Protein AF-0000000066204035 (afdb_homodimer)

Organism: Aeromonas hydrophila subsp. hydrophila (strain ATCC 7966 / DSM 30187 / BCRC 13018 / CCUG 14551 / JCM 1027 / KCTC 2358 / NCIMB 9240 / NCTC 8049) (NCBI:txid380703)

Sequence (690 aa):
MSSIRLTQYSHGAGCGCKISPKVLDTILKSQIPGFDDPTLVVGNSSKDDAAVVDIGNGQGIVSTTDFFMPIVDDPFTFGRIAATNAISDIYAMGGKPIVAIAILGWPINTLAPEVAQQVIDGGRQVCHEAGISLAGGHSIDAPEPIFGLAVTGIVPLDAIKQNDTAKVGDTLYLTKPLGIGILTTAQKKGKLKPEHEQLAPNAMCTLNKIGQRFAELPGVHAMTDVTGFGLAGHLLEMCEGSGVSARLDFKALPLLDEVDYYLSEGCVPGGTLRNFDSYGDKLDAMDDRTRNILCDPQTSGGLLVAVGKESEAELLAIAAQAGLTLSPIGQLQARTGNQFIEVVQMSSIRLTQYSHGAGCGCKISPKVLDTILKSQIPGFDDPTLVVGNSSKDDAAVVDIGNGQGIVSTTDFFMPIVDDPFTFGRIAATNAISDIYAMGGKPIVAIAILGWPINTLAPEVAQQVIDGGRQVCHEAGISLAGGHSIDAPEPIFGLAVTGIVPLDAIKQNDTAKVGDTLYLTKPLGIGILTTAQKKGKLKPEHEQLAPNAMCTLNKIGQRFAELPGVHAMTDVTGFGLAGHLLEMCEGSGVSARLDFKALPLLDEVDYYLSEGCVPGGTLRNFDSYGDKLDAMDDRTRNILCDPQTSGGLLVAVGKESEAELLAIAAQAGLTLSPIGQLQARTGNQFIEVVQ

Nearest PDB structures (foldseek):
  3u0o-assembly1_A  TM=9.661E-01  e=6.909E-51  Escherichia coli K-12
  3u0o-assembly1_B  TM=9.106E-01  e=1.747E-47  Escherichia coli K-12
  2yye-assembly1_A  TM=9.376E-01  e=3.417E-36  Aquifex aeolicus VF5
  2zau-assembly1_C-2  TM=9.100E-01  e=1.474E-32  Aquifex aeolicus
  3vyu-assembly1_C  TM=7.756E-01  e=2.361E-18  Thermococcus kodakarensis KOD1

InterPro domains:
  IPR004536 Selenophosphate synthetase [PIRSF036407] (2-339)
  IPR004536 Selenophosphate synthetase [PTHR10256] (2-337)
  IPR004536 Selenophosphate synthetase [TIGR00476] (5-311)
  IPR004536 Selenophosphate synthetase [cd02195] (6-332)
  IPR010918 PurM-like, C-terminal domain [PF02769] (167-338)
  IPR016188 PurM-like, N-terminal domain [PF00586] (48-155)
  IPR023061 Selenophosphate synthetase, class I [MF_00625] (3-344)
  IPR036676 PurM-like, C-terminal domain superfamily [G3DSA:3.90.650.10] (162-344)
  IPR036676 PurM-like, C-terminal domain superfamily [SSF56042] (163-336)
  IPR036921 PurM-like, N-terminal domain superfamily [G3DSA:3.30.1330.10] (1-159)
  IPR036921 PurM-like, N-terminal domain superfamily [SSF55326] (5-156)

Secondary structure (DSSP, 8-state):
-----GGGG-SS-BGGGBPPHHHHHHHH---S-----TTEEE-TTTT-SSEEEEEETTEEEEEEEEEEB-SSS-HHHHHHHHHHHHHHHHHHTT-EEEEEEEEEEE-TTTS-HHHHHHHHHHHHHHHHHTT--EEEEEEEE-SS-EEEEEEEEEEEGGG---SS---TTPEEEESS-B-HHHHHHHHHTT---GGGTTHHHHHHT---THHHHHHT-TTEEEEEE--TTHHHHHHHHHHHHHTEEEEEEGGGS-B-TTHHHHHHTT---HHHHHHHHHHGGGB----HHHHHHHTPPPSS--EEEEE-HHHHHHHHHHHHHTT------EEEEE--SS-SEEEE-/-----GGGG-SS-BGGGBPPHHHHHHHH---S-----TTEEE-TTTT-SSEEEEEETTEEEEEEEEEEB-SSS-HHHHHHHHHHHHHHHHHHTT-EEEEEEEEEEE-TTTS-HHHHHHHHHHHHHHHHHTT--EEEEEEEE-SS-EEEEEEEEEEEGGG---SS---TTPEEEESS-B-HHHHHHHHHTT---GGGTTHHHHHHT---THHHHHHT-TTEEEEEE--TTHHHHHHHHHHHHHTEEEEEEGGGS-B-TTHHHHHHTT---HHHHHHHHHHGGGB----HHHHHHHTPPPSS--EEEEE-HHHHHHHHHHHHHTT------EEEEE--SS-SEEEE-

pLDDT: mean 92.91, std 7.99, range [32.28, 98.81]

Structure (mmCIF, N/CA/C/O backbone):
data_AF-0000000066204035-model_v1
#
loop_
_entity.id
_entity.type
_entity.pdbx_description
1 polymer 'Selenide, water dikinase'
#
loop_
_atom_site.group_PDB
_atom_site.id
_atom_site.type_symbol
_atom_site.label_atom_id
_atom_site.label_alt_id
_atom_site.label_comp_id
_atom_site.label_asym_id
_atom_site.label_entity_id
_atom_site.label_seq_id
_atom_site.pdbx_PDB_ins_code
_atom_site.Cartn_x
_atom_site.Cartn_y
_atom_site.Cartn_z
_atom_site.occupancy
_atom_site.B_iso_or_equiv
_atom_site.auth_seq_id
_atom_site.auth_comp_id
_atom_site.auth_asym_id
_atom_site.auth_atom_id
_atom_site.pdbx_PDB_model_num
ATOM 1 N N . MET A 1 1 ? -29.203 11.391 -12.484 1 32.75 1 MET A N 1
ATOM 2 C CA . MET A 1 1 ? -28.578 10.344 -11.664 1 32.75 1 MET A CA 1
ATOM 3 C C . MET A 1 1 ? -28.203 10.883 -10.289 1 32.75 1 MET A C 1
ATOM 5 O O . MET A 1 1 ? -27.547 11.922 -10.18 1 32.75 1 MET A O 1
ATOM 9 N N . SER A 1 2 ? -28.875 10.711 -9.266 1 48.88 2 SER A N 1
ATOM 10 C CA . SER A 1 2 ? -28.75 11.305 -7.941 1 48.88 2 SER A CA 1
ATOM 11 C C . SER A 1 2 ? -27.312 11.219 -7.434 1 48.88 2 SER A C 1
ATOM 13 O O . SER A 1 2 ? -26.609 10.227 -7.684 1 48.88 2 SER A O 1
ATOM 15 N N . SER A 1 3 ? -26.609 12.328 -7.09 1 69.69 3 SER A N 1
ATOM 16 C CA . SER A 1 3 ? -25.203 12.523 -6.758 1 69.69 3 SER A CA 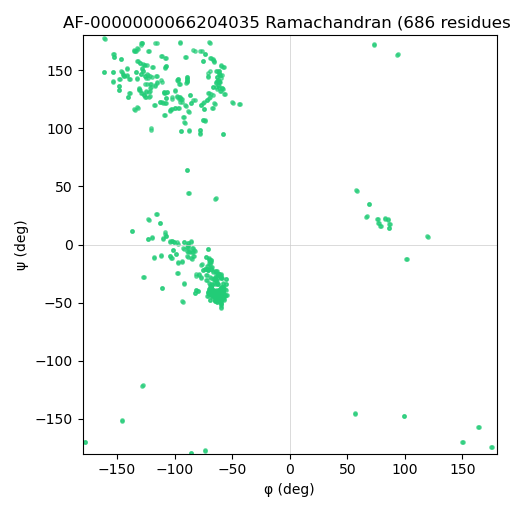1
ATOM 17 C C . SER A 1 3 ? -24.797 11.656 -5.574 1 69.69 3 SER A C 1
ATOM 19 O O . SER A 1 3 ? -25.422 11.719 -4.508 1 69.69 3 SER A O 1
ATOM 21 N N . ILE A 1 4 ? -24.25 10.484 -5.746 1 79.5 4 ILE A N 1
ATOM 22 C CA . ILE A 1 4 ? -23.75 9.594 -4.707 1 79.5 4 ILE A CA 1
ATOM 23 C C . ILE A 1 4 ? -22.969 10.391 -3.674 1 79.5 4 ILE A C 1
ATOM 25 O O . ILE A 1 4 ? -22.172 11.273 -4.027 1 79.5 4 ILE A O 1
ATOM 29 N N . ARG A 1 5 ? -23.516 10.258 -2.432 1 85.06 5 ARG A N 1
ATOM 30 C CA . ARG A 1 5 ? -22.766 10.828 -1.314 1 85.06 5 ARG A CA 1
ATOM 31 C C . ARG A 1 5 ? -21.875 9.781 -0.66 1 85.06 5 ARG A C 1
ATOM 33 O O . ARG A 1 5 ? -22.328 9.031 0.215 1 85.06 5 ARG A O 1
ATOM 40 N N . LEU A 1 6 ? -20.641 9.688 -0.96 1 87.56 6 LEU A N 1
ATOM 41 C CA . LEU A 1 6 ? -19.719 8.625 -0.591 1 87.56 6 LEU A CA 1
ATOM 42 C C . LEU A 1 6 ? -19.625 8.492 0.925 1 87.56 6 LEU A C 1
ATOM 44 O O . LEU A 1 6 ? -19.438 7.387 1.443 1 87.56 6 LEU A O 1
ATOM 48 N N . THR A 1 7 ? -19.828 9.562 1.658 1 81.44 7 THR A N 1
ATOM 49 C CA . THR A 1 7 ? -19.625 9.539 3.104 1 81.44 7 THR A CA 1
ATOM 50 C C . THR A 1 7 ? -20.703 8.711 3.789 1 81.44 7 THR A C 1
ATOM 52 O O . THR A 1 7 ? -20.562 8.344 4.957 1 81.44 7 THR A O 1
ATOM 55 N N . GLN A 1 8 ? -21.703 8.375 3.098 1 77.44 8 GLN A N 1
ATOM 56 C CA . GLN A 1 8 ? -22.797 7.586 3.656 1 77.44 8 GLN A CA 1
ATOM 57 C C . GLN A 1 8 ? -22.484 6.094 3.602 1 77.44 8 GLN A C 1
ATOM 59 O O . GLN A 1 8 ? -23.203 5.281 4.18 1 77.44 8 GLN A O 1
ATOM 64 N N . TYR A 1 9 ? -21.375 5.77 3.043 1 80.94 9 TYR A N 1
ATOM 65 C CA . TYR A 1 9 ? -21.062 4.359 2.832 1 80.94 9 TYR A CA 1
ATOM 66 C C . TYR A 1 9 ? -19.891 3.93 3.699 1 80.94 9 TYR A C 1
ATOM 68 O O . TYR A 1 9 ? -19.219 2.938 3.398 1 80.94 9 TYR A O 1
ATOM 76 N N . SER A 1 10 ? -19.594 4.734 4.754 1 80.62 10 SER A N 1
ATOM 77 C CA . SER A 1 10 ? -18.484 4.395 5.637 1 80.62 10 SER A CA 1
ATOM 78 C C . SER A 1 10 ? -18.828 4.715 7.09 1 80.62 10 SER A C 1
ATOM 80 O O . SER A 1 10 ? -19.562 5.664 7.367 1 80.62 10 SER A O 1
ATOM 82 N N . HIS A 1 11 ? -18.297 3.855 8.016 1 72.69 11 HIS A N 1
ATOM 83 C CA . HIS A 1 11 ? -18.5 4.117 9.438 1 72.69 11 HIS A CA 1
ATOM 84 C C . HIS A 1 11 ? -17.5 5.141 9.953 1 72.69 11 HIS A C 1
ATOM 86 O O . HIS A 1 11 ? -17.75 5.809 10.961 1 72.69 11 HIS A O 1
ATOM 92 N N . GLY A 1 12 ? -16.312 5.203 9.273 1 72 12 GLY A N 1
ATOM 93 C CA . GLY A 1 12 ? -15.289 6.184 9.602 1 72 12 GLY A CA 1
ATOM 94 C C . GLY A 1 12 ? -15.031 7.172 8.484 1 72 12 GLY A C 1
ATOM 95 O O . GLY A 1 12 ? -15.641 7.09 7.418 1 72 12 GLY A O 1
ATOM 96 N N . ALA A 1 13 ? -14.156 8.219 8.836 1 74.5 13 ALA A N 1
ATOM 97 C CA . ALA A 1 13 ? -13.898 9.227 7.809 1 74.5 13 ALA A CA 1
ATOM 98 C C . ALA A 1 13 ? -12.438 9.664 7.816 1 74.5 13 ALA A C 1
ATOM 100 O O . ALA A 1 13 ? -11.898 10.023 8.859 1 74.5 13 ALA A O 1
ATOM 101 N N . GLY A 1 14 ? -11.836 9.586 6.66 1 79.88 14 GLY A N 1
ATOM 102 C CA . GLY A 1 14 ? -10.484 10.102 6.508 1 79.88 14 GLY A CA 1
ATOM 103 C C . GLY A 1 14 ? -9.492 9.484 7.473 1 79.88 14 GLY A C 1
ATOM 104 O O . GLY A 1 14 ? -9.523 8.281 7.715 1 79.88 14 GLY A O 1
ATOM 105 N N . CYS A 1 15 ? -8.562 10.273 7.895 1 80.12 15 CYS A N 1
ATOM 106 C CA . CYS A 1 15 ? -7.512 9.797 8.789 1 80.12 15 CYS A CA 1
ATOM 107 C C . CYS A 1 15 ? -8.07 9.523 10.188 1 80.12 15 CYS A C 1
ATOM 109 O O . CYS A 1 15 ? -7.387 8.945 11.031 1 80.12 15 CYS A O 1
ATOM 111 N N . GLY A 1 16 ? -9.32 9.836 10.312 1 73.12 16 GLY A N 1
ATOM 112 C CA . GLY A 1 16 ? -9.984 9.5 11.562 1 73.12 16 GLY A CA 1
ATOM 113 C C . GLY A 1 16 ? -10.258 8.023 11.719 1 73.12 16 GLY A C 1
ATOM 114 O O . GLY A 1 16 ? -10.555 7.551 12.82 1 73.12 16 GLY A O 1
ATOM 115 N N . CYS A 1 17 ? -10.07 7.285 10.656 1 73.25 17 CYS A N 1
ATOM 116 C CA . CYS A 1 17 ? -10.344 5.852 10.695 1 73.25 17 CYS A CA 1
ATOM 117 C C . CYS A 1 17 ? -9.109 5.078 11.148 1 73.25 17 CYS A C 1
ATOM 119 O O . CYS A 1 17 ? -9.172 3.855 11.312 1 73.25 17 CYS A O 1
ATOM 121 N N . LYS A 1 18 ? -8.07 5.777 11.398 1 80.81 18 LYS A N 1
ATOM 122 C CA . LYS A 1 18 ? -6.848 5.109 11.836 1 80.81 18 LYS A CA 1
ATOM 123 C C . LYS A 1 18 ? -7.059 4.422 13.188 1 80.81 18 LYS A C 1
ATOM 125 O O . LYS A 1 18 ? -7.84 4.895 14.016 1 80.81 18 LYS A O 1
ATOM 130 N N . ILE A 1 19 ? -6.367 3.396 13.352 1 81.31 19 ILE A N 1
ATOM 131 C CA . ILE A 1 19 ? -6.328 2.746 14.656 1 81.31 19 ILE A CA 1
ATOM 132 C C . ILE A 1 19 ? -5.633 3.658 15.664 1 81.31 19 ILE A C 1
ATOM 134 O O . ILE A 1 19 ? -4.617 4.281 15.352 1 81.31 19 ILE A O 1
ATOM 138 N N . SER A 1 20 ? -6.219 3.752 16.828 1 76.06 20 SER A N 1
ATOM 139 C CA . SER A 1 20 ? -5.676 4.637 17.844 1 76.06 20 SER A CA 1
ATOM 140 C C . SER A 1 20 ? -4.234 4.277 18.188 1 76.06 20 SER A C 1
ATOM 142 O O . SER A 1 20 ? -3.824 3.123 18.031 1 76.06 20 SER A O 1
ATOM 144 N N . PRO A 1 21 ? -3.49 5.301 18.625 1 77.56 21 PRO A N 1
ATOM 145 C CA . PRO A 1 21 ? -2.09 5.043 18.969 1 77.56 21 PRO A CA 1
ATOM 146 C C . PRO A 1 21 ? -1.932 3.93 20 1 77.56 21 PRO A C 1
ATOM 148 O O . PRO A 1 21 ? -1.034 3.092 19.875 1 77.56 21 PRO A O 1
ATOM 151 N N . LYS A 1 22 ? -2.785 3.842 20.984 1 79.06 22 LYS A N 1
ATOM 152 C CA . LYS A 1 22 ? -2.701 2.84 22.031 1 79.06 22 LYS A CA 1
ATOM 153 C C . LYS A 1 22 ? -2.891 1.433 21.469 1 79.06 22 LYS A C 1
ATOM 155 O O . LYS A 1 22 ? -2.117 0.525 21.781 1 79.06 22 LYS A O 1
ATOM 160 N N . VAL A 1 23 ? -3.863 1.231 20.688 1 84.94 23 VAL A N 1
ATOM 161 C CA . VAL A 1 23 ? -4.156 -0.066 20.094 1 84.94 23 VAL A CA 1
ATOM 162 C C . VAL A 1 23 ? -3.051 -0.441 19.094 1 84.94 23 VAL A C 1
ATOM 164 O O . VAL A 1 23 ? -2.615 -1.594 19.062 1 84.94 23 VAL A O 1
ATOM 167 N N . LEU A 1 24 ? -2.619 0.55 18.391 1 85.12 24 LEU A N 1
ATOM 168 C CA . LEU A 1 24 ? -1.547 0.334 17.422 1 85.12 24 LEU A CA 1
ATOM 169 C C . LEU A 1 24 ? -0.277 -0.147 18.109 1 85.12 24 LEU A C 1
ATOM 171 O O . LEU A 1 24 ? 0.425 -1.02 17.594 1 85.12 24 LEU A O 1
ATOM 175 N N . ASP A 1 25 ? 0.032 0.384 19.25 1 83.69 25 ASP A N 1
ATOM 176 C CA . ASP A 1 25 ? 1.202 -0.033 20.016 1 83.69 25 ASP A CA 1
ATOM 177 C C . ASP A 1 25 ? 1.143 -1.524 20.344 1 83.69 25 ASP A C 1
ATOM 179 O O . ASP A 1 25 ? 2.164 -2.215 20.297 1 83.69 25 ASP A O 1
ATOM 183 N N . THR A 1 26 ? 0.031 -1.998 20.641 1 88.69 26 THR A N 1
ATOM 184 C CA . THR A 1 26 ? -0.151 -3.416 20.922 1 88.69 26 THR A CA 1
ATOM 185 C C . THR A 1 26 ? 0.096 -4.258 19.672 1 88.69 26 THR A C 1
ATOM 187 O O . THR A 1 26 ? 0.775 -5.285 19.734 1 88.69 26 THR A O 1
ATOM 190 N N . ILE A 1 27 ? -0.402 -3.842 18.609 1 89.31 27 ILE A N 1
ATOM 191 C CA . ILE A 1 27 ? -0.308 -4.57 17.344 1 89.31 27 ILE A CA 1
ATOM 192 C C . ILE A 1 27 ? 1.15 -4.641 16.906 1 89.31 27 ILE A C 1
ATOM 194 O O . ILE A 1 27 ? 1.587 -5.652 16.344 1 89.31 27 ILE A O 1
ATOM 198 N N . LEU A 1 28 ? 1.886 -3.6 17.203 1 89 28 LEU A N 1
ATOM 199 C CA . LEU A 1 28 ? 3.234 -3.486 16.672 1 89 28 LEU A CA 1
ATOM 200 C C . LEU A 1 28 ? 4.25 -4.16 17.578 1 89 28 LEU A C 1
ATOM 202 O O . LEU A 1 28 ? 5.418 -4.312 17.219 1 89 28 LEU A O 1
ATOM 206 N N . LYS A 1 29 ? 3.816 -4.52 18.719 1 88.88 29 LYS A N 1
ATOM 207 C CA . LYS A 1 29 ? 4.707 -5.34 19.531 1 88.88 29 LYS A CA 1
ATOM 208 C C . LYS A 1 29 ? 5.074 -6.637 18.812 1 88.88 29 LYS A C 1
ATOM 210 O O . LYS A 1 29 ? 4.281 -7.16 18.031 1 88.88 29 LYS A O 1
ATOM 215 N N . SER A 1 30 ? 6.289 -7.125 19.016 1 89.25 30 SER A N 1
ATOM 216 C CA . SER A 1 30 ? 6.719 -8.328 18.312 1 89.25 30 SER A CA 1
ATOM 217 C C . SER A 1 30 ? 7.195 -9.398 19.281 1 89.25 30 SER A C 1
ATOM 219 O O . SER A 1 30 ? 7.816 -9.094 20.297 1 89.25 30 SER A O 1
ATOM 221 N N . GLN A 1 31 ? 6.871 -10.602 18.891 1 87.75 31 GLN A N 1
ATOM 222 C CA . GLN A 1 31 ? 7.309 -11.742 19.688 1 87.75 31 GLN A CA 1
ATOM 223 C C . GLN A 1 31 ? 8.383 -12.547 18.953 1 87.75 31 GLN A C 1
ATOM 225 O O . GLN A 1 31 ? 8.789 -13.609 19.422 1 87.75 31 GLN A O 1
ATOM 230 N N . ILE A 1 32 ? 8.781 -12.055 17.828 1 87.88 32 ILE A N 1
ATOM 231 C CA . ILE A 1 32 ? 9.828 -12.758 17.094 1 87.88 32 ILE A CA 1
ATOM 232 C C . ILE A 1 32 ? 11.133 -11.977 17.172 1 87.88 32 ILE A C 1
ATOM 234 O O . ILE A 1 32 ? 11.133 -10.781 17.5 1 87.88 32 ILE A O 1
ATOM 238 N N . PRO A 1 33 ? 12.234 -12.656 16.906 1 84.12 33 PRO A N 1
ATOM 239 C CA . PRO A 1 33 ? 13.523 -11.961 16.969 1 84.12 33 PRO A CA 1
ATOM 240 C C . PRO A 1 33 ? 13.609 -10.797 15.977 1 84.12 33 PRO A C 1
ATOM 242 O O . PRO A 1 33 ? 13.055 -10.867 14.883 1 84.12 33 PRO A O 1
ATOM 245 N N . GLY A 1 34 ? 14.281 -9.805 16.391 1 84 34 GLY A N 1
ATOM 246 C CA . GLY A 1 34 ? 14.484 -8.656 15.523 1 84 34 GLY A CA 1
ATOM 247 C C . GLY A 1 34 ? 15.344 -8.961 14.312 1 84 34 GLY A C 1
ATOM 248 O O . GLY A 1 34 ? 15.93 -10.039 14.219 1 84 34 GLY A O 1
ATOM 249 N N . PHE A 1 35 ? 15.219 -8.156 13.359 1 86.44 35 PHE A N 1
ATOM 250 C CA . PHE A 1 35 ? 15.984 -8.227 12.117 1 86.44 35 PHE A CA 1
ATOM 251 C C . PHE A 1 35 ? 16.844 -6.988 11.938 1 86.44 35 PHE A C 1
ATOM 253 O O . PHE A 1 35 ? 16.344 -5.863 11.977 1 86.44 35 PHE A O 1
ATOM 260 N N . ASP A 1 36 ? 18.141 -7.203 11.859 1 84.25 36 ASP A N 1
ATOM 261 C CA . ASP A 1 36 ? 19.078 -6.105 11.633 1 84.25 36 ASP A CA 1
ATOM 262 C C . ASP A 1 36 ? 19.266 -5.844 10.141 1 84.25 36 ASP A C 1
ATOM 264 O O . ASP A 1 36 ? 20.062 -6.527 9.484 1 84.25 36 ASP A O 1
ATOM 268 N N . ASP A 1 37 ? 18.578 -4.883 9.664 1 89.38 37 ASP A N 1
ATOM 269 C CA . ASP A 1 37 ? 18.703 -4.484 8.266 1 89.38 37 ASP A CA 1
ATOM 270 C C . ASP A 1 37 ? 19.734 -3.371 8.094 1 89.38 37 ASP A C 1
ATOM 272 O O . ASP A 1 37 ? 19.484 -2.225 8.469 1 89.38 37 ASP A O 1
ATOM 276 N N . PRO A 1 38 ? 20.844 -3.668 7.504 1 88.5 38 PRO A N 1
ATOM 277 C CA . PRO A 1 38 ? 21.891 -2.658 7.398 1 88.5 38 PRO A CA 1
ATOM 278 C C . PRO A 1 38 ? 21.531 -1.514 6.457 1 88.5 38 PRO A C 1
ATOM 280 O O . PRO A 1 38 ? 22.172 -0.467 6.465 1 88.5 38 PRO A O 1
ATOM 283 N N . THR A 1 39 ? 20.516 -1.73 5.66 1 91.06 39 THR A N 1
ATOM 284 C CA . THR A 1 39 ? 20.172 -0.706 4.68 1 91.06 39 THR A CA 1
ATOM 285 C C . THR A 1 39 ? 19.109 0.229 5.23 1 91.06 39 THR A C 1
ATOM 287 O O . THR A 1 39 ? 18.859 1.295 4.664 1 91.06 39 THR A O 1
ATOM 290 N N . LEU A 1 40 ? 18.484 -0.161 6.27 1 91.19 40 LEU A N 1
ATOM 291 C CA . LEU A 1 40 ? 17.406 0.648 6.828 1 91.19 40 LEU A CA 1
ATOM 292 C C . LEU A 1 40 ? 17.969 1.869 7.555 1 91.19 40 LEU A C 1
ATOM 294 O O . LEU A 1 40 ? 18.688 1.731 8.539 1 91.19 40 LEU A O 1
ATOM 298 N N . VAL A 1 41 ? 17.672 3.041 7.09 1 90.06 41 VAL A N 1
ATOM 299 C CA . VAL A 1 41 ? 18.156 4.293 7.66 1 90.06 41 VAL A CA 1
ATOM 300 C C . VAL A 1 41 ? 17.141 4.824 8.664 1 90.06 41 VAL A C 1
ATOM 302 O O . VAL A 1 41 ? 17.516 5.246 9.766 1 90.06 41 VAL A O 1
ATOM 305 N N . VAL A 1 42 ? 15.891 4.875 8.281 1 86.5 42 VAL A N 1
ATOM 306 C CA . VAL A 1 42 ? 14.766 5.27 9.125 1 86.5 42 VAL A CA 1
ATOM 307 C C . VAL A 1 42 ? 13.688 4.184 9.086 1 86.5 42 VAL A C 1
ATOM 309 O O . VAL A 1 42 ? 13.336 3.688 8.016 1 86.5 42 VAL A O 1
ATOM 312 N N . GLY A 1 43 ? 13.219 3.721 10.219 1 75.19 43 GLY A N 1
ATOM 313 C CA . GLY A 1 43 ? 12.203 2.688 10.289 1 75.19 43 GLY A CA 1
ATOM 314 C C . GLY A 1 43 ? 11.258 2.863 11.461 1 75.19 43 GLY A C 1
ATOM 315 O O . GLY A 1 43 ? 10.953 3.992 11.859 1 75.19 43 GLY A O 1
ATOM 316 N N . ASN A 1 44 ? 10.742 1.799 11.945 1 63.59 44 ASN A N 1
ATOM 317 C CA . ASN A 1 44 ? 9.656 1.748 12.914 1 63.59 44 ASN A CA 1
ATOM 318 C C . ASN A 1 44 ? 10.117 2.232 14.289 1 63.59 44 ASN A C 1
ATOM 320 O O . ASN A 1 44 ? 9.289 2.559 15.141 1 63.59 44 ASN A O 1
ATOM 324 N N . SER A 1 45 ? 11.219 2.236 14.328 1 57.16 45 SER A N 1
ATOM 325 C CA . SER A 1 45 ? 11.648 2.561 15.68 1 57.16 45 SER A CA 1
ATOM 326 C C . SER A 1 45 ? 11.391 4.027 16 1 57.16 45 SER A C 1
ATOM 328 O O . SER A 1 45 ? 11.242 4.391 17.172 1 57.16 45 SER A O 1
ATOM 330 N N . SER A 1 46 ? 11.234 4.688 14.938 1 54.09 46 SER A N 1
ATOM 331 C CA . SER A 1 46 ? 10.914 6.102 15.117 1 54.09 46 SER A CA 1
ATOM 332 C C . SER A 1 46 ? 9.531 6.422 14.555 1 54.09 46 SER A C 1
ATOM 334 O O . SER A 1 46 ? 9 5.684 13.727 1 54.09 46 SER A O 1
ATOM 336 N N . LYS A 1 47 ? 8.742 7.184 15.219 1 64.5 47 LYS A N 1
ATOM 337 C CA . LYS A 1 47 ? 7.414 7.613 14.805 1 64.5 47 LYS A CA 1
ATOM 338 C C . LYS A 1 47 ? 7.488 8.5 13.562 1 64.5 47 LYS A C 1
ATOM 340 O O . LYS A 1 47 ? 6.77 9.5 13.469 1 64.5 47 LYS A O 1
ATOM 345 N N . ASP A 1 48 ? 8.469 8 12.68 1 74 48 ASP A N 1
ATOM 346 C CA . ASP A 1 48 ? 8.648 8.789 11.461 1 74 48 ASP A CA 1
ATOM 347 C C . ASP A 1 48 ? 7.516 8.531 10.469 1 74 48 ASP A C 1
ATOM 349 O O . ASP A 1 48 ? 6.738 7.59 10.633 1 74 48 ASP A O 1
ATOM 353 N N . ASP A 1 49 ? 7.449 9.375 9.5 1 75.12 49 ASP A N 1
ATOM 354 C CA . ASP A 1 49 ? 6.344 9.438 8.547 1 75.12 49 ASP A CA 1
ATOM 355 C C . ASP A 1 49 ? 6.469 8.344 7.488 1 75.12 49 ASP A C 1
ATOM 357 O O . ASP A 1 49 ? 5.488 8 6.824 1 75.12 49 ASP A O 1
ATOM 361 N N . ALA A 1 50 ? 7.766 7.941 7.301 1 81.44 50 ALA A N 1
ATOM 362 C CA . ALA A 1 50 ? 8.023 6.945 6.262 1 81.44 50 ALA A CA 1
ATOM 363 C C . ALA A 1 50 ? 9.281 6.141 6.578 1 81.44 50 ALA A C 1
ATOM 365 O O . ALA A 1 50 ? 10.062 6.516 7.453 1 81.44 50 ALA A O 1
ATOM 366 N N . ALA A 1 51 ? 9.406 5.035 5.891 1 89.75 51 ALA A N 1
ATOM 367 C CA . ALA A 1 51 ? 10.633 4.25 5.953 1 89.75 51 ALA A CA 1
ATOM 368 C C . ALA A 1 51 ? 11.641 4.707 4.898 1 89.75 51 ALA A C 1
ATOM 370 O O . ALA A 1 51 ? 11.25 5.094 3.793 1 89.75 51 ALA A O 1
ATOM 371 N N . VAL A 1 52 ? 12.945 4.672 5.242 1 93.69 52 VAL A N 1
ATOM 372 C CA . VAL A 1 52 ? 13.992 5.02 4.289 1 93.69 52 VAL A CA 1
ATOM 373 C C . VAL A 1 52 ? 15.047 3.918 4.262 1 93.69 52 VAL A C 1
ATOM 375 O O . VAL A 1 52 ? 15.539 3.494 5.309 1 93.69 52 VAL A O 1
ATOM 378 N N . VAL A 1 53 ? 15.336 3.523 3.072 1 95.5 53 VAL A N 1
ATOM 379 C CA . VAL A 1 53 ? 16.375 2.52 2.895 1 95.5 53 VAL A CA 1
ATOM 380 C C . VAL A 1 53 ? 17.484 3.08 2.008 1 95.5 53 VAL A C 1
ATOM 382 O O . VAL A 1 53 ? 17.219 3.795 1.04 1 95.5 53 VAL A O 1
ATOM 385 N N . ASP A 1 54 ? 18.734 2.781 2.422 1 95.94 54 ASP A N 1
ATOM 386 C CA . ASP A 1 54 ? 19.906 3.172 1.647 1 95.94 54 ASP A CA 1
ATOM 387 C C . ASP A 1 54 ? 20.109 2.258 0.439 1 95.94 54 ASP A C 1
ATOM 389 O O . ASP A 1 54 ? 20.312 1.053 0.593 1 95.94 54 ASP A O 1
ATOM 393 N N . ILE A 1 55 ? 20.078 2.846 -0.744 1 93.81 55 ILE A N 1
ATOM 394 C CA . ILE A 1 55 ? 20.234 2.012 -1.931 1 93.81 55 ILE A CA 1
ATOM 395 C C . ILE A 1 55 ? 21.609 2.262 -2.555 1 93.81 55 ILE A C 1
ATOM 397 O O . ILE A 1 55 ? 21.859 1.854 -3.691 1 93.81 55 ILE A O 1
ATOM 401 N N . GLY A 1 56 ? 22.438 2.99 -1.846 1 91.25 56 GLY A N 1
ATOM 402 C CA . GLY A 1 56 ? 23.781 3.293 -2.322 1 91.25 56 GLY A CA 1
ATOM 403 C C . GLY A 1 56 ? 23.875 4.617 -3.053 1 91.25 56 GLY A C 1
ATOM 404 O O . GLY A 1 56 ? 22.844 5.254 -3.32 1 91.25 56 GLY A O 1
ATOM 405 N N . ASN A 1 57 ? 25.109 5.172 -3.244 1 90.5 57 ASN A N 1
ATOM 406 C CA . ASN A 1 57 ? 25.406 6.395 -3.986 1 90.5 57 ASN A CA 1
ATOM 407 C C . ASN A 1 57 ? 24.828 7.621 -3.301 1 90.5 57 ASN A C 1
ATOM 409 O O . ASN A 1 57 ? 24.391 8.562 -3.969 1 90.5 57 ASN A O 1
ATOM 413 N N . GLY A 1 58 ? 24.609 7.508 -2.025 1 93.31 58 GLY A N 1
ATOM 414 C CA . GLY A 1 58 ? 24.125 8.641 -1.248 1 93.31 58 GLY A CA 1
ATOM 415 C C . GLY A 1 58 ? 22.641 8.867 -1.393 1 93.31 58 GLY A C 1
ATOM 416 O O . GLY A 1 58 ? 22.141 9.938 -1.044 1 93.31 58 GLY A O 1
ATOM 417 N N . GLN A 1 59 ? 21.938 7.812 -1.931 1 94.12 59 GLN A N 1
ATOM 418 C CA . GLN A 1 59 ? 20.5 7.953 -2.172 1 94.12 59 GLN A CA 1
ATOM 419 C C . GLN A 1 59 ? 19.703 6.988 -1.3 1 94.12 59 GLN A C 1
ATOM 421 O O . GLN A 1 59 ? 20.125 5.855 -1.07 1 94.12 59 GLN A O 1
ATOM 426 N N . GLY A 1 60 ? 18.594 7.496 -0.79 1 95.88 60 GLY A N 1
ATOM 427 C CA . GLY A 1 60 ? 17.656 6.676 -0.051 1 95.88 60 GLY A CA 1
ATOM 428 C C . GLY A 1 60 ? 16.297 6.562 -0.732 1 95.88 60 GLY A C 1
ATOM 429 O O . GLY A 1 60 ? 15.859 7.496 -1.406 1 95.88 60 GLY A O 1
ATOM 430 N N . ILE A 1 61 ? 15.695 5.418 -0.6 1 96.5 61 ILE A N 1
ATOM 431 C CA . ILE A 1 61 ? 14.312 5.207 -1.027 1 96.5 61 ILE A CA 1
ATOM 432 C C . ILE A 1 61 ? 13.367 5.426 0.151 1 96.5 61 ILE A C 1
ATOM 434 O O . ILE A 1 61 ? 13.562 4.852 1.226 1 96.5 61 ILE A O 1
ATOM 438 N N . VAL A 1 62 ? 12.438 6.297 -0.07 1 96.31 62 VAL A N 1
ATOM 439 C CA . VAL A 1 62 ? 11.398 6.559 0.916 1 96.31 62 VAL A CA 1
ATOM 440 C C . VAL A 1 62 ? 10.141 5.77 0.559 1 96.31 62 VAL A C 1
ATOM 442 O O . VAL A 1 62 ? 9.664 5.824 -0.58 1 96.31 62 VAL A O 1
ATOM 445 N N . SER A 1 63 ? 9.594 5.02 1.447 1 96.62 63 SER A N 1
ATOM 446 C CA . SER A 1 63 ? 8.406 4.211 1.224 1 96.62 63 SER A CA 1
ATOM 447 C C . SER A 1 63 ? 7.324 4.523 2.254 1 96.62 63 SER A C 1
ATOM 449 O O . SER A 1 63 ? 7.582 4.496 3.459 1 96.62 63 SER A O 1
ATOM 451 N N . THR A 1 64 ? 6.137 4.836 1.801 1 96.31 64 THR A N 1
ATOM 452 C CA . THR A 1 64 ? 5.027 5.164 2.686 1 96.31 64 THR A CA 1
ATOM 453 C C . THR A 1 64 ? 3.703 4.699 2.084 1 96.31 64 THR A C 1
ATOM 455 O O . THR A 1 64 ? 3.635 4.375 0.897 1 96.31 64 THR A O 1
ATOM 458 N N . THR A 1 65 ? 2.707 4.551 2.938 1 96.44 65 THR A N 1
ATOM 459 C CA . THR A 1 65 ? 1.351 4.246 2.498 1 96.44 65 THR A CA 1
ATOM 460 C C . THR A 1 65 ? 0.324 4.875 3.438 1 96.44 65 THR A C 1
ATOM 462 O O . THR A 1 65 ? 0.574 5.012 4.637 1 96.44 65 THR A O 1
ATOM 465 N N . ASP A 1 66 ? -0.715 5.328 2.84 1 95.75 66 ASP A N 1
ATOM 466 C CA . ASP A 1 66 ? -1.886 5.816 3.561 1 95.75 66 ASP A CA 1
ATOM 467 C C . ASP A 1 66 ? -3.166 5.562 2.766 1 95.75 66 ASP A C 1
ATOM 469 O O . ASP A 1 66 ? -3.189 5.734 1.546 1 95.75 66 ASP A O 1
ATOM 473 N N . PHE A 1 67 ? -4.156 5.121 3.4 1 94.94 67 PHE A N 1
ATOM 474 C CA . PHE A 1 67 ? -5.465 4.859 2.816 1 94.94 67 PHE A CA 1
ATOM 475 C C . PHE A 1 67 ? -6.562 4.977 3.869 1 94.94 67 PHE A C 1
ATOM 477 O O . PHE A 1 67 ? -6.312 4.762 5.059 1 94.94 67 PHE A O 1
ATOM 484 N N . PHE A 1 68 ? -7.738 5.398 3.443 1 93.12 68 PHE A N 1
ATOM 485 C CA . PHE A 1 68 ? -8.836 5.578 4.391 1 93.12 68 PHE A CA 1
ATOM 486 C C . PHE A 1 68 ? -10.172 5.602 3.668 1 93.12 68 PHE A C 1
ATOM 488 O O . PHE A 1 68 ? -10.227 5.457 2.445 1 93.12 68 PHE A O 1
ATOM 495 N N . MET A 1 69 ? -11.203 5.695 4.414 1 91.88 69 MET A N 1
ATOM 496 C CA . MET A 1 69 ? -12.57 5.785 3.914 1 91.88 69 MET A CA 1
ATOM 497 C C . MET A 1 69 ? -12.914 7.219 3.521 1 91.88 69 MET A C 1
ATOM 499 O O . MET A 1 69 ? -12.203 8.156 3.889 1 91.88 69 MET A O 1
ATOM 503 N N . PRO A 1 70 ? -14.047 7.371 2.793 1 92.25 70 PRO A N 1
ATOM 504 C CA . PRO A 1 70 ? -14.383 8.688 2.252 1 92.25 70 PRO A CA 1
ATOM 505 C C . PRO A 1 70 ? -14.578 9.742 3.34 1 92.25 70 PRO A C 1
ATOM 507 O O . PRO A 1 70 ? -15.203 9.469 4.367 1 92.25 70 PRO A O 1
ATOM 510 N N . ILE A 1 71 ? -14.07 10.914 3.016 1 90.25 71 ILE A N 1
ATOM 511 C CA . ILE A 1 71 ? -14.164 12.031 3.951 1 90.25 71 ILE A CA 1
ATOM 512 C C . ILE A 1 71 ? -14.984 13.156 3.332 1 90.25 71 ILE A C 1
ATOM 514 O O . ILE A 1 71 ? -15.32 14.133 4.008 1 90.25 71 ILE A O 1
ATOM 518 N N . VAL A 1 72 ? -15.266 13.07 2.041 1 91.62 72 VAL A N 1
ATOM 519 C CA . VAL A 1 72 ? -16.141 13.984 1.314 1 91.62 72 VAL A CA 1
ATOM 520 C C . VAL A 1 72 ? -17.109 13.188 0.436 1 91.62 72 VAL A C 1
ATOM 522 O O . VAL A 1 72 ? -16.875 12.008 0.174 1 91.62 72 VAL A O 1
ATOM 525 N N . ASP A 1 73 ? -18.109 13.805 -0.061 1 89.75 73 ASP A N 1
ATOM 526 C CA . ASP A 1 73 ? -19.156 13.125 -0.815 1 89.75 73 ASP A CA 1
ATOM 527 C C . ASP A 1 73 ? -18.719 12.898 -2.264 1 89.75 73 ASP A C 1
ATOM 529 O O . ASP A 1 73 ? -19.016 11.852 -2.844 1 89.75 73 ASP A O 1
ATOM 533 N N . ASP A 1 74 ? -18.047 13.852 -2.846 1 93.75 74 ASP A N 1
ATOM 534 C CA . ASP A 1 74 ? -17.688 13.781 -4.258 1 93.75 74 ASP A CA 1
ATOM 535 C C . ASP A 1 74 ? -16.547 12.797 -4.488 1 93.75 74 ASP A C 1
ATOM 537 O O . ASP A 1 74 ? -15.445 12.977 -3.955 1 93.75 74 ASP A O 1
ATOM 541 N N . PRO A 1 75 ? -16.75 11.773 -5.336 1 96.19 75 PRO A N 1
ATOM 542 C CA . PRO A 1 75 ? -15.75 10.719 -5.52 1 96.19 75 PRO A CA 1
ATOM 543 C C . PRO A 1 75 ? -14.43 11.258 -6.078 1 96.19 75 PRO A C 1
ATOM 545 O O . PRO A 1 75 ? -13.359 10.867 -5.613 1 96.19 75 PRO A O 1
ATOM 548 N N . PHE A 1 76 ? -14.484 12.156 -7.016 1 97.31 76 PHE A N 1
ATOM 549 C CA . PHE A 1 76 ? -13.281 12.711 -7.621 1 97.31 76 PHE A CA 1
ATOM 550 C C . PHE A 1 76 ? -12.469 13.484 -6.594 1 97.31 76 PHE A C 1
ATOM 552 O O . PHE A 1 76 ? -11.25 13.32 -6.504 1 97.31 76 PHE A O 1
ATOM 559 N N . THR A 1 77 ? -13.125 14.242 -5.785 1 97.38 77 THR A N 1
ATOM 560 C CA . THR A 1 77 ? -12.469 15.016 -4.742 1 97.38 77 THR A CA 1
ATOM 561 C C . THR A 1 77 ? -11.898 14.102 -3.662 1 97.38 77 THR A C 1
ATOM 563 O O . THR A 1 77 ? -10.812 14.352 -3.133 1 97.38 77 THR A O 1
ATOM 566 N N . PHE A 1 78 ? -12.617 13.047 -3.361 1 96.31 78 PHE A N 1
ATOM 567 C CA . PHE A 1 78 ? -12.109 12.062 -2.416 1 96.31 78 PHE A CA 1
ATOM 568 C C . PHE A 1 78 ? -10.789 11.477 -2.906 1 96.31 78 PHE A C 1
ATOM 570 O O . PHE A 1 78 ? -9.82 11.391 -2.145 1 96.31 78 PHE A O 1
ATOM 577 N N . GLY A 1 79 ? -10.758 11.109 -4.152 1 98.06 79 GLY A N 1
ATOM 578 C CA . GLY A 1 79 ? -9.531 10.602 -4.75 1 98.06 79 GLY A CA 1
ATOM 579 C C . GLY A 1 79 ? -8.375 11.578 -4.66 1 98.06 79 GLY A C 1
ATOM 580 O O . GLY A 1 79 ? -7.254 11.188 -4.324 1 98.06 79 GLY A O 1
ATOM 581 N N . ARG A 1 80 ? -8.633 12.836 -4.918 1 98.5 80 ARG A N 1
ATOM 582 C CA . ARG A 1 80 ? 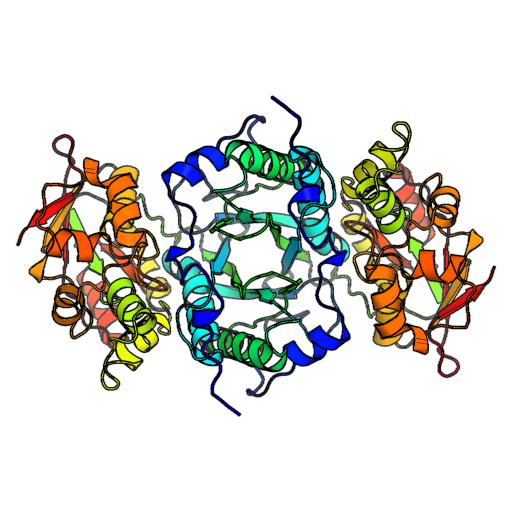-7.609 13.867 -4.84 1 98.5 80 ARG A CA 1
ATOM 583 C C . ARG A 1 80 ? -7.062 14 -3.424 1 98.5 80 ARG A C 1
ATOM 585 O O . ARG A 1 80 ? -5.848 14.086 -3.225 1 98.5 80 ARG A O 1
ATOM 592 N N . ILE A 1 81 ? -7.969 13.992 -2.469 1 98 81 ILE A N 1
ATOM 593 C CA . ILE A 1 81 ? -7.59 14.156 -1.069 1 98 81 ILE A CA 1
ATOM 594 C C . ILE A 1 81 ? -6.742 12.977 -0.617 1 98 81 ILE A C 1
ATOM 596 O O . ILE A 1 81 ? -5.688 13.156 -0.005 1 98 81 ILE A O 1
ATOM 600 N N . ALA A 1 82 ? -7.16 11.766 -0.901 1 97.75 82 ALA A N 1
ATOM 601 C CA . ALA A 1 82 ? -6.449 10.562 -0.488 1 97.75 82 ALA A CA 1
ATOM 602 C C . ALA A 1 82 ? -5.039 10.531 -1.074 1 97.75 82 ALA A C 1
ATOM 604 O O . ALA A 1 82 ? -4.082 10.172 -0.382 1 97.75 82 ALA A O 1
ATOM 605 N N . ALA A 1 83 ? -4.918 10.906 -2.318 1 98.5 83 ALA A N 1
ATOM 606 C CA . ALA A 1 83 ? -3.611 10.922 -2.973 1 98.5 83 ALA A CA 1
ATOM 607 C C . ALA A 1 83 ? -2.707 11.992 -2.365 1 98.5 83 ALA A C 1
ATOM 609 O O . ALA A 1 83 ? -1.531 11.742 -2.094 1 98.5 83 ALA A O 1
ATOM 610 N N . THR A 1 84 ? -3.258 13.164 -2.16 1 98.62 84 THR A N 1
ATOM 611 C CA . THR A 1 84 ? -2.5 14.258 -1.559 1 98.62 84 THR A CA 1
ATOM 612 C C . THR A 1 84 ? -1.982 13.859 -0.178 1 98.62 84 THR A C 1
ATOM 614 O O . THR A 1 84 ? -0.824 14.117 0.155 1 98.62 84 THR A O 1
ATOM 617 N N . ASN A 1 85 ? -2.836 13.203 0.574 1 97.81 85 ASN A N 1
ATOM 618 C CA . ASN A 1 85 ? -2.48 12.742 1.91 1 97.81 85 ASN A CA 1
ATOM 619 C C . ASN A 1 85 ? -1.338 11.727 1.865 1 97.81 85 ASN A C 1
ATOM 621 O O . ASN A 1 85 ? -0.388 11.828 2.645 1 97.81 85 ASN A O 1
ATOM 625 N N . ALA A 1 86 ? -1.412 10.82 0.99 1 97.62 86 ALA A N 1
ATOM 626 C CA . ALA A 1 86 ? -0.427 9.742 0.913 1 97.62 86 ALA A CA 1
ATOM 627 C C . ALA A 1 86 ? 0.931 10.273 0.464 1 97.62 86 ALA A C 1
ATOM 629 O O . ALA A 1 86 ? 1.974 9.797 0.916 1 97.62 86 ALA A O 1
ATOM 630 N N . ILE A 1 87 ? 0.97 11.25 -0.437 1 98.38 87 ILE A N 1
ATOM 631 C CA . ILE A 1 87 ? 2.211 11.773 -0.993 1 98.38 87 ILE A CA 1
ATOM 632 C C . ILE A 1 87 ? 2.898 12.672 0.037 1 98.38 87 ILE A C 1
ATOM 634 O O . ILE A 1 87 ? 4.125 12.812 0.024 1 98.38 87 ILE A O 1
ATOM 638 N N . SER A 1 88 ? 2.135 13.156 0.956 1 97.94 88 SER A N 1
ATOM 639 C CA . SER A 1 88 ? 2.605 14.156 1.912 1 97.94 88 SER A CA 1
ATOM 640 C C . SER A 1 88 ? 3.803 13.641 2.705 1 97.94 88 SER A C 1
ATOM 642 O O . SER A 1 88 ? 4.727 14.398 3.006 1 97.94 88 SER A O 1
ATOM 644 N N . ASP A 1 89 ? 3.801 12.344 3.029 1 95.75 89 ASP A N 1
ATOM 645 C CA . ASP A 1 89 ? 4.871 11.758 3.834 1 95.75 89 ASP A CA 1
ATOM 646 C C . ASP A 1 89 ? 6.215 11.867 3.121 1 95.75 89 ASP A C 1
ATOM 648 O O . ASP A 1 89 ? 7.254 12.016 3.766 1 95.75 89 ASP A O 1
ATOM 652 N N . ILE A 1 90 ? 6.211 11.766 1.814 1 97.62 90 ILE A N 1
ATOM 653 C CA . ILE A 1 90 ? 7.445 11.891 1.045 1 97.62 90 ILE A CA 1
ATOM 654 C C . ILE A 1 90 ? 8.031 13.289 1.233 1 97.62 90 ILE A C 1
ATOM 656 O O . ILE A 1 90 ? 9.219 13.438 1.524 1 97.62 90 ILE A O 1
ATOM 660 N N . TYR A 1 91 ? 7.18 14.289 1.121 1 97.75 91 TYR A N 1
ATOM 661 C CA . TYR A 1 91 ? 7.609 15.672 1.26 1 97.75 91 TYR A CA 1
ATOM 662 C C . TYR A 1 91 ? 8.07 15.961 2.686 1 97.75 91 TYR A C 1
ATOM 664 O O . TYR A 1 91 ? 9.031 16.703 2.896 1 97.75 91 TYR A O 1
ATOM 672 N N . ALA A 1 92 ? 7.359 15.391 3.666 1 96.81 92 ALA A N 1
ATOM 673 C CA . ALA A 1 92 ? 7.688 15.609 5.074 1 96.81 92 ALA A CA 1
ATOM 674 C C . ALA A 1 92 ? 9.086 15.102 5.398 1 96.81 92 ALA A C 1
ATOM 676 O O . ALA A 1 92 ? 9.75 15.617 6.301 1 96.81 92 ALA A O 1
ATOM 677 N N . MET A 1 93 ? 9.562 14.133 4.609 1 95.75 93 MET A N 1
ATOM 678 C CA . MET A 1 93 ? 10.891 13.562 4.824 1 95.75 93 MET A CA 1
ATOM 679 C C . MET A 1 93 ? 11.938 14.289 3.986 1 95.75 93 MET A C 1
ATOM 681 O O . MET A 1 93 ? 13.125 13.961 4.051 1 95.75 93 MET A O 1
ATOM 685 N N . GLY A 1 94 ? 11.492 15.227 3.197 1 96.44 94 GLY A N 1
ATOM 686 C CA . GLY A 1 94 ? 12.398 15.961 2.332 1 96.44 94 GLY A CA 1
ATOM 687 C C . GLY A 1 94 ? 12.641 15.273 1.001 1 96.44 94 GLY A C 1
ATOM 688 O O . GLY A 1 94 ? 13.562 15.641 0.267 1 96.44 94 GLY A O 1
ATOM 689 N N . GLY A 1 95 ? 11.82 14.297 0.688 1 97 95 GLY A N 1
ATOM 690 C CA . GLY A 1 95 ? 12.031 13.508 -0.516 1 97 95 GLY A CA 1
ATOM 691 C C . GLY A 1 95 ? 11.234 14.008 -1.704 1 97 95 GLY A C 1
ATOM 692 O O . GLY A 1 95 ? 10.484 14.977 -1.591 1 97 95 GLY A O 1
ATOM 693 N N . LYS A 1 96 ? 11.508 13.383 -2.834 1 97.38 96 LYS A N 1
ATOM 694 C CA . LYS A 1 96 ? 10.773 13.562 -4.086 1 97.38 96 LYS A CA 1
ATOM 695 C C . LYS A 1 96 ? 10.016 12.297 -4.461 1 97.38 96 LYS A C 1
ATOM 697 O O . LYS A 1 96 ? 10.602 11.219 -4.582 1 97.38 96 LYS A O 1
ATOM 702 N N . PRO A 1 97 ? 8.672 12.438 -4.621 1 98 97 PRO A N 1
ATOM 703 C CA . PRO A 1 97 ? 7.961 11.242 -5.082 1 98 97 PRO A CA 1
ATOM 704 C C . PRO A 1 97 ? 8.43 10.773 -6.453 1 98 97 PRO A C 1
ATOM 706 O O . PRO A 1 97 ? 8.75 11.594 -7.316 1 98 97 PRO A O 1
ATOM 709 N N . ILE A 1 98 ? 8.414 9.43 -6.715 1 97.19 98 ILE A N 1
ATOM 710 C CA . ILE A 1 98 ? 8.859 8.961 -8.023 1 97.19 98 ILE A CA 1
ATOM 711 C C . ILE A 1 98 ? 7.789 8.062 -8.633 1 97.19 98 ILE A C 1
ATOM 713 O O . ILE A 1 98 ? 7.695 7.938 -9.859 1 97.19 98 ILE A O 1
ATOM 717 N N . VAL A 1 99 ? 6.965 7.375 -7.789 1 96.88 99 VAL A N 1
ATOM 718 C CA . VAL A 1 99 ? 5.902 6.527 -8.312 1 96.88 99 VAL A CA 1
ATOM 719 C C . VAL A 1 99 ? 4.867 6.254 -7.223 1 96.88 99 VAL A C 1
ATOM 721 O O . VAL A 1 99 ? 5.195 6.266 -6.035 1 96.88 99 VAL A O 1
ATOM 724 N N . ALA A 1 100 ? 3.643 6.102 -7.641 1 97.56 100 ALA A N 1
ATOM 725 C CA . ALA A 1 100 ? 2.557 5.73 -6.738 1 97.56 100 ALA A CA 1
ATOM 726 C C . ALA A 1 100 ? 1.77 4.543 -7.285 1 97.56 100 ALA A C 1
ATOM 728 O O . ALA A 1 100 ? 1.637 4.387 -8.5 1 97.56 100 ALA A O 1
ATOM 729 N N . ILE A 1 101 ? 1.272 3.713 -6.371 1 96.56 101 ILE A N 1
ATOM 730 C CA . ILE A 1 101 ? 0.357 2.631 -6.723 1 96.56 101 ILE A CA 1
ATOM 731 C C . ILE A 1 101 ? -0.886 2.701 -5.84 1 96.56 101 ILE A C 1
ATOM 733 O O . ILE A 1 101 ? -0.807 3.105 -4.676 1 96.56 101 ILE A O 1
ATOM 737 N N . ALA A 1 102 ? -1.989 2.209 -6.418 1 96.81 102 ALA A N 1
ATOM 738 C CA . ALA A 1 102 ? -3.289 2.422 -5.785 1 96.81 102 ALA A CA 1
ATOM 739 C C . ALA A 1 102 ? -3.615 1.296 -4.809 1 96.81 102 ALA A C 1
ATOM 741 O O . ALA A 1 102 ? -3.328 0.128 -5.078 1 96.81 102 ALA A O 1
ATOM 742 N N . ILE A 1 103 ? -4.176 1.641 -3.693 1 96.69 103 ILE A N 1
ATOM 743 C CA . ILE A 1 103 ? -4.844 0.767 -2.736 1 96.69 103 ILE A CA 1
ATOM 744 C C . ILE A 1 103 ? -6.348 1.017 -2.773 1 96.69 103 ILE A C 1
ATOM 746 O O . ILE A 1 103 ? -6.82 2.068 -2.336 1 96.69 103 ILE A O 1
ATOM 750 N N . LEU A 1 104 ? -7.102 0.019 -3.27 1 96.19 104 LEU A N 1
ATOM 751 C CA . LEU A 1 104 ? -8.531 0.242 -3.465 1 96.19 104 LEU A CA 1
ATOM 752 C C . LEU A 1 104 ? -9.344 -0.915 -2.895 1 96.19 104 LEU A C 1
ATOM 754 O O . LEU A 1 104 ? -9.125 -2.072 -3.264 1 96.19 104 LEU A O 1
ATOM 758 N N . GLY A 1 105 ? -10.164 -0.677 -1.941 1 93.81 105 GLY A N 1
ATOM 759 C CA . GLY A 1 105 ? -11.281 -1.513 -1.531 1 93.81 105 GLY A CA 1
ATOM 760 C C . GLY A 1 105 ? -12.633 -0.932 -1.907 1 93.81 105 GLY A C 1
ATOM 761 O O . GLY A 1 105 ? -12.938 0.217 -1.576 1 93.81 105 GLY A O 1
ATOM 762 N N . TRP A 1 106 ? -13.43 -1.7 -2.592 1 93.81 106 TRP A N 1
ATOM 763 C CA . TRP A 1 106 ? -14.664 -1.143 -3.131 1 93.81 106 TRP A CA 1
ATOM 764 C C . TRP A 1 106 ? -15.82 -2.125 -2.975 1 93.81 106 TRP A C 1
ATOM 766 O O . TRP A 1 106 ? -15.695 -3.301 -3.328 1 93.81 106 TRP A O 1
ATOM 776 N N . PRO A 1 107 ? -16.969 -1.638 -2.436 1 93.19 107 PRO A N 1
ATOM 777 C CA . PRO A 1 107 ? -18.141 -2.516 -2.391 1 93.19 107 PRO A CA 1
ATOM 778 C C . PRO A 1 107 ? -18.844 -2.633 -3.742 1 93.19 107 PRO A C 1
ATOM 780 O O . PRO A 1 107 ? -19.797 -1.896 -4.016 1 93.19 107 PRO A O 1
ATOM 783 N N . ILE A 1 108 ? -18.562 -3.609 -4.465 1 88.19 108 ILE A N 1
ATOM 784 C CA . ILE A 1 108 ? -18.922 -3.703 -5.879 1 88.19 108 ILE A CA 1
ATOM 785 C C . ILE A 1 108 ? -20.422 -3.947 -6.016 1 88.19 108 ILE A C 1
ATOM 787 O O . ILE A 1 108 ? -21.016 -3.617 -7.043 1 88.19 108 ILE A O 1
ATOM 791 N N . ASN A 1 109 ? -21.016 -4.523 -5.055 1 88.75 109 ASN A N 1
ATOM 792 C CA . ASN A 1 109 ? -22.453 -4.805 -5.129 1 88.75 109 ASN A CA 1
ATOM 793 C C . ASN A 1 109 ? -23.281 -3.605 -4.68 1 88.75 109 ASN A C 1
ATOM 795 O O . ASN A 1 109 ? -24.5 -3.588 -4.859 1 88.75 109 ASN A O 1
ATOM 799 N N . THR A 1 110 ? -22.656 -2.633 -4.082 1 90.94 110 THR A N 1
ATOM 800 C CA . THR A 1 110 ? -23.375 -1.5 -3.508 1 90.94 110 THR A CA 1
ATOM 801 C C . THR A 1 110 ? -23.109 -0.227 -4.305 1 90.94 110 THR A C 1
ATOM 803 O O . THR A 1 110 ? -24 0.609 -4.473 1 90.94 110 THR A O 1
ATOM 806 N N . LEU A 1 111 ? -21.891 -0.023 -4.805 1 93.25 111 LEU A N 1
ATOM 807 C CA . LEU A 1 111 ? -21.469 1.173 -5.531 1 93.25 111 LEU A CA 1
ATOM 808 C C . LEU A 1 111 ? -20.984 0.815 -6.93 1 93.25 111 LEU A C 1
ATOM 810 O O . LEU A 1 111 ? -20.141 -0.076 -7.09 1 93.25 111 LEU A O 1
ATOM 814 N N . ALA A 1 112 ? -21.438 1.504 -7.906 1 93 112 ALA A N 1
ATOM 815 C CA . ALA A 1 112 ? -21.109 1.249 -9.305 1 93 112 ALA A CA 1
ATOM 816 C C . ALA A 1 112 ? -19.609 1.454 -9.555 1 93 112 ALA A C 1
ATOM 818 O O . ALA A 1 112 ? -19 2.363 -8.992 1 93 112 ALA A O 1
ATOM 819 N N . PRO A 1 113 ? -19.016 0.642 -10.438 1 93.06 113 PRO A N 1
ATOM 820 C CA . PRO A 1 113 ? -17.594 0.753 -10.75 1 93.06 113 PRO A CA 1
ATOM 821 C C . PRO A 1 113 ? -17.219 2.121 -11.32 1 93.06 113 PRO A C 1
ATOM 823 O O . PRO A 1 113 ? -16.094 2.586 -11.125 1 93.06 113 PRO A O 1
ATOM 826 N N . GLU A 1 114 ? -18.141 2.791 -11.922 1 93.69 114 GLU A N 1
ATOM 827 C CA . GLU A 1 114 ? -17.875 4.105 -12.5 1 93.69 114 GLU A CA 1
ATOM 828 C C . GLU A 1 114 ? -17.562 5.133 -11.414 1 93.69 114 GLU A C 1
ATOM 830 O O . GLU A 1 114 ? -16.812 6.086 -11.648 1 93.69 114 GLU A O 1
ATOM 835 N N . VAL A 1 115 ? -18.141 4.926 -10.234 1 95.31 115 VAL A N 1
ATOM 836 C CA . VAL A 1 115 ? -17.844 5.812 -9.109 1 95.31 115 VAL A CA 1
ATOM 837 C C . VAL A 1 115 ? -16.406 5.602 -8.641 1 95.31 115 VAL A C 1
ATOM 839 O O . VAL A 1 115 ? -15.688 6.562 -8.352 1 95.31 115 VAL A O 1
ATOM 842 N N . ALA A 1 116 ? -15.969 4.34 -8.57 1 95.56 116 ALA A N 1
ATOM 843 C CA . ALA A 1 116 ? -14.57 4.035 -8.266 1 95.56 116 ALA A CA 1
ATOM 844 C C . ALA A 1 116 ? -13.633 4.645 -9.305 1 95.56 116 ALA A C 1
ATOM 846 O O . ALA A 1 116 ? -12.539 5.105 -8.969 1 95.56 116 ALA A O 1
ATOM 847 N N . GLN A 1 117 ? -14.086 4.613 -10.523 1 95.69 117 GLN A N 1
ATOM 848 C CA . GLN A 1 117 ? -13.32 5.211 -11.609 1 95.69 117 GLN A CA 1
ATOM 849 C C . GLN A 1 117 ? -13.055 6.691 -11.344 1 95.69 117 GLN A C 1
ATOM 851 O O . GLN A 1 117 ? -11.953 7.18 -11.578 1 95.69 117 GLN A O 1
ATOM 856 N N . GLN A 1 118 ? -14.016 7.391 -10.867 1 96.62 118 GLN A N 1
ATOM 857 C CA . GLN A 1 118 ? -13.859 8.805 -10.539 1 96.62 118 GLN A CA 1
ATOM 858 C C . GLN A 1 118 ? -12.859 9 -9.406 1 96.62 118 GLN A C 1
ATOM 860 O O . GLN A 1 118 ? -12.055 9.93 -9.438 1 96.62 118 GLN A O 1
ATOM 865 N N . VAL A 1 119 ? -12.938 8.125 -8.414 1 96.75 119 VAL A N 1
ATOM 866 C CA . VAL A 1 119 ? -12 8.18 -7.301 1 96.75 119 VAL A CA 1
ATOM 867 C C . VAL A 1 119 ? -10.57 8.008 -7.816 1 96.75 119 VAL A C 1
ATOM 869 O O . VAL A 1 119 ? -9.688 8.812 -7.5 1 96.75 119 VAL A O 1
ATOM 872 N N . ILE A 1 120 ? -10.352 7.016 -8.648 1 96.88 120 ILE A N 1
ATOM 873 C CA . ILE A 1 120 ? -9.031 6.73 -9.203 1 96.88 120 ILE A CA 1
ATOM 874 C C . ILE A 1 120 ? -8.562 7.914 -10.047 1 96.88 120 ILE A C 1
ATOM 876 O O . ILE A 1 120 ? -7.395 8.305 -9.977 1 96.88 120 ILE A O 1
ATOM 880 N N . ASP A 1 121 ? -9.438 8.508 -10.789 1 97.5 121 ASP A N 1
ATOM 881 C CA . ASP A 1 121 ? -9.094 9.664 -11.609 1 97.5 121 ASP A CA 1
ATOM 882 C C . ASP A 1 121 ? -8.664 10.844 -10.75 1 97.5 121 ASP A C 1
ATOM 884 O O . ASP A 1 121 ? -7.762 11.602 -11.125 1 97.5 121 ASP A O 1
ATOM 888 N N . GLY A 1 122 ? -9.352 11.039 -9.672 1 98.06 122 GLY A N 1
ATOM 889 C CA . GLY A 1 122 ? -8.891 12.062 -8.734 1 98.06 122 GLY A CA 1
ATOM 890 C C . GLY A 1 122 ? -7.477 11.828 -8.242 1 98.06 122 GLY A C 1
ATOM 891 O O . GLY A 1 122 ? -6.668 12.758 -8.211 1 98.06 122 GLY A O 1
ATOM 892 N N . GLY A 1 123 ? -7.23 10.586 -7.852 1 98.06 123 GLY A N 1
ATOM 893 C CA . GLY A 1 123 ? -5.883 10.227 -7.449 1 98.06 123 GLY A CA 1
ATOM 894 C C . GLY A 1 123 ? -4.859 10.414 -8.555 1 98.06 123 GLY A C 1
ATOM 895 O O . GLY A 1 123 ? -3.762 10.922 -8.312 1 98.06 123 GLY A O 1
ATOM 896 N N . ARG A 1 124 ? -5.215 10.07 -9.75 1 96.69 124 ARG A N 1
ATOM 897 C CA . ARG A 1 124 ? -4.344 10.242 -10.906 1 96.69 124 ARG A CA 1
ATOM 898 C C . ARG A 1 124 ? -3.994 11.711 -11.117 1 96.69 124 ARG A C 1
ATOM 900 O O . ARG A 1 124 ? -2.838 12.055 -11.375 1 96.69 124 ARG A O 1
ATOM 907 N N . GLN A 1 125 ? -4.957 12.5 -11.039 1 97.56 125 GLN A N 1
ATOM 908 C CA . GLN A 1 125 ? -4.742 13.922 -11.266 1 97.56 125 GLN A CA 1
ATOM 909 C C . GLN A 1 125 ? -3.711 14.484 -10.289 1 97.56 125 GLN A C 1
ATOM 911 O O . GLN A 1 125 ? -2.838 15.258 -10.672 1 97.56 125 GLN A O 1
ATOM 916 N N . VAL A 1 126 ? -3.828 14.133 -9.039 1 98.25 126 VAL A N 1
ATOM 917 C CA . VAL A 1 126 ? -2.895 14.617 -8.031 1 98.25 126 VAL A CA 1
ATOM 918 C C . VAL A 1 126 ? -1.499 14.062 -8.305 1 98.25 126 VAL A C 1
ATOM 920 O O . VAL A 1 126 ? -0.5 14.766 -8.141 1 98.25 126 VAL A O 1
ATOM 923 N N . CYS A 1 127 ? -1.429 12.789 -8.68 1 97.69 127 CYS A N 1
ATOM 924 C CA . CYS A 1 127 ? -0.136 12.219 -9.039 1 97.69 127 CYS A CA 1
ATOM 925 C C . CYS A 1 127 ? 0.498 12.984 -10.195 1 97.69 127 CYS A C 1
ATOM 927 O O . CYS A 1 127 ? 1.689 13.305 -10.156 1 97.69 127 CYS A O 1
ATOM 929 N N . HIS A 1 128 ? -0.309 13.375 -11.172 1 96.81 128 HIS A N 1
ATOM 930 C CA . HIS A 1 128 ? 0.18 14.188 -12.281 1 96.81 128 HIS A CA 1
ATOM 931 C C . HIS A 1 128 ? 0.71 15.531 -11.797 1 96.81 128 HIS A C 1
ATOM 933 O O . HIS A 1 128 ? 1.777 15.977 -12.227 1 96.81 128 HIS A O 1
ATOM 939 N N . GLU A 1 129 ? -0.001 16.094 -10.906 1 97 129 GLU A N 1
ATOM 940 C CA . GLU A 1 129 ? 0.405 17.375 -10.344 1 97 129 GLU A CA 1
ATOM 941 C C . GLU A 1 129 ? 1.708 17.25 -9.562 1 97 129 GLU A C 1
ATOM 943 O O . GLU A 1 129 ? 2.482 18.203 -9.477 1 97 129 GLU A O 1
ATOM 948 N N . ALA A 1 130 ? 1.923 16.078 -9.016 1 97.5 130 ALA A N 1
ATOM 949 C CA . ALA A 1 130 ? 3.152 15.812 -8.281 1 97.5 130 ALA A CA 1
ATOM 950 C C . ALA A 1 130 ? 4.277 15.398 -9.219 1 97.5 130 ALA A C 1
ATOM 952 O O . ALA A 1 130 ? 5.414 15.18 -8.789 1 97.5 130 ALA A O 1
ATOM 953 N N . GLY A 1 131 ? 4.016 15.188 -10.531 1 96.19 131 GLY A N 1
ATOM 954 C CA . GLY A 1 131 ? 5.008 14.844 -11.531 1 96.19 131 GLY A CA 1
ATOM 955 C C . GLY A 1 131 ? 5.293 13.359 -11.609 1 96.19 131 GLY A C 1
ATOM 956 O O . GLY A 1 131 ? 6.371 12.945 -12.047 1 96.19 131 GLY A O 1
ATOM 957 N N . ILE A 1 132 ? 4.359 12.578 -11.141 1 96.19 132 ILE A N 1
ATOM 958 C CA . ILE A 1 132 ? 4.602 11.141 -11.141 1 96.19 132 ILE A CA 1
ATOM 959 C C . ILE A 1 132 ? 3.389 10.406 -11.711 1 96.19 132 ILE A C 1
ATOM 961 O O . ILE A 1 132 ? 2.322 11 -11.875 1 96.19 132 ILE A O 1
ATOM 965 N N . SER A 1 133 ? 3.543 9.109 -11.984 1 94.19 133 SER A N 1
ATOM 966 C CA . SER A 1 133 ? 2.463 8.266 -12.484 1 94.19 133 SER A CA 1
ATOM 967 C C . SER A 1 133 ? 1.793 7.496 -11.352 1 94.19 133 SER A C 1
ATOM 969 O O . SER A 1 133 ? 2.459 7.07 -10.406 1 94.19 133 SER A O 1
ATOM 971 N N . LEU A 1 134 ? 0.504 7.434 -11.406 1 95.12 134 LEU A N 1
ATOM 972 C CA . LEU A 1 134 ? -0.185 6.332 -10.742 1 95.12 134 LEU A CA 1
ATOM 973 C C . LEU A 1 134 ? -0.098 5.059 -11.578 1 95.12 134 LEU A C 1
ATOM 975 O O . LEU A 1 134 ? -0.896 4.859 -12.5 1 95.12 134 LEU A O 1
ATOM 979 N N . ALA A 1 135 ? 0.799 4.172 -11.281 1 91.56 135 ALA A N 1
ATOM 980 C CA . ALA A 1 135 ? 1.323 3.227 -12.258 1 91.56 135 ALA A CA 1
ATOM 981 C C . ALA A 1 135 ? 0.734 1.834 -12.047 1 91.56 135 ALA A C 1
ATOM 983 O O . ALA A 1 135 ? 1.079 0.892 -12.766 1 91.56 135 ALA A O 1
ATOM 984 N N . GLY A 1 136 ? -0.154 1.641 -11.141 1 90 136 GLY A N 1
ATOM 985 C CA . GLY A 1 136 ? -0.761 0.357 -10.828 1 90 136 GLY A CA 1
ATOM 986 C C . GLY A 1 136 ? -1.459 0.342 -9.477 1 90 136 GLY A C 1
ATOM 987 O O . GLY A 1 136 ? -1.934 1.377 -9.008 1 90 136 GLY A O 1
ATOM 988 N N . GLY A 1 137 ? -1.557 -0.93 -9.008 1 92.25 137 GLY A N 1
ATOM 989 C CA . GLY A 1 137 ? -2.199 -1.078 -7.715 1 92.25 137 GLY A CA 1
ATOM 990 C C . GLY A 1 137 ? -2.92 -2.402 -7.555 1 92.25 137 GLY A C 1
ATOM 991 O O . GLY A 1 137 ? -2.607 -3.375 -8.242 1 92.25 137 GLY A O 1
ATOM 992 N N . HIS A 1 138 ? -3.629 -2.453 -6.539 1 91.88 138 HIS A N 1
ATOM 993 C CA . HIS A 1 138 ? -4.441 -3.617 -6.207 1 91.88 138 HIS A CA 1
ATOM 994 C C . HIS A 1 138 ? -5.809 -3.201 -5.668 1 91.88 138 HIS A C 1
ATOM 996 O O . HIS A 1 138 ? -5.926 -2.188 -4.98 1 91.88 138 HIS A O 1
ATOM 1002 N N . SER A 1 139 ? -6.801 -3.979 -6.066 1 92.56 139 SER A N 1
ATOM 1003 C CA . SER A 1 139 ? -8.172 -3.697 -5.645 1 92.56 139 SER A CA 1
ATOM 1004 C C . SER A 1 139 ? -8.867 -4.961 -5.148 1 92.56 139 SER A C 1
ATOM 1006 O O . SER A 1 139 ? -8.656 -6.043 -5.699 1 92.56 139 SER A O 1
ATOM 1008 N N . ILE A 1 140 ? -9.672 -4.816 -4.145 1 90.25 140 ILE A N 1
ATOM 1009 C CA . ILE A 1 140 ? -10.422 -5.938 -3.6 1 90.25 140 ILE A CA 1
ATOM 1010 C C . ILE A 1 140 ? -11.891 -5.535 -3.422 1 90.25 140 ILE A C 1
ATOM 1012 O O . ILE A 1 140 ? -12.203 -4.348 -3.34 1 90.25 140 ILE A O 1
ATOM 1016 N N . ASP A 1 141 ? -12.75 -6.562 -3.387 1 89.69 141 ASP A N 1
ATOM 1017 C CA . ASP A 1 141 ? -14.117 -6.383 -2.924 1 89.69 141 ASP A CA 1
ATOM 1018 C C . ASP A 1 141 ? -14.172 -6.207 -1.408 1 89.69 141 ASP A C 1
ATOM 1020 O O . ASP A 1 141 ? -13.969 -7.16 -0.657 1 89.69 141 ASP A O 1
ATOM 1024 N N . ALA A 1 142 ? -14.445 -4.992 -0.946 1 89.56 142 ALA A N 1
ATOM 1025 C CA . ALA A 1 142 ? -14.5 -4.656 0.474 1 89.56 142 ALA A CA 1
ATOM 1026 C C . ALA A 1 142 ? -15.883 -4.141 0.862 1 89.56 142 ALA A C 1
ATOM 1028 O O . ALA A 1 142 ? -16.594 -3.568 0.032 1 89.56 142 ALA A O 1
ATOM 1029 N N . PRO A 1 143 ? -16.281 -4.309 2.141 1 90 143 PRO A N 1
ATOM 1030 C CA . PRO A 1 143 ? -17.625 -3.881 2.578 1 90 143 PRO A CA 1
ATOM 1031 C C . PRO A 1 143 ? -17.828 -2.373 2.457 1 90 143 PRO A C 1
ATOM 1033 O O . PRO A 1 143 ? -18.953 -1.913 2.244 1 90 143 PRO A O 1
ATOM 1036 N N . GLU A 1 144 ? -16.781 -1.593 2.664 1 91.75 144 GLU A N 1
ATOM 1037 C CA . GLU A 1 144 ? -16.812 -0.137 2.562 1 91.75 144 GLU A CA 1
ATOM 1038 C C . GLU A 1 144 ? -15.742 0.366 1.589 1 91.75 144 GLU A C 1
ATOM 1040 O O . GLU A 1 144 ? -14.734 -0.305 1.36 1 91.75 144 GLU A O 1
ATOM 1045 N N . PRO A 1 145 ? -16 1.57 1.006 1 94.19 145 PRO A N 1
ATOM 1046 C CA . PRO A 1 145 ? -15 2.107 0.09 1 94.19 145 PRO A CA 1
ATOM 1047 C C . PRO A 1 145 ? -13.727 2.564 0.81 1 94.19 145 PRO A C 1
ATOM 1049 O O . PRO A 1 145 ? -13.812 3.252 1.831 1 94.19 145 PRO A O 1
ATOM 1052 N N . ILE A 1 146 ? -12.609 2.172 0.378 1 95.19 146 ILE A N 1
ATOM 1053 C CA . ILE A 1 146 ? -11.281 2.549 0.853 1 95.19 146 ILE A CA 1
ATOM 1054 C C . ILE A 1 146 ? -10.406 2.953 -0.33 1 95.19 146 ILE A C 1
ATOM 1056 O O . ILE A 1 146 ? -10.414 2.293 -1.371 1 95.19 146 ILE A O 1
ATOM 1060 N N . PHE A 1 147 ? -9.758 4.031 -0.169 1 96.56 147 PHE A N 1
ATOM 1061 C CA . PHE A 1 147 ? -8.812 4.418 -1.208 1 96.56 147 PHE A CA 1
ATOM 1062 C C . PHE A 1 147 ? -7.586 5.09 -0.601 1 96.56 147 PHE A C 1
ATOM 1064 O O . PHE A 1 147 ? -7.695 5.816 0.388 1 96.56 147 PHE A O 1
ATOM 1071 N N . GLY A 1 148 ? -6.469 4.855 -1.189 1 97.75 148 GLY A N 1
ATOM 1072 C CA . GLY A 1 148 ? -5.191 5.477 -0.88 1 97.75 148 GLY A CA 1
ATOM 1073 C C . GLY A 1 148 ? -4.07 5.027 -1.797 1 97.75 148 GLY A C 1
ATOM 1074 O O . GLY A 1 148 ? -4.324 4.488 -2.877 1 97.75 148 GLY A O 1
ATOM 1075 N N . LEU A 1 149 ? -2.906 5.402 -1.402 1 98.25 149 LEU A N 1
ATOM 1076 C CA . LEU A 1 149 ? -1.756 5.09 -2.242 1 98.25 149 LEU A CA 1
ATOM 1077 C C . LEU A 1 149 ? -0.618 4.508 -1.409 1 98.25 149 LEU A C 1
ATOM 1079 O O . LEU A 1 149 ? -0.517 4.781 -0.212 1 98.25 149 LEU A O 1
ATOM 1083 N N . ALA A 1 150 ? 0.138 3.666 -1.973 1 97.75 150 ALA A N 1
ATOM 1084 C CA . ALA A 1 150 ? 1.536 3.479 -1.593 1 97.75 150 ALA A CA 1
ATOM 1085 C C . ALA A 1 150 ? 2.461 4.305 -2.482 1 97.75 150 ALA A C 1
ATOM 1087 O O . ALA A 1 150 ? 2.363 4.246 -3.711 1 97.75 150 ALA A O 1
ATOM 1088 N N . VAL A 1 151 ? 3.281 5.086 -1.861 1 98.06 151 VAL A N 1
ATOM 1089 C CA . VAL A 1 151 ? 4.113 6.016 -2.615 1 98.06 151 VAL A CA 1
ATOM 1090 C C . VAL A 1 151 ? 5.59 5.73 -2.342 1 98.06 151 VAL A C 1
ATOM 1092 O O . VAL A 1 151 ? 5.977 5.48 -1.199 1 98.06 151 VAL A O 1
ATOM 1095 N N . THR A 1 152 ? 6.355 5.719 -3.396 1 97.69 152 THR A N 1
ATOM 1096 C CA . THR A 1 152 ? 7.809 5.617 -3.33 1 97.69 152 THR A CA 1
ATOM 1097 C C . THR A 1 152 ? 8.461 6.938 -3.732 1 97.69 152 THR A C 1
ATOM 1099 O O . THR A 1 152 ? 8.07 7.551 -4.727 1 97.69 152 THR A O 1
ATOM 1102 N N . GLY A 1 153 ? 9.359 7.359 -2.924 1 97.5 153 GLY A N 1
ATOM 1103 C CA . GLY A 1 153 ? 10.141 8.555 -3.211 1 97.5 153 GLY A CA 1
ATOM 1104 C C . GLY A 1 153 ? 11.633 8.328 -3.1 1 97.5 153 GLY A C 1
ATOM 1105 O O . GLY A 1 153 ? 12.078 7.227 -2.771 1 97.5 153 GLY A O 1
ATOM 1106 N N . ILE A 1 154 ? 12.391 9.344 -3.48 1 96.56 154 ILE A N 1
ATOM 1107 C CA . ILE A 1 154 ? 13.852 9.336 -3.373 1 96.56 154 ILE A CA 1
ATOM 1108 C C . ILE A 1 154 ? 14.32 10.562 -2.598 1 96.56 154 ILE A C 1
ATOM 1110 O O . ILE A 1 154 ? 13.688 11.625 -2.656 1 96.56 154 ILE A O 1
ATOM 1114 N N . VAL A 1 155 ? 15.375 10.375 -1.838 1 95.75 155 VAL A N 1
ATOM 1115 C CA . VAL A 1 155 ? 15.898 11.469 -1.023 1 95.75 155 VAL A CA 1
ATOM 1116 C C . VAL A 1 155 ? 17.406 11.32 -0.883 1 95.75 155 VAL A C 1
ATOM 1118 O O . VAL A 1 155 ? 17.922 10.219 -0.692 1 95.75 155 VAL A O 1
ATOM 1121 N N . PRO A 1 156 ? 18.188 12.43 -1.089 1 94.81 156 PRO A N 1
ATOM 1122 C CA . PRO A 1 156 ? 19.578 12.352 -0.657 1 94.81 156 PRO A CA 1
ATOM 1123 C C . PRO A 1 156 ? 19.719 12.047 0.833 1 94.81 156 PRO A C 1
ATOM 1125 O O . PRO A 1 156 ? 19.031 12.648 1.657 1 94.81 156 PRO A O 1
ATOM 1128 N N . LEU A 1 157 ? 20.594 11.125 1.18 1 93.75 157 LEU A N 1
ATOM 1129 C CA . LEU A 1 157 ? 20.703 10.664 2.557 1 93.75 157 LEU A CA 1
ATOM 1130 C C . LEU A 1 157 ? 21.109 11.797 3.486 1 93.75 157 LEU A C 1
ATOM 1132 O O . LEU A 1 157 ? 20.781 11.781 4.676 1 93.75 157 LEU A O 1
ATOM 1136 N N . ASP A 1 158 ? 21.766 12.797 2.971 1 92.06 158 ASP A N 1
ATOM 1137 C CA . ASP A 1 158 ? 22.219 13.914 3.801 1 92.06 158 ASP A CA 1
ATOM 1138 C C . ASP A 1 158 ? 21.156 14.992 3.908 1 92.06 158 ASP A C 1
ATOM 1140 O O . ASP A 1 158 ? 21.344 16 4.59 1 92.06 158 ASP A O 1
ATOM 1144 N N . ALA A 1 159 ? 20.016 14.781 3.303 1 91.44 159 ALA A N 1
ATOM 1145 C CA . ALA A 1 159 ? 18.953 15.781 3.312 1 91.44 159 ALA A CA 1
ATOM 1146 C C . ALA A 1 159 ? 17.688 15.234 3.967 1 91.44 159 ALA A C 1
ATOM 1148 O O . ALA A 1 159 ? 16.672 15.914 4.016 1 91.44 159 ALA A O 1
ATOM 1149 N N . ILE A 1 160 ? 17.734 14.055 4.508 1 93.75 160 ILE A N 1
ATOM 1150 C CA . ILE A 1 160 ? 16.578 13.438 5.141 1 93.75 160 ILE A CA 1
ATOM 1151 C C . ILE A 1 160 ? 16.141 14.273 6.34 1 93.75 160 ILE A C 1
ATOM 1153 O O . ILE A 1 160 ? 16.984 14.727 7.125 1 93.75 160 ILE A O 1
ATOM 1157 N N . LYS A 1 161 ? 14.898 14.469 6.395 1 94.5 161 LYS A N 1
ATOM 1158 C CA . LYS A 1 161 ? 14.336 15.109 7.582 1 94.5 161 LYS A CA 1
ATOM 1159 C C . LYS A 1 161 ? 13.555 14.102 8.43 1 94.5 161 LYS A C 1
ATOM 1161 O O . LYS A 1 161 ? 12.812 13.281 7.895 1 94.5 161 LYS A O 1
ATOM 1166 N N . GLN A 1 162 ? 13.852 14.109 9.633 1 93.56 162 GLN A N 1
ATOM 1167 C CA . GLN A 1 162 ? 13.133 13.312 10.617 1 93.56 162 GLN A CA 1
ATOM 1168 C C . GLN A 1 162 ? 12.328 14.203 11.562 1 93.56 162 GLN A C 1
ATOM 1170 O O . GLN A 1 162 ? 12.539 15.414 11.617 1 93.56 162 GLN A O 1
ATOM 1175 N N . ASN A 1 163 ? 11.391 13.625 12.234 1 94.44 163 ASN A N 1
ATOM 1176 C CA . ASN A 1 163 ? 10.547 14.43 13.125 1 94.44 163 ASN A CA 1
ATOM 1177 C C . ASN A 1 163 ? 11.148 14.531 14.523 1 94.44 163 ASN A C 1
ATOM 1179 O O . ASN A 1 163 ? 10.742 15.375 15.32 1 94.44 163 ASN A O 1
ATOM 1183 N N . ASP A 1 164 ? 12.211 13.82 14.805 1 94.75 164 ASP A N 1
ATOM 1184 C CA . ASP A 1 164 ? 12.68 13.703 16.188 1 94.75 164 ASP A CA 1
ATOM 1185 C C . ASP A 1 164 ? 14.055 14.336 16.359 1 94.75 164 ASP A C 1
ATOM 1187 O O . ASP A 1 164 ? 14.844 13.914 17.203 1 94.75 164 ASP A O 1
ATOM 1191 N N . THR A 1 165 ? 14.344 15.266 15.547 1 95.94 165 THR A N 1
ATOM 1192 C CA . THR A 1 165 ? 15.672 15.875 15.617 1 95.94 165 THR A CA 1
ATOM 1193 C C . THR A 1 165 ? 15.562 17.375 15.852 1 95.94 165 THR A C 1
ATOM 1195 O O . THR A 1 165 ? 16.484 18.125 15.516 1 95.94 165 THR A O 1
ATOM 1198 N N . ALA A 1 166 ? 14.445 17.828 16.375 1 97.75 166 ALA A N 1
ATOM 1199 C CA . ALA A 1 166 ? 14.273 19.234 16.703 1 97.75 166 ALA A CA 1
ATOM 1200 C C . ALA A 1 166 ? 15.219 19.672 17.828 1 97.75 166 ALA A C 1
ATOM 1202 O O . ALA A 1 166 ? 15.75 18.828 18.547 1 97.75 166 ALA A O 1
ATOM 1203 N N . LYS A 1 167 ? 15.492 21 17.875 1 98.31 167 LYS A N 1
ATOM 1204 C CA . LYS A 1 167 ? 16.453 21.531 18.844 1 98.31 167 LYS A CA 1
ATOM 1205 C C . LYS A 1 167 ? 15.844 22.656 19.672 1 98.31 167 LYS A C 1
ATOM 1207 O O . LYS A 1 167 ? 14.93 23.344 19.219 1 98.31 167 LYS A O 1
ATOM 1212 N N . VAL A 1 168 ? 16.469 22.781 20.906 1 98.19 168 VAL A N 1
ATOM 1213 C CA . VAL A 1 168 ? 16.109 23.922 21.75 1 98.19 168 VAL A CA 1
ATOM 1214 C C . VAL A 1 168 ? 16.344 25.234 20.984 1 98.19 168 VAL A C 1
ATOM 1216 O O . VAL A 1 168 ? 17.406 25.422 20.391 1 98.19 168 VAL A O 1
ATOM 1219 N N . GLY A 1 169 ? 15.297 26.062 21 1 98.31 169 GLY A N 1
ATOM 1220 C CA . GLY A 1 169 ? 15.438 27.359 20.328 1 98.31 169 GLY A CA 1
ATOM 1221 C C . GLY A 1 169 ? 14.781 27.391 18.969 1 98.31 169 GLY A C 1
ATOM 1222 O O . GLY A 1 169 ? 14.539 28.469 18.406 1 98.31 169 GLY A O 1
ATOM 1223 N N . ASP A 1 170 ? 14.383 26.25 18.406 1 98.75 170 ASP A N 1
ATOM 1224 C CA . ASP A 1 170 ? 13.719 26.203 17.109 1 98.75 170 ASP A CA 1
ATOM 1225 C C . ASP A 1 170 ? 12.367 26.922 17.172 1 98.75 170 ASP A C 1
ATOM 1227 O O . ASP A 1 170 ? 11.641 26.812 18.156 1 98.75 170 ASP A O 1
ATOM 1231 N N . THR A 1 171 ? 12.117 27.641 16.109 1 98.81 171 THR A N 1
ATOM 1232 C CA . THR A 1 171 ? 10.789 28.219 15.906 1 98.81 171 THR A CA 1
ATOM 1233 C C . THR A 1 171 ? 9.891 27.25 15.148 1 98.81 171 THR A C 1
ATOM 1235 O O . THR A 1 171 ? 10.336 26.578 14.227 1 98.81 171 THR A O 1
ATOM 1238 N N . LEU A 1 172 ? 8.594 27.203 15.578 1 98.81 172 LEU A N 1
ATOM 1239 C CA . LEU A 1 172 ? 7.633 26.297 14.961 1 98.81 172 LEU A CA 1
ATOM 1240 C C . LEU A 1 172 ? 6.762 27.031 13.945 1 98.81 172 LEU A C 1
ATOM 1242 O O . LEU A 1 172 ? 6.266 28.125 14.227 1 98.81 172 LEU A O 1
ATOM 1246 N N . TYR A 1 173 ? 6.609 26.438 12.758 1 98.81 173 TYR A N 1
ATOM 1247 C CA . TYR A 1 173 ? 5.699 26.922 11.727 1 98.81 173 TYR A CA 1
ATOM 1248 C C . TYR A 1 173 ? 4.766 25.812 11.258 1 98.81 173 TYR A C 1
ATOM 1250 O O . TYR A 1 173 ? 5.129 24.625 11.281 1 98.81 173 TYR A O 1
ATOM 1258 N N . LEU A 1 174 ? 3.576 26.156 10.859 1 98.75 174 LEU A N 1
ATOM 1259 C CA . LEU A 1 174 ? 2.576 25.266 10.281 1 98.75 174 LEU A CA 1
ATOM 1260 C C . LEU A 1 174 ? 2.105 25.781 8.922 1 98.75 174 LEU A C 1
ATOM 1262 O O . LEU A 1 174 ? 1.712 26.953 8.805 1 98.75 174 LEU A O 1
ATOM 1266 N N . THR A 1 175 ? 2.064 24.922 7.895 1 98.56 175 THR A N 1
ATOM 1267 C CA . THR A 1 175 ? 1.948 25.422 6.527 1 98.56 175 THR A CA 1
ATOM 1268 C C . THR A 1 175 ? 0.495 25.391 6.062 1 98.56 175 THR A C 1
ATOM 1270 O O . THR A 1 175 ? 0.158 25.969 5.023 1 98.56 175 THR A O 1
ATOM 1273 N N . LYS A 1 176 ? -0.382 24.672 6.754 1 98 176 LYS A N 1
ATOM 1274 C CA . LYS A 1 176 ? -1.812 24.672 6.465 1 98 176 LYS A CA 1
ATOM 1275 C C . LYS A 1 176 ? -2.633 24.906 7.727 1 98 176 LYS A C 1
ATOM 1277 O O . LYS A 1 176 ? -2.174 24.625 8.836 1 98 176 LYS A O 1
ATOM 1282 N N . PRO A 1 177 ? -3.85 25.406 7.566 1 98.25 177 PRO A N 1
ATOM 1283 C CA . PRO A 1 177 ? -4.691 25.688 8.734 1 98.25 177 PRO A CA 1
ATOM 1284 C C . PRO A 1 177 ? -5.273 24.422 9.359 1 98.25 177 PRO A C 1
ATOM 1286 O O . PRO A 1 177 ? -5.352 23.375 8.703 1 98.25 177 PRO A O 1
ATOM 1289 N N . LEU A 1 178 ? -5.641 24.531 10.641 1 98.38 178 LEU A N 1
ATOM 1290 C CA . LEU A 1 178 ? -6.32 23.469 11.391 1 98.38 178 LEU A CA 1
ATOM 1291 C C . LEU A 1 178 ? -7.836 23.609 11.266 1 98.38 178 LEU A C 1
ATOM 1293 O O . LEU A 1 178 ? -8.336 24.672 10.891 1 98.38 178 LEU A O 1
ATOM 1297 N N . GLY A 1 179 ? -8.5 22.547 11.555 1 98.12 179 GLY A N 1
ATOM 1298 C CA . GLY A 1 179 ? -9.953 22.578 11.578 1 98.12 179 GLY A CA 1
ATOM 1299 C C . GLY A 1 179 ? -10.586 21.625 10.594 1 98.12 179 GLY A C 1
ATOM 1300 O O . GLY A 1 179 ? -11.812 21.609 10.43 1 98.12 179 GLY A O 1
ATOM 1301 N N . ILE A 1 180 ? -9.812 20.797 9.945 1 97.12 180 ILE A N 1
ATOM 1302 C CA . ILE A 1 180 ? -10.289 19.875 8.914 1 97.12 180 ILE A CA 1
ATOM 1303 C C . ILE A 1 180 ? -11.328 18.922 9.508 1 97.12 180 ILE A C 1
ATOM 1305 O O . ILE A 1 180 ? -12.422 18.766 8.961 1 97.12 180 ILE A O 1
ATOM 1309 N N . GLY A 1 181 ? -10.984 18.281 10.617 1 95.88 181 GLY A N 1
ATOM 1310 C CA . GLY A 1 181 ? -11.922 17.359 11.25 1 95.88 181 GLY A CA 1
ATOM 1311 C C . GLY A 1 181 ? -13.234 18.016 11.633 1 95.88 181 GLY A C 1
ATOM 1312 O O . GLY A 1 181 ? -14.305 17.422 11.484 1 95.88 181 GLY A O 1
ATOM 1313 N N . ILE A 1 182 ? -13.195 19.203 12.117 1 96.5 182 ILE A N 1
ATOM 1314 C CA . ILE A 1 182 ? -14.367 19.953 12.562 1 96.5 182 ILE A CA 1
ATOM 1315 C C . ILE A 1 182 ? -15.281 20.234 11.367 1 96.5 182 ILE A C 1
ATOM 1317 O O . ILE A 1 182 ? -16.484 19.938 11.422 1 96.5 182 ILE A O 1
ATOM 1321 N N . LEU A 1 183 ? -14.734 20.734 10.266 1 96.62 183 LEU A N 1
ATOM 1322 C CA . LEU A 1 183 ? -15.555 21.062 9.109 1 96.62 183 LEU A CA 1
ATOM 1323 C C . LEU A 1 183 ? -16.078 19.797 8.43 1 96.62 183 LEU A C 1
ATOM 1325 O O . LEU A 1 183 ? -17.203 19.781 7.922 1 96.62 183 LEU A O 1
ATOM 1329 N N . THR A 1 184 ? -15.281 18.734 8.352 1 93.5 184 THR A N 1
ATOM 1330 C CA . THR A 1 184 ? -15.742 17.5 7.711 1 93.5 184 THR A CA 1
ATOM 1331 C C . THR A 1 184 ? -16.812 16.828 8.562 1 93.5 184 THR A C 1
ATOM 1333 O O . THR A 1 184 ? -17.734 16.188 8.023 1 93.5 184 THR A O 1
ATOM 1336 N N . THR A 1 185 ? -16.719 16.938 9.883 1 92.44 185 THR A N 1
ATOM 1337 C CA . THR A 1 185 ? -17.781 16.453 10.758 1 92.44 185 THR A CA 1
ATOM 1338 C C . THR A 1 185 ? -19.062 17.25 10.539 1 92.44 185 THR A C 1
ATOM 1340 O O . THR A 1 185 ? -20.156 16.688 10.555 1 92.44 185 THR A O 1
ATOM 1343 N N . ALA A 1 186 ? -18.906 18.562 10.375 1 94.31 186 ALA A N 1
ATOM 1344 C CA . ALA A 1 186 ? -20.062 19.406 10.055 1 94.31 186 ALA A CA 1
ATOM 1345 C C . ALA A 1 186 ? -20.766 18.906 8.789 1 94.31 186 ALA A C 1
ATOM 1347 O O . ALA A 1 186 ? -21.984 18.875 8.727 1 94.31 186 ALA A O 1
ATOM 1348 N N . GLN A 1 187 ? -20.016 18.562 7.758 1 91.19 187 GLN A N 1
ATOM 1349 C CA . GLN A 1 187 ? -20.578 18.031 6.52 1 91.19 187 GLN A CA 1
ATOM 1350 C C . GLN A 1 187 ? -21.312 16.719 6.77 1 91.19 187 GLN A C 1
ATOM 1352 O O . GLN A 1 187 ? -22.438 16.531 6.293 1 91.19 187 GLN A O 1
ATOM 1357 N N . LYS A 1 188 ? -20.688 15.859 7.473 1 86.81 188 LYS A N 1
ATOM 1358 C CA . LYS A 1 188 ? -21.266 14.555 7.766 1 86.81 188 LYS A CA 1
ATOM 1359 C C . LYS A 1 188 ? -22.594 14.703 8.508 1 86.81 188 LYS A C 1
ATOM 1361 O O . LYS A 1 188 ? -23.531 13.922 8.289 1 86.81 188 LYS A O 1
ATOM 1366 N N . LYS A 1 189 ? -22.672 15.711 9.398 1 89.5 189 LYS A N 1
ATOM 1367 C CA . LYS A 1 189 ? -23.859 15.953 10.203 1 89.5 189 LYS A CA 1
ATOM 1368 C C . LYS A 1 189 ? -24.891 16.766 9.43 1 89.5 189 LYS A C 1
ATOM 1370 O O . LYS A 1 189 ? -25.969 17.062 9.945 1 89.5 189 LYS A O 1
ATOM 1375 N N . GLY A 1 190 ? -24.547 17.203 8.219 1 90.38 190 GLY A N 1
ATOM 1376 C CA . GLY A 1 190 ? -25.453 18 7.406 1 90.38 190 GLY A CA 1
ATOM 1377 C C . GLY A 1 190 ? -25.562 19.438 7.859 1 90.38 190 GLY A C 1
ATOM 1378 O O . GLY A 1 190 ? -26.562 20.109 7.582 1 90.38 190 GLY A O 1
ATOM 1379 N N . LYS A 1 191 ? -24.562 19.922 8.586 1 95.5 191 LYS A N 1
ATOM 1380 C CA . LYS A 1 191 ? -24.609 21.25 9.164 1 95.5 191 LYS A CA 1
ATOM 1381 C C . LYS A 1 191 ? -23.734 22.234 8.375 1 95.5 191 LYS A C 1
ATOM 1383 O O . LYS A 1 191 ? -23.844 23.438 8.555 1 95.5 191 LYS A O 1
ATOM 1388 N N . LEU A 1 192 ? -22.969 21.734 7.492 1 95.56 192 LEU A N 1
ATOM 1389 C CA . LEU A 1 192 ? -22.031 22.578 6.762 1 95.56 192 LEU A CA 1
ATOM 1390 C C . LEU A 1 192 ? -22.766 23.469 5.766 1 95.56 192 LEU A C 1
ATOM 1392 O O . LEU A 1 192 ? -23.469 22.969 4.887 1 95.56 192 LEU A O 1
ATOM 1396 N N . LYS A 1 193 ? -22.531 24.734 5.906 1 96.38 193 LYS A N 1
ATOM 1397 C CA . LYS A 1 193 ? -23.156 25.672 4.98 1 96.38 193 LYS A CA 1
ATOM 1398 C C . LYS A 1 193 ? -22.531 25.562 3.586 1 96.38 193 LYS A C 1
ATOM 1400 O O . LYS A 1 193 ? -21.328 25.344 3.445 1 96.38 193 LYS A O 1
ATOM 1405 N N . PRO A 1 194 ? -23.328 25.797 2.588 1 95.19 194 PRO A N 1
ATOM 1406 C CA . PRO A 1 194 ? -22.859 25.672 1.207 1 95.19 194 PRO A CA 1
ATOM 1407 C C . PRO A 1 194 ? -21.656 26.578 0.908 1 95.19 194 PRO A C 1
ATOM 1409 O O . PRO A 1 194 ? -20.75 26.188 0.17 1 95.19 194 PRO A O 1
ATOM 1412 N N . GLU A 1 195 ? -21.641 27.75 1.482 1 96.44 195 GLU A N 1
ATOM 1413 C CA . GLU A 1 195 ? -20.562 28.703 1.203 1 96.44 195 GLU A CA 1
ATOM 1414 C C . GLU A 1 195 ? -19.25 28.234 1.806 1 96.44 195 GLU A C 1
ATOM 1416 O O . GLU A 1 195 ? -18.188 28.75 1.449 1 96.44 195 GLU A O 1
ATOM 1421 N N . HIS A 1 196 ? -19.312 27.25 2.689 1 96.81 196 HIS A N 1
ATOM 1422 C CA . HIS A 1 196 ? -18.109 26.781 3.354 1 96.81 196 HIS A CA 1
ATOM 1423 C C . HIS A 1 196 ? -17.688 25.406 2.816 1 96.81 196 HIS A C 1
ATOM 1425 O O . HIS A 1 196 ? -16.719 24.812 3.299 1 96.81 196 HIS A O 1
ATOM 1431 N N . GLU A 1 197 ? -18.312 24.922 1.811 1 94.56 197 GLU A N 1
ATOM 1432 C CA . GLU A 1 197 ? -18.188 23.562 1.325 1 94.56 197 GLU A CA 1
ATOM 1433 C C . GLU A 1 197 ? -16.781 23.281 0.807 1 94.56 197 GLU A C 1
ATOM 1435 O O . GLU A 1 197 ? -16.297 22.156 0.894 1 94.56 197 GLU A O 1
ATOM 1440 N N . GLN A 1 198 ? -16.109 24.297 0.321 1 96.12 198 GLN A N 1
ATOM 1441 C CA . GLN A 1 198 ? -14.836 24.062 -0.361 1 96.12 198 GLN A CA 1
ATOM 1442 C C . GLN A 1 198 ? -13.656 24.375 0.554 1 96.12 198 GLN A C 1
ATOM 1444 O O . GLN A 1 198 ? -12.508 24.109 0.208 1 96.12 198 GLN A O 1
ATOM 1449 N N . LEU A 1 199 ? -13.898 24.891 1.772 1 96.62 199 LEU A N 1
ATOM 1450 C CA . LEU A 1 199 ? -12.828 25.297 2.668 1 96.62 199 LEU A CA 1
ATOM 1451 C C . LEU A 1 199 ? -11.906 24.125 2.996 1 96.62 199 LEU A C 1
ATOM 1453 O O . LEU A 1 199 ? -10.711 24.172 2.725 1 96.62 199 LEU A O 1
ATOM 1457 N N . ALA A 1 200 ? -12.484 23.016 3.482 1 96.5 200 ALA A N 1
ATOM 1458 C CA . ALA A 1 200 ? -11.688 21.859 3.889 1 96.5 200 ALA A CA 1
ATOM 1459 C C . ALA A 1 200 ? -11.109 21.141 2.676 1 96.5 200 ALA A C 1
ATOM 1461 O O . ALA A 1 200 ? -9.906 20.859 2.627 1 96.5 200 ALA A O 1
ATOM 1462 N N . PRO A 1 201 ? -11.867 20.906 1.613 1 97.12 201 PRO A N 1
ATOM 1463 C CA . PRO A 1 201 ? -11.328 20.219 0.434 1 97.12 201 PRO A CA 1
ATOM 1464 C C . PRO A 1 201 ? -10.172 20.969 -0.206 1 97.12 201 PRO A C 1
ATOM 1466 O O . PRO A 1 201 ? -9.188 20.359 -0.63 1 97.12 201 PRO A O 1
ATOM 1469 N N . ASN A 1 202 ? -10.25 22.281 -0.239 1 97.25 202 ASN A N 1
ATOM 1470 C CA . ASN A 1 202 ? -9.164 23.062 -0.826 1 97.25 202 ASN A CA 1
ATOM 1471 C C . ASN A 1 202 ? -7.863 22.875 -0.056 1 97.25 202 ASN A C 1
ATOM 1473 O O . ASN A 1 202 ? -6.797 22.734 -0.658 1 97.25 202 ASN A O 1
ATOM 1477 N N . ALA A 1 203 ? -7.961 22.875 1.213 1 97.06 203 ALA A N 1
ATOM 1478 C CA . ALA A 1 203 ? -6.781 22.656 2.049 1 97.06 203 ALA A CA 1
ATOM 1479 C C . ALA A 1 203 ? -6.246 21.234 1.894 1 97.06 203 ALA A C 1
ATOM 1481 O O . ALA A 1 203 ? -5.039 21.031 1.743 1 97.06 203 ALA A O 1
ATOM 1482 N N . MET A 1 204 ? -7.164 20.281 1.838 1 97.75 204 MET A N 1
ATOM 1483 C CA . MET A 1 204 ? -6.789 18.875 1.82 1 97.75 204 MET A CA 1
ATOM 1484 C C . MET A 1 204 ? -6.207 18.484 0.468 1 97.75 204 MET A C 1
ATOM 1486 O O . MET A 1 204 ? -5.438 17.516 0.373 1 97.75 204 MET A O 1
ATOM 1490 N N . CYS A 1 205 ? -6.48 19.234 -0.581 1 98.12 205 CYS A N 1
ATOM 1491 C CA . CYS A 1 205 ? -6.027 18.891 -1.923 1 98.12 205 CYS A CA 1
ATOM 1492 C C . CYS A 1 205 ? -4.746 19.625 -2.281 1 98.12 205 CYS A C 1
ATOM 1494 O O . CYS A 1 205 ? -4.223 19.469 -3.385 1 98.12 205 CYS A O 1
ATOM 1496 N N . THR A 1 206 ? -4.23 20.422 -1.368 1 97.69 206 THR A N 1
ATOM 1497 C CA . THR A 1 206 ? -2.986 21.141 -1.623 1 97.69 206 THR A CA 1
ATOM 1498 C C . THR A 1 206 ? -1.779 20.266 -1.281 1 97.69 206 THR A C 1
ATOM 1500 O O . THR A 1 206 ? -1.612 19.859 -0.133 1 97.69 206 THR A O 1
ATOM 1503 N N . LEU A 1 207 ? -0.923 20.031 -2.24 1 98.38 207 LEU A N 1
ATOM 1504 C CA . LEU A 1 207 ? 0.276 19.219 -2.037 1 98.38 207 LEU A CA 1
ATOM 1505 C C . LEU A 1 207 ? 1.288 19.969 -1.169 1 98.38 207 LEU A C 1
ATOM 1507 O O . LEU A 1 207 ? 1.447 21.188 -1.296 1 98.38 207 LEU A O 1
ATOM 1511 N N . ASN A 1 208 ? 1.998 19.281 -0.345 1 98.25 208 ASN A N 1
ATOM 1512 C CA . ASN A 1 208 ? 3.049 19.828 0.505 1 98.25 208 ASN A CA 1
ATOM 1513 C C . ASN A 1 208 ? 4.398 19.844 -0.21 1 98.25 208 ASN A C 1
ATOM 1515 O O . ASN A 1 208 ? 5.426 19.531 0.387 1 98.25 208 ASN A O 1
ATOM 1519 N N . LYS A 1 209 ? 4.43 20.266 -1.482 1 97.56 209 LYS A N 1
ATOM 1520 C CA . LYS A 1 209 ? 5.637 20.281 -2.305 1 97.56 209 LYS A CA 1
ATOM 1521 C C . LYS A 1 209 ? 6.746 21.078 -1.635 1 97.56 209 LYS A C 1
ATOM 1523 O O . LYS A 1 209 ? 7.93 20.781 -1.803 1 97.56 209 LYS A O 1
ATOM 1528 N N . ILE A 1 210 ? 6.375 22.047 -0.87 1 97.69 210 ILE A N 1
ATOM 1529 C CA . ILE A 1 210 ? 7.309 23 -0.269 1 97.69 210 ILE A CA 1
ATOM 1530 C C . ILE A 1 210 ? 8.242 22.266 0.687 1 97.69 210 ILE A C 1
ATOM 1532 O O . ILE A 1 210 ? 9.328 22.766 1.012 1 97.69 210 ILE A O 1
ATOM 1536 N N . GLY A 1 211 ? 7.812 21.094 1.19 1 97.44 211 GLY A N 1
ATOM 1537 C CA . GLY A 1 211 ? 8.641 20.297 2.086 1 97.44 211 GLY A CA 1
ATOM 1538 C C . GLY A 1 211 ? 10 19.969 1.502 1 97.44 211 GLY A C 1
ATOM 1539 O O . GLY A 1 211 ? 10.992 19.922 2.225 1 97.44 211 GLY A O 1
ATOM 1540 N N . GLN A 1 212 ? 10.094 19.766 0.198 1 96.12 212 GLN A N 1
ATOM 1541 C CA . GLN A 1 212 ? 11.359 19.484 -0.471 1 96.12 212 GLN A CA 1
ATOM 1542 C C . GLN A 1 212 ? 12.32 20.656 -0.349 1 96.12 212 GLN A C 1
ATOM 1544 O O . GLN A 1 212 ? 13.508 20.469 -0.09 1 96.12 212 GLN A O 1
ATOM 1549 N N . ARG A 1 213 ? 11.781 21.828 -0.529 1 96.69 213 ARG A N 1
ATOM 1550 C CA . ARG A 1 213 ? 12.602 23.031 -0.452 1 96.69 213 ARG A CA 1
ATOM 1551 C C . ARG A 1 213 ? 13.031 23.312 0.984 1 96.69 213 ARG A C 1
ATOM 1553 O O . ARG A 1 213 ? 14.18 23.688 1.231 1 96.69 213 ARG A O 1
ATOM 1560 N N . PHE A 1 214 ? 12.117 23.141 1.915 1 97.88 214 PHE A N 1
ATOM 1561 C CA . PHE A 1 214 ? 12.445 23.312 3.324 1 97.88 214 PHE A CA 1
ATOM 1562 C C . PHE A 1 214 ? 13.57 22.375 3.736 1 97.88 214 PHE A C 1
ATOM 1564 O O . PHE A 1 214 ? 14.461 22.75 4.504 1 97.88 214 PHE A O 1
ATOM 1571 N N . ALA A 1 215 ? 13.547 21.172 3.203 1 96.38 215 ALA A N 1
ATOM 1572 C CA . ALA A 1 215 ? 14.484 20.125 3.613 1 96.38 215 ALA A CA 1
ATOM 1573 C C . ALA A 1 215 ? 15.906 20.469 3.188 1 96.38 215 ALA A C 1
ATOM 1575 O O . ALA A 1 215 ? 16.875 19.969 3.76 1 96.38 215 ALA A O 1
ATOM 1576 N N . GLU A 1 216 ? 16.078 21.375 2.232 1 95.06 216 GLU A N 1
ATOM 1577 C CA . GLU A 1 216 ? 17.391 21.781 1.75 1 95.06 216 GLU A CA 1
ATOM 1578 C C . GLU A 1 216 ? 18.062 22.734 2.734 1 95.06 216 GLU A C 1
ATOM 1580 O O . GLU A 1 216 ? 19.281 22.953 2.664 1 95.06 216 GLU A O 1
ATOM 1585 N N . LEU A 1 217 ? 17.281 23.297 3.6 1 97.06 217 LEU A N 1
ATOM 1586 C CA . LEU A 1 217 ? 17.828 24.234 4.566 1 97.06 217 LEU A CA 1
ATOM 1587 C C . LEU A 1 217 ? 18.438 23.516 5.758 1 97.06 217 LEU A C 1
ATOM 1589 O O . LEU A 1 217 ? 17.75 22.766 6.457 1 97.06 217 LEU A O 1
ATOM 1593 N N . PRO A 1 218 ? 19.688 23.766 6.055 1 95.5 218 PRO A N 1
ATOM 1594 C CA . PRO A 1 218 ? 20.344 23.062 7.168 1 95.5 218 PRO A CA 1
ATOM 1595 C C . PRO A 1 218 ? 19.703 23.391 8.516 1 95.5 218 PRO A C 1
ATOM 1597 O O . PRO A 1 218 ? 19.766 22.594 9.445 1 95.5 218 PRO A O 1
ATOM 1600 N N . GLY A 1 219 ? 19.094 24.516 8.594 1 97.56 219 GLY A N 1
ATOM 1601 C CA . GLY A 1 219 ? 18.531 24.938 9.867 1 97.56 219 GLY A CA 1
ATOM 1602 C C . GLY A 1 219 ? 17.156 24.344 10.133 1 97.56 219 GLY A C 1
ATOM 1603 O O . GLY A 1 219 ? 16.609 24.5 11.227 1 97.56 219 GLY A O 1
ATOM 1604 N N . VAL A 1 220 ? 16.562 23.703 9.133 1 98.38 220 VAL A N 1
ATOM 1605 C CA . VAL A 1 220 ? 15.359 22.922 9.406 1 98.38 220 VAL A CA 1
ATOM 1606 C C . VAL A 1 220 ? 15.742 21.625 10.109 1 98.38 220 VAL A C 1
ATOM 1608 O O . VAL A 1 220 ? 16.234 20.688 9.477 1 98.38 220 VAL A O 1
ATOM 1611 N N . HIS A 1 221 ? 15.453 21.562 11.367 1 98.25 221 HIS A N 1
ATOM 1612 C CA . HIS A 1 221 ? 15.977 20.469 12.18 1 98.25 221 HIS A CA 1
ATOM 1613 C C . HIS A 1 221 ? 15.008 19.297 12.227 1 98.25 221 HIS A C 1
ATOM 1615 O O . HIS A 1 221 ? 15.422 18.141 12.352 1 98.25 221 HIS A O 1
ATOM 1621 N N . ALA A 1 222 ? 13.711 19.609 12.188 1 97.81 222 ALA A N 1
ATOM 1622 C CA . ALA A 1 222 ? 12.68 18.578 12.195 1 97.81 222 ALA A CA 1
ATOM 1623 C C . ALA A 1 222 ? 11.469 19 11.359 1 97.81 222 ALA A C 1
ATOM 1625 O O . ALA A 1 222 ? 11.172 20.188 11.25 1 97.81 222 ALA A O 1
ATOM 1626 N N . MET A 1 223 ? 10.859 18.062 10.805 1 97.81 223 MET A N 1
ATOM 1627 C CA . MET A 1 223 ? 9.688 18.312 9.977 1 97.81 223 MET A CA 1
ATOM 1628 C C . MET A 1 223 ? 8.766 17.109 9.953 1 97.81 223 MET A C 1
ATOM 1630 O O . MET A 1 223 ? 9.227 15.961 9.945 1 97.81 223 MET A O 1
ATOM 1634 N N . THR A 1 224 ? 7.461 17.281 9.992 1 97.31 224 THR A N 1
ATOM 1635 C CA . THR A 1 224 ? 6.438 16.25 9.867 1 97.31 224 THR A CA 1
ATOM 1636 C C . THR A 1 224 ? 5.145 16.844 9.305 1 97.31 224 THR A C 1
ATOM 1638 O O . THR A 1 224 ? 5.008 18.062 9.195 1 97.31 224 THR A O 1
ATOM 1641 N N . ASP A 1 225 ? 4.297 16.047 8.805 1 96.69 225 ASP A N 1
ATOM 1642 C CA . ASP A 1 225 ? 2.973 16.531 8.438 1 96.69 225 ASP A CA 1
ATOM 1643 C C . ASP A 1 225 ? 1.954 16.234 9.539 1 96.69 225 ASP A C 1
ATOM 1645 O O . ASP A 1 225 ? 2.059 15.227 10.234 1 96.69 225 ASP A O 1
ATOM 1649 N N . VAL A 1 226 ? 1.048 17.141 9.75 1 96.81 226 VAL A N 1
ATOM 1650 C CA . VAL A 1 226 ? 0.013 17.016 10.773 1 96.81 226 VAL A CA 1
ATOM 1651 C C . VAL A 1 226 ? -1.198 16.281 10.188 1 96.81 226 VAL A C 1
ATOM 1653 O O . VAL A 1 226 ? -1.903 16.828 9.336 1 96.81 226 VAL A O 1
ATOM 1656 N N . THR A 1 227 ? -1.456 15.117 10.703 1 94.12 227 THR A N 1
ATOM 1657 C CA . THR A 1 227 ? -2.52 14.289 10.141 1 94.12 227 THR A CA 1
ATOM 1658 C C . THR A 1 227 ? -3.492 13.844 11.227 1 94.12 227 THR A C 1
ATOM 1660 O O . THR A 1 227 ? -4.176 14.672 11.828 1 94.12 227 THR A O 1
ATOM 1663 N N . GLY A 1 228 ? -3.66 12.609 11.43 1 90.56 228 GLY A N 1
ATOM 1664 C CA . GLY A 1 228 ? -4.738 12.055 12.234 1 90.56 228 GLY A CA 1
ATOM 1665 C C . GLY A 1 228 ? -4.566 12.312 13.719 1 90.56 228 GLY A C 1
ATOM 1666 O O . GLY A 1 228 ? -5.551 12.359 14.469 1 90.56 228 GLY A O 1
ATOM 1667 N N . PHE A 1 229 ? -3.357 12.562 14.148 1 89.94 229 PHE A N 1
ATOM 1668 C CA . PHE A 1 229 ? -3.104 12.727 15.578 1 89.94 229 PHE A CA 1
ATOM 1669 C C . PHE A 1 229 ? -3.279 14.18 16 1 89.94 229 PHE A C 1
ATOM 1671 O O . PHE A 1 229 ? -3.172 14.5 17.188 1 89.94 229 PHE A O 1
ATOM 1678 N N . GLY A 1 230 ? -3.574 15.023 15.023 1 95.5 230 GLY A N 1
ATOM 1679 C CA . GLY A 1 230 ? -3.717 16.438 15.328 1 95.5 230 GLY A CA 1
ATOM 1680 C C . GLY A 1 230 ? -2.393 17.125 15.602 1 95.5 230 GLY A C 1
ATOM 1681 O O . GLY A 1 230 ? -1.353 16.469 15.688 1 95.5 230 GLY A O 1
ATOM 1682 N N . LEU A 1 231 ? -2.508 18.422 15.703 1 98.12 231 LEU A N 1
ATOM 1683 C CA . LEU A 1 231 ? -1.287 19.172 15.961 1 98.12 231 LEU A CA 1
ATOM 1684 C C . LEU A 1 231 ? -0.65 18.75 17.281 1 98.12 231 LEU A C 1
ATOM 1686 O O . LEU A 1 231 ? 0.564 18.547 17.344 1 98.12 231 LEU A O 1
ATOM 1690 N N . ALA A 1 232 ? -1.456 18.578 18.297 1 96.88 232 ALA A N 1
ATOM 1691 C CA . ALA A 1 232 ? -0.937 18.219 19.609 1 96.88 232 ALA A CA 1
ATOM 1692 C C . ALA A 1 232 ? -0.204 16.891 19.562 1 96.88 232 ALA A C 1
ATOM 1694 O O . ALA A 1 232 ? 0.883 16.75 20.125 1 96.88 232 ALA A O 1
ATOM 1695 N N . GLY A 1 233 ? -0.825 15.945 18.922 1 94.38 233 GLY A N 1
ATOM 1696 C CA . GLY A 1 233 ? -0.223 14.625 18.844 1 94.38 233 GLY A CA 1
ATOM 1697 C C . GLY A 1 233 ? 1.102 14.609 18.109 1 94.38 233 GLY A C 1
ATOM 1698 O O . GLY A 1 233 ? 2.082 14.039 18.594 1 94.38 233 GLY A O 1
ATOM 1699 N N . HIS A 1 234 ? 1.185 15.188 16.953 1 96.12 234 HIS A N 1
ATOM 1700 C CA . HIS A 1 234 ? 2.408 15.188 16.156 1 96.12 234 HIS A CA 1
ATOM 1701 C C . HIS A 1 234 ? 3.484 16.062 16.812 1 96.12 234 HIS A C 1
ATOM 1703 O O . HIS A 1 234 ? 4.672 15.734 16.734 1 96.12 234 HIS A O 1
ATOM 1709 N N . LEU A 1 235 ? 3.064 17.156 17.422 1 97.44 235 LEU A N 1
ATOM 1710 C CA . LEU A 1 235 ? 4.016 17.984 18.156 1 97.44 235 LEU A CA 1
ATOM 1711 C C . LEU A 1 235 ? 4.574 17.234 19.359 1 97.44 235 LEU A C 1
ATOM 1713 O O . LEU A 1 235 ? 5.762 17.344 19.656 1 97.44 235 LEU A O 1
ATOM 1717 N N . LEU A 1 236 ? 3.727 16.531 19.984 1 95 236 LEU A N 1
ATOM 1718 C CA . LEU A 1 236 ? 4.168 15.719 21.125 1 95 236 LEU A CA 1
ATOM 1719 C C . LEU A 1 236 ? 5.219 14.703 20.688 1 95 236 LEU A C 1
ATOM 1721 O O . LEU A 1 236 ? 6.234 14.531 21.359 1 95 236 LEU A O 1
ATOM 1725 N N . GLU A 1 237 ? 4.965 14.055 19.562 1 93.19 237 GLU A N 1
ATOM 1726 C CA . GLU A 1 237 ? 5.926 13.094 19.031 1 93.19 237 GLU A CA 1
ATOM 1727 C C . GLU A 1 237 ? 7.262 13.766 18.719 1 93.19 237 GLU A C 1
ATOM 1729 O O . GLU A 1 237 ? 8.328 13.203 18.984 1 93.19 237 GLU A O 1
ATOM 1734 N N . MET A 1 238 ? 7.227 14.922 18.172 1 96.06 238 MET A N 1
ATOM 1735 C CA . MET A 1 238 ? 8.43 15.695 17.859 1 96.06 238 MET A CA 1
ATOM 1736 C C . MET A 1 238 ? 9.188 16.031 19.141 1 96.06 238 MET A C 1
ATOM 1738 O O . MET A 1 238 ? 10.406 15.859 19.203 1 96.06 238 MET A O 1
ATOM 1742 N N . CYS A 1 239 ? 8.484 16.422 20.141 1 96.44 239 CYS A N 1
ATOM 1743 C CA . CYS A 1 239 ? 9.102 16.812 21.391 1 96.44 239 CYS A CA 1
ATOM 1744 C C . CYS A 1 239 ? 9.711 15.617 22.109 1 96.44 239 CYS A C 1
ATOM 1746 O O . CYS A 1 239 ? 10.867 15.656 22.516 1 96.44 239 CYS A O 1
ATOM 1748 N N . GLU A 1 240 ? 8.938 14.57 22.188 1 93.44 240 GLU A N 1
ATOM 1749 C CA . GLU A 1 240 ? 9.406 13.359 22.859 1 93.44 240 GLU A CA 1
ATOM 1750 C C . GLU A 1 240 ? 10.625 12.773 22.156 1 93.44 240 GLU A C 1
ATOM 1752 O O . GLU A 1 240 ? 11.617 12.422 22.797 1 93.44 240 GLU A O 1
ATOM 1757 N N . GLY A 1 241 ? 10.523 12.75 20.906 1 93.06 241 GLY A N 1
ATOM 1758 C CA . GLY A 1 241 ? 11.609 12.172 20.125 1 93.06 241 GLY A CA 1
ATOM 1759 C C . GLY A 1 241 ? 12.875 13.008 20.172 1 93.06 241 GLY A C 1
ATOM 1760 O O . GLY A 1 241 ? 13.984 12.469 20.094 1 93.06 241 GLY A O 1
ATOM 1761 N N . SER A 1 242 ? 12.742 14.328 20.344 1 95.75 242 SER A N 1
ATOM 1762 C CA . SER A 1 242 ? 13.867 15.25 20.281 1 95.75 242 SER A CA 1
ATOM 1763 C C . SER A 1 242 ? 14.367 15.594 21.688 1 95.75 242 SER A C 1
ATOM 1765 O O . SER A 1 242 ? 15.422 16.219 21.844 1 95.75 242 SER A O 1
ATOM 1767 N N . GLY A 1 243 ? 13.633 15.172 22.688 1 94.75 243 GLY A N 1
ATOM 1768 C CA . GLY A 1 243 ? 14 15.516 24.047 1 94.75 243 GLY A CA 1
ATOM 1769 C C . GLY A 1 243 ? 13.836 16.984 24.359 1 94.75 243 GLY A C 1
ATOM 1770 O O . GLY A 1 243 ? 14.672 17.578 25.047 1 94.75 243 GLY A O 1
ATOM 1771 N N . VAL A 1 244 ? 12.859 17.625 23.812 1 96.88 244 VAL A N 1
ATOM 1772 C CA . VAL A 1 244 ? 12.578 19.047 24.016 1 96.88 244 VAL A CA 1
ATOM 1773 C C . VAL A 1 244 ? 11.109 19.219 24.406 1 96.88 244 VAL A C 1
ATOM 1775 O O . VAL A 1 244 ? 10.359 18.25 24.5 1 96.88 244 VAL A O 1
ATOM 1778 N N . SER A 1 245 ? 10.734 20.406 24.781 1 96.5 245 SER A N 1
ATOM 1779 C CA . SER A 1 245 ? 9.344 20.797 25 1 96.5 245 SER A CA 1
ATOM 1780 C C . SER A 1 245 ? 8.961 21.984 24.109 1 96.5 245 SER A C 1
ATOM 1782 O O . SER A 1 245 ? 9.82 22.625 23.516 1 96.5 245 SER A O 1
ATOM 1784 N N . ALA A 1 246 ? 7.652 22.203 24.047 1 96.94 246 ALA A N 1
ATOM 1785 C CA . ALA A 1 246 ? 7.172 23.266 23.172 1 96.94 246 ALA A CA 1
ATOM 1786 C C . ALA A 1 246 ? 6.316 24.281 23.938 1 96.94 246 ALA A C 1
ATOM 1788 O O . ALA A 1 246 ? 5.531 23.891 24.812 1 96.94 246 ALA A O 1
ATOM 1789 N N . ARG A 1 247 ? 6.516 25.5 23.656 1 96.19 247 ARG A N 1
ATOM 1790 C CA . ARG A 1 247 ? 5.578 26.562 24 1 96.19 247 ARG A CA 1
ATOM 1791 C C . ARG A 1 247 ? 4.797 27.016 22.766 1 96.19 247 ARG A C 1
ATOM 1793 O O . ARG A 1 247 ? 5.375 27.594 21.828 1 96.19 247 ARG A O 1
ATOM 1800 N N . LEU A 1 248 ? 3.496 26.797 22.781 1 96.81 248 LEU A N 1
ATOM 1801 C CA . LEU A 1 248 ? 2.631 27.047 21.641 1 96.81 248 LEU A CA 1
ATOM 1802 C C . LEU A 1 248 ? 1.776 28.297 21.875 1 96.81 248 LEU A C 1
ATOM 1804 O O . LEU A 1 248 ? 1.17 28.438 22.938 1 96.81 248 LEU A O 1
ATOM 1808 N N . ASP A 1 249 ? 1.723 29.203 20.922 1 96.94 249 ASP A N 1
ATOM 1809 C CA . ASP A 1 249 ? 0.824 30.344 20.953 1 96.94 249 ASP A CA 1
ATOM 1810 C C . ASP A 1 249 ? -0.491 30.031 20.25 1 96.94 249 ASP A C 1
ATOM 1812 O O . ASP A 1 249 ? -0.567 30.078 19.016 1 96.94 249 ASP A O 1
ATOM 1816 N N . PHE A 1 250 ? -1.52 29.828 21 1 96.81 250 PHE A N 1
ATOM 1817 C CA . PHE A 1 250 ? -2.791 29.359 20.469 1 96.81 250 PHE A CA 1
ATOM 1818 C C . PHE A 1 250 ? -3.369 30.375 19.484 1 96.81 250 PHE A C 1
ATOM 1820 O O . PHE A 1 250 ? -3.92 30 18.453 1 96.81 250 PHE A O 1
ATOM 1827 N N . LYS A 1 251 ? -3.25 31.641 19.781 1 96.19 251 LYS A N 1
ATOM 1828 C CA . LYS A 1 251 ? -3.832 32.688 18.953 1 96.19 251 LYS A CA 1
ATOM 1829 C C . LYS A 1 251 ? -3.129 32.781 17.609 1 96.19 251 LYS A C 1
ATOM 1831 O O . LYS A 1 251 ? -3.686 33.312 16.641 1 96.19 251 LYS A O 1
ATOM 1836 N N . ALA A 1 252 ? -1.934 32.281 17.531 1 97.56 252 ALA A N 1
ATOM 1837 C CA . ALA A 1 252 ? -1.141 32.344 16.297 1 97.56 252 ALA A CA 1
ATOM 1838 C C . ALA A 1 252 ? -1.439 31.188 15.375 1 97.56 252 ALA A C 1
ATOM 1840 O O . ALA A 1 252 ? -1.007 31.172 14.219 1 97.56 252 ALA A O 1
ATOM 1841 N N . LEU A 1 253 ? -2.24 30.219 15.82 1 98.19 253 LEU A N 1
ATOM 1842 C CA . LEU A 1 253 ? -2.516 29.031 15.016 1 98.19 253 LEU A CA 1
ATOM 1843 C C . LEU A 1 253 ? -3.381 29.375 13.812 1 98.19 253 LEU A C 1
ATOM 1845 O O . LEU A 1 253 ? -4.402 30.062 13.945 1 98.19 253 LEU A O 1
ATOM 1849 N N . PRO A 1 254 ? -2.939 29.016 12.617 1 98.31 254 PRO A N 1
ATOM 1850 C CA . PRO A 1 254 ? -3.838 29.172 11.469 1 98.31 254 PRO A CA 1
ATOM 1851 C C . PRO A 1 254 ? -5.047 28.234 11.539 1 98.31 254 PRO A C 1
ATOM 1853 O O . PRO A 1 254 ? -4.895 27.031 11.766 1 98.31 254 PRO A O 1
ATOM 1856 N N . LEU A 1 255 ? -6.234 28.797 11.391 1 98.25 255 LEU A N 1
ATOM 1857 C CA . LEU A 1 255 ? -7.48 28.031 11.422 1 98.25 255 LEU A CA 1
ATOM 1858 C C . LEU A 1 255 ? -8.281 28.234 10.141 1 98.25 255 LEU A C 1
ATOM 1860 O O . LEU A 1 255 ? -8.227 29.312 9.539 1 98.25 255 LEU A O 1
ATOM 1864 N N . LEU A 1 256 ? -8.961 27.203 9.734 1 97.94 256 LEU A N 1
ATOM 1865 C CA . LEU A 1 256 ? -9.961 27.375 8.688 1 97.94 256 LEU A CA 1
ATOM 1866 C C . LEU A 1 256 ? -11.039 28.359 9.125 1 97.94 256 LEU A C 1
ATOM 1868 O O . LEU A 1 256 ? -11.352 28.469 10.312 1 97.94 256 LEU A O 1
ATOM 1872 N N . ASP A 1 257 ? -11.602 28.953 8.078 1 96.25 257 ASP A N 1
ATOM 1873 C CA . ASP A 1 257 ? -12.703 29.859 8.375 1 96.25 257 ASP A CA 1
ATOM 1874 C C . ASP A 1 257 ? -13.859 29.125 9.055 1 96.25 257 ASP A C 1
ATOM 1876 O O . ASP A 1 257 ? -14.156 27.984 8.719 1 96.25 257 ASP A O 1
ATOM 1880 N N . GLU A 1 258 ? -14.445 29.703 10.078 1 95.69 258 GLU A N 1
ATOM 1881 C CA . GLU A 1 258 ? -15.703 29.297 10.711 1 95.69 258 GLU A CA 1
ATOM 1882 C C . GLU A 1 258 ? -15.508 28.078 11.602 1 95.69 258 GLU A C 1
ATOM 1884 O O . GLU A 1 258 ? -16.469 27.391 11.945 1 95.69 258 GLU A O 1
ATOM 1889 N N . VAL A 1 259 ? -14.305 27.797 11.977 1 97.81 259 VAL A N 1
ATOM 1890 C CA . VAL A 1 259 ? -14.039 26.703 12.898 1 97.81 259 VAL A CA 1
ATOM 1891 C C . VAL A 1 259 ? -14.852 26.891 14.18 1 97.81 259 VAL A C 1
ATOM 1893 O O . VAL A 1 259 ? -15.5 25.953 14.656 1 97.81 259 VAL A O 1
ATOM 1896 N N . ASP A 1 260 ? -14.906 28.109 14.711 1 97.62 260 ASP A N 1
ATOM 1897 C CA . ASP A 1 260 ? -15.586 28.391 15.969 1 97.62 260 ASP A CA 1
ATOM 1898 C C . ASP A 1 260 ? -17.094 28.188 15.828 1 97.62 260 ASP A C 1
ATOM 1900 O O . ASP A 1 260 ? -17.75 27.703 16.75 1 97.62 260 ASP A O 1
ATOM 1904 N N . TYR A 1 261 ? -17.609 28.578 14.711 1 97.94 261 TYR A N 1
ATOM 1905 C CA . TYR A 1 261 ? -19.031 28.391 14.477 1 97.94 261 TYR A CA 1
ATOM 1906 C C . TYR A 1 261 ? -19.406 26.922 14.539 1 97.94 261 TYR A C 1
ATOM 1908 O O . TYR A 1 261 ? -20.328 26.531 15.258 1 97.94 261 TYR A O 1
ATOM 1916 N N . TYR A 1 262 ? -18.641 26.125 13.906 1 97.94 262 TYR A N 1
ATOM 1917 C CA . TYR A 1 262 ? -19 24.703 13.828 1 97.94 262 TYR A CA 1
ATOM 1918 C C . TYR A 1 262 ? -18.688 24 15.133 1 97.94 262 TYR A C 1
ATOM 1920 O O . TYR A 1 262 ? -19.375 23.031 15.492 1 97.94 262 TYR A O 1
ATOM 1928 N N . LEU A 1 263 ? -17.719 24.469 15.867 1 97.81 263 LEU A N 1
ATOM 1929 C CA . LEU A 1 263 ? -17.531 23.969 17.219 1 97.81 263 LEU A CA 1
ATOM 1930 C C . LEU A 1 263 ? -18.75 24.25 18.078 1 97.81 263 LEU A C 1
ATOM 1932 O O . LEU A 1 263 ? -19.203 23.375 18.844 1 97.81 263 LEU A O 1
ATOM 1936 N N . SER A 1 264 ? -19.281 25.406 17.953 1 97.62 264 SER A N 1
ATOM 1937 C CA . SER A 1 264 ? -20.453 25.766 18.734 1 97.62 264 SER A CA 1
ATOM 1938 C C . SER A 1 264 ? -21.672 24.938 18.328 1 97.62 264 SER A C 1
ATOM 1940 O O . SER A 1 264 ? -22.594 24.75 19.125 1 97.62 264 SER A O 1
ATOM 1942 N N . GLU A 1 265 ? -21.688 24.406 17.109 1 97.5 265 GLU A N 1
ATOM 1943 C CA . GLU A 1 265 ? -22.75 23.547 16.609 1 97.5 265 GLU A CA 1
ATOM 1944 C C . GLU A 1 265 ? -22.516 22.094 17 1 97.5 265 GLU A C 1
ATOM 1946 O O . GLU A 1 265 ? -23.234 21.203 16.547 1 97.5 265 GLU A O 1
ATOM 1951 N N . GLY A 1 266 ? -21.438 21.844 17.781 1 96.5 266 GLY A N 1
ATOM 1952 C CA . GLY A 1 266 ? -21.172 20.5 18.297 1 96.5 266 GLY A CA 1
ATOM 1953 C C . GLY A 1 266 ? -20.453 19.609 17.297 1 96.5 266 GLY A C 1
ATOM 1954 O O . GLY A 1 266 ? -20.531 18.391 17.375 1 96.5 266 GLY A O 1
ATOM 1955 N N . CYS A 1 267 ? -19.766 20.172 16.328 1 96.56 267 CYS A N 1
ATOM 1956 C CA . CYS A 1 267 ? -19.125 19.406 15.266 1 96.56 267 CYS A CA 1
ATOM 1957 C C . CYS A 1 267 ? -17.703 19.016 15.672 1 96.56 267 CYS A C 1
ATOM 1959 O O . CYS A 1 267 ? -16.734 19.391 15.008 1 96.56 267 CYS A O 1
ATOM 1961 N N . VAL A 1 268 ? -17.594 18.188 16.719 1 95.75 268 VAL A N 1
ATOM 1962 C CA . VAL A 1 268 ? -16.344 17.641 17.203 1 95.75 268 VAL A CA 1
ATOM 1963 C C . VAL A 1 268 ? -16.203 16.188 16.75 1 95.75 268 VAL A C 1
ATOM 1965 O O . VAL A 1 268 ? -17.031 15.344 17.125 1 95.75 268 VAL A O 1
ATOM 1968 N N . PRO A 1 269 ? -15.188 15.922 15.938 1 92.94 269 PRO A N 1
ATOM 1969 C CA . PRO A 1 269 ? -15.008 14.531 15.508 1 92.94 269 PRO A CA 1
ATOM 1970 C C . PRO A 1 269 ? -14.742 13.578 16.672 1 92.94 269 PRO A C 1
ATOM 1972 O O . PRO A 1 269 ? -14.094 13.969 17.641 1 92.94 269 PRO A O 1
ATOM 1975 N N . GLY A 1 270 ? -15.188 12.328 16.516 1 89.19 270 GLY A N 1
ATOM 1976 C CA . GLY A 1 270 ? -14.82 11.32 17.5 1 89.19 270 GLY A CA 1
ATOM 1977 C C . GLY A 1 270 ? -13.32 11.148 17.656 1 89.19 270 GLY A C 1
ATOM 1978 O O . GLY A 1 270 ? -12.828 10.852 18.75 1 89.19 270 GLY A O 1
ATOM 1979 N N . GLY A 1 271 ? -12.617 11.336 16.516 1 89.06 271 GLY A N 1
ATOM 1980 C CA . GLY A 1 271 ? -11.172 11.227 16.531 1 89.06 271 GLY A CA 1
ATOM 1981 C C . GLY A 1 271 ? -10.5 12.227 17.453 1 89.06 271 GLY A C 1
ATOM 1982 O O . GLY A 1 271 ? -9.438 11.945 18.016 1 89.06 271 GLY A O 1
ATOM 1983 N N . THR A 1 272 ? -11.133 13.352 17.672 1 93.62 272 THR A N 1
ATOM 1984 C CA . THR A 1 272 ? -10.609 14.367 18.578 1 93.62 272 THR A CA 1
ATOM 1985 C C . THR A 1 272 ? -10.586 13.844 20.016 1 93.62 272 THR A C 1
ATOM 1987 O O . THR A 1 272 ? -9.586 13.992 20.719 1 93.62 272 THR A O 1
ATOM 1990 N N . LEU A 1 273 ? -11.633 13.195 20.328 1 91.5 273 LEU A N 1
ATOM 1991 C CA . LEU A 1 273 ? -11.75 12.656 21.672 1 91.5 273 LEU A CA 1
ATOM 1992 C C . LEU A 1 273 ? -10.797 11.484 21.8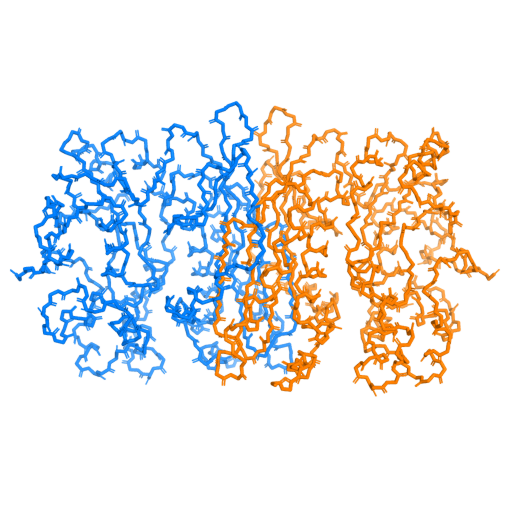75 1 91.5 273 LEU A C 1
ATOM 1994 O O . LEU A 1 273 ? -10.164 11.359 22.922 1 91.5 273 LEU A O 1
ATOM 1998 N N . ARG A 1 274 ? -10.695 10.695 20.922 1 87.88 274 ARG A N 1
ATOM 1999 C CA . ARG A 1 274 ? -9.789 9.555 21 1 87.88 274 ARG A CA 1
ATOM 2000 C C . ARG A 1 274 ? -8.344 10.016 21.109 1 87.88 274 ARG A C 1
ATOM 2002 O O . ARG A 1 274 ? -7.539 9.406 21.828 1 87.88 274 ARG A O 1
ATOM 2009 N N . ASN A 1 275 ? -8 11.07 20.344 1 92.44 275 ASN A N 1
ATOM 2010 C CA . ASN A 1 275 ? -6.672 11.656 20.422 1 92.44 275 ASN A CA 1
ATOM 2011 C C . ASN A 1 275 ? -6.371 12.172 21.828 1 92.44 275 ASN A C 1
ATOM 2013 O O . ASN A 1 275 ? -5.336 11.852 22.406 1 92.44 275 ASN A O 1
ATOM 2017 N N . PHE A 1 276 ? -7.297 12.797 22.406 1 93.88 276 PHE A N 1
ATOM 2018 C CA . PHE A 1 276 ? -7.105 13.352 23.734 1 93.88 276 PHE A CA 1
ATOM 2019 C C . PHE A 1 276 ? -7.004 12.234 24.781 1 93.88 276 PHE A C 1
ATOM 2021 O O . PHE A 1 276 ? -6.203 12.32 25.719 1 93.88 276 PHE A O 1
ATOM 2028 N N . ASP A 1 277 ? -7.766 11.234 24.609 1 91.56 277 ASP A N 1
ATOM 2029 C CA . ASP A 1 277 ? -7.711 10.094 25.516 1 91.56 277 ASP A CA 1
ATOM 2030 C C . ASP A 1 277 ? -6.352 9.398 25.438 1 91.56 277 ASP A C 1
ATOM 2032 O O . ASP A 1 277 ? -5.871 8.844 26.438 1 91.56 277 ASP A O 1
ATOM 2036 N N . SER A 1 278 ? -5.801 9.461 24.344 1 88.94 278 SER A N 1
ATOM 2037 C CA . SER A 1 278 ? -4.562 8.727 24.094 1 88.94 278 SER A CA 1
ATOM 2038 C C . SER A 1 278 ? -3.359 9.469 24.672 1 88.94 278 SER A C 1
ATOM 2040 O O . SER A 1 278 ? -2.436 8.844 25.203 1 88.94 278 SER A O 1
ATOM 2042 N N . TYR A 1 279 ? -3.365 10.875 24.516 1 89.88 279 TYR A N 1
ATOM 2043 C CA . TYR A 1 279 ? -2.127 11.547 24.906 1 89.88 279 TYR A CA 1
ATOM 2044 C C . TYR A 1 279 ? -2.414 12.812 25.703 1 89.88 279 TYR A C 1
ATOM 2046 O O . TYR A 1 279 ? -1.508 13.609 25.969 1 89.88 279 TYR A O 1
ATOM 2054 N N . GLY A 1 280 ? -3.604 13.016 26.125 1 90.56 280 GLY A N 1
ATOM 2055 C CA . GLY A 1 280 ? -4.004 14.219 26.844 1 90.56 280 GLY A CA 1
ATOM 2056 C C . GLY A 1 280 ? -3.27 14.398 28.156 1 90.56 280 GLY A C 1
ATOM 2057 O O . GLY A 1 280 ? -3.1 15.531 28.625 1 90.56 280 GLY A O 1
ATOM 2058 N N . ASP A 1 281 ? -2.832 13.305 28.719 1 88.69 281 ASP A N 1
ATOM 2059 C CA . ASP A 1 281 ? -2.137 13.352 30 1 88.69 281 ASP A CA 1
ATOM 2060 C C . ASP A 1 281 ? -0.776 14.031 29.859 1 88.69 281 ASP A C 1
ATOM 2062 O O . ASP A 1 281 ? -0.179 14.445 30.859 1 88.69 281 ASP A O 1
ATOM 2066 N N . LYS A 1 282 ? -0.343 14.203 28.672 1 88.06 282 LYS A N 1
ATOM 2067 C CA . LYS A 1 282 ? 0.965 14.805 28.438 1 88.06 282 LYS A CA 1
ATOM 2068 C C . LYS A 1 282 ? 0.83 16.266 28.031 1 88.06 282 LYS A C 1
ATOM 2070 O O . LYS A 1 282 ? 1.826 16.922 27.719 1 88.06 282 LYS A O 1
ATOM 2075 N N . LEU A 1 283 ? -0.397 16.75 28.016 1 88.69 283 LEU A N 1
ATOM 2076 C CA . LEU A 1 283 ? -0.7 18.125 27.672 1 88.69 283 LEU A CA 1
ATOM 2077 C C . LEU A 1 283 ? -1.097 18.922 28.906 1 88.69 283 LEU A C 1
ATOM 2079 O O . LEU A 1 283 ? -1.597 18.359 29.891 1 88.69 283 LEU A O 1
ATOM 2083 N N . ASP A 1 284 ? -0.892 20.188 28.891 1 86.56 284 ASP A N 1
ATOM 2084 C CA . ASP A 1 284 ? -1.386 21.047 29.953 1 86.56 284 ASP A CA 1
ATOM 2085 C C . ASP A 1 284 ? -2.91 21.141 29.938 1 86.56 284 ASP A C 1
ATOM 2087 O O . ASP A 1 284 ? -3.537 20.844 28.906 1 86.56 284 ASP A O 1
ATOM 2091 N N . ALA A 1 285 ? -3.385 21.547 31.062 1 87.94 285 ALA A N 1
ATOM 2092 C CA . ALA A 1 285 ? -4.828 21.766 31.125 1 87.94 285 ALA A CA 1
ATOM 2093 C C . ALA A 1 285 ? -5.258 22.844 30.125 1 87.94 285 ALA A C 1
ATOM 2095 O O . ALA A 1 285 ? -4.562 23.844 29.938 1 87.94 285 ALA A O 1
ATOM 2096 N N . MET A 1 286 ? -6.312 22.516 29.438 1 90.25 286 MET A N 1
ATOM 2097 C CA . MET A 1 286 ? -6.816 23.438 28.406 1 90.25 286 MET A CA 1
ATOM 2098 C C . MET A 1 286 ? -8.344 23.453 28.406 1 90.25 286 MET A C 1
ATOM 2100 O O . MET A 1 286 ? -8.984 22.5 28.859 1 90.25 286 MET A O 1
ATOM 2104 N N . ASP A 1 287 ? -8.859 24.625 27.969 1 94.06 287 ASP A N 1
ATOM 2105 C CA . ASP A 1 287 ? -10.312 24.672 27.812 1 94.06 287 ASP A CA 1
ATOM 2106 C C . ASP A 1 287 ? -10.75 23.812 26.625 1 94.06 287 ASP A C 1
ATOM 2108 O O . ASP A 1 287 ? -9.922 23.328 25.844 1 94.06 287 ASP A O 1
ATOM 2112 N N . ASP A 1 288 ? -12.023 23.656 26.422 1 95.62 288 ASP A N 1
ATOM 2113 C CA . ASP A 1 288 ? -12.594 22.766 25.422 1 95.62 288 ASP A CA 1
ATOM 2114 C C . ASP A 1 288 ? -12.219 23.203 24.016 1 95.62 288 ASP A C 1
ATOM 2116 O O . ASP A 1 288 ? -11.898 22.375 23.156 1 95.62 288 ASP A O 1
ATOM 2120 N N . ARG A 1 289 ? -12.281 24.484 23.766 1 96.88 289 ARG A N 1
ATOM 2121 C CA . ARG A 1 289 ? -11.953 25 22.438 1 96.88 289 ARG A CA 1
ATOM 2122 C C . ARG A 1 289 ? -10.523 24.656 22.047 1 96.88 289 ARG A C 1
ATOM 2124 O O . ARG A 1 289 ? -10.273 24.141 20.953 1 96.88 289 ARG A O 1
ATOM 2131 N N . THR A 1 290 ? -9.664 24.984 22.984 1 96.75 290 THR A N 1
ATOM 2132 C CA . THR A 1 290 ? -8.25 24.719 22.734 1 96.75 290 THR A CA 1
ATOM 2133 C C . THR A 1 290 ? -7.996 23.234 22.516 1 96.75 290 THR A C 1
ATOM 2135 O O . THR A 1 290 ? -7.32 22.859 21.562 1 96.75 290 THR A O 1
ATOM 2138 N N . ARG A 1 291 ? -8.562 22.438 23.297 1 96.31 291 ARG A N 1
ATOM 2139 C CA . ARG A 1 291 ? -8.422 20.984 23.203 1 96.31 291 ARG A CA 1
ATOM 2140 C C . ARG A 1 291 ? -8.961 20.469 21.875 1 96.31 291 ARG A C 1
ATOM 2142 O O . ARG A 1 291 ? -8.297 19.688 21.203 1 96.31 291 ARG A O 1
ATOM 2149 N N . ASN A 1 292 ? -10.172 20.906 21.531 1 97.69 292 ASN A N 1
ATOM 2150 C CA . ASN A 1 292 ? -10.844 20.422 20.328 1 97.69 292 ASN A CA 1
ATOM 2151 C C . ASN A 1 292 ? -10.094 20.812 19.062 1 97.69 292 ASN A C 1
ATOM 2153 O O . ASN A 1 292 ? -10.102 20.078 18.078 1 97.69 292 ASN A O 1
ATOM 2157 N N . ILE A 1 293 ? -9.406 21.953 19.125 1 98.06 293 ILE A N 1
ATOM 2158 C CA . ILE A 1 293 ? -8.672 22.406 17.953 1 98.06 293 ILE A CA 1
ATOM 2159 C C . ILE A 1 293 ? -7.32 21.703 17.875 1 98.06 293 ILE A C 1
ATOM 2161 O O . ILE A 1 293 ? -6.938 21.188 16.828 1 98.06 293 ILE A O 1
ATOM 2165 N N . LEU A 1 294 ? -6.609 21.531 18.984 1 97.88 294 LEU A N 1
ATOM 2166 C CA . LEU A 1 294 ? -5.266 20.953 19.016 1 97.88 294 LEU A CA 1
ATOM 2167 C C . LEU A 1 294 ? -5.305 19.453 18.75 1 97.88 294 LEU A C 1
ATOM 2169 O O . LEU A 1 294 ? -4.371 18.891 18.188 1 97.88 294 LEU A O 1
ATOM 2173 N N . CYS A 1 295 ? -6.41 18.812 19.156 1 96.44 295 CYS A N 1
ATOM 2174 C CA . CYS A 1 295 ? -6.516 17.359 19.047 1 96.44 295 CYS A CA 1
ATOM 2175 C C . CYS A 1 295 ? -7.34 16.953 17.828 1 96.44 295 CYS A C 1
ATOM 2177 O O . CYS A 1 295 ? -7.594 15.766 17.625 1 96.44 295 CYS A O 1
ATOM 2179 N N . ASP A 1 296 ? -7.785 17.984 17.047 1 96.75 296 ASP A N 1
ATOM 2180 C CA . ASP A 1 296 ? -8.578 17.734 15.836 1 96.75 296 ASP A CA 1
ATOM 2181 C C . ASP A 1 296 ? -7.766 16.984 14.789 1 96.75 296 ASP A C 1
ATOM 2183 O O . ASP A 1 296 ? -6.723 17.469 14.336 1 96.75 296 ASP A O 1
ATOM 2187 N N . PRO A 1 297 ? -8.266 15.734 14.367 1 94.88 297 PRO A N 1
ATOM 2188 C CA . PRO A 1 297 ? -7.539 15.062 13.281 1 94.88 297 PRO A CA 1
ATOM 2189 C C . PRO A 1 297 ? -7.5 15.891 12 1 94.88 297 PRO A C 1
ATOM 2191 O O . PRO A 1 297 ? -8.508 16.484 11.617 1 94.88 297 PRO A O 1
ATOM 2194 N N . GLN A 1 298 ? -6.336 15.969 11.5 1 96 298 GLN A N 1
ATOM 2195 C CA . GLN A 1 298 ? -6.18 16.594 10.195 1 96 298 GLN A CA 1
ATOM 2196 C C . GLN A 1 298 ? -5.996 15.539 9.102 1 96 298 GLN A C 1
ATOM 2198 O O . GLN A 1 298 ? -5.18 14.633 9.242 1 96 298 GLN A O 1
ATOM 2203 N N . THR A 1 299 ? -6.801 15.562 8.094 1 95.38 299 THR A N 1
ATOM 2204 C CA . THR A 1 299 ? -6.535 14.805 6.875 1 95.38 299 THR A CA 1
ATOM 2205 C C . THR A 1 299 ? -5.809 15.664 5.848 1 95.38 299 THR A C 1
ATOM 2207 O O . THR A 1 299 ? -6.289 16.734 5.473 1 95.38 299 THR A O 1
ATOM 2210 N N . SER A 1 300 ? -4.629 15.102 5.473 1 97.25 300 SER A N 1
ATOM 2211 C CA . SER A 1 300 ? -3.812 15.836 4.512 1 97.25 300 SER A CA 1
ATOM 2212 C C . SER A 1 300 ? -3.469 17.234 5.027 1 97.25 300 SER A C 1
ATOM 2214 O O . SER A 1 300 ? -3.686 18.234 4.336 1 97.25 300 SER A O 1
ATOM 2216 N N . GLY A 1 301 ? -3.041 17.281 6.25 1 97.44 301 GLY A N 1
ATOM 2217 C CA . GLY A 1 301 ? -2.664 18.531 6.863 1 97.44 301 GLY A CA 1
ATOM 2218 C C . GLY A 1 301 ? -1.345 19.078 6.352 1 97.44 301 GLY A C 1
ATOM 2219 O O . GLY A 1 301 ? -0.787 18.562 5.383 1 97.44 301 GLY A O 1
ATOM 2220 N N . GLY A 1 302 ? -0.963 20.203 6.941 1 98.25 302 GLY A N 1
ATOM 2221 C CA . GLY A 1 302 ? 0.262 20.859 6.531 1 98.25 302 GLY A CA 1
ATOM 2222 C C . GLY A 1 302 ? 1.497 20.328 7.223 1 98.25 302 GLY A C 1
ATOM 2223 O O . GLY A 1 302 ? 1.418 19.344 7.969 1 98.25 302 GLY A O 1
ATOM 2224 N N . LEU A 1 303 ? 2.607 20.906 6.887 1 98.62 303 LEU A N 1
ATOM 2225 C CA . LEU A 1 303 ? 3.885 20.547 7.496 1 98.62 303 LEU A CA 1
ATOM 2226 C C . LEU A 1 303 ? 4.113 21.344 8.781 1 98.62 303 LEU A C 1
ATOM 2228 O O . LEU A 1 303 ? 3.887 22.562 8.812 1 98.62 303 LEU A O 1
ATOM 2232 N N . LEU A 1 304 ? 4.43 20.656 9.836 1 98.75 304 LEU A N 1
ATOM 2233 C CA . LEU A 1 304 ? 4.992 21.25 11.055 1 98.75 304 LEU A CA 1
ATOM 2234 C C . LEU A 1 304 ? 6.516 21.266 10.984 1 98.75 304 LEU A C 1
ATOM 2236 O O . LEU A 1 304 ? 7.156 20.219 10.898 1 98.75 304 LEU A O 1
ATOM 2240 N N . VAL A 1 305 ? 7.102 22.469 11.047 1 98.69 305 VAL A N 1
ATOM 2241 C CA . VAL A 1 305 ? 8.531 22.641 10.812 1 98.69 305 VAL A CA 1
ATOM 2242 C C . VAL A 1 305 ? 9.188 23.281 12.031 1 98.69 305 VAL A C 1
ATOM 2244 O O . VAL A 1 305 ? 8.688 24.266 12.57 1 98.69 305 VAL A O 1
ATOM 2247 N N . ALA A 1 306 ? 10.195 22.656 12.508 1 98.81 306 ALA A N 1
ATOM 2248 C CA . ALA A 1 306 ? 11.078 23.25 13.516 1 98.81 306 ALA A CA 1
ATOM 2249 C C . ALA A 1 306 ? 12.344 23.797 12.875 1 98.81 306 ALA A C 1
ATOM 2251 O O . ALA A 1 306 ? 13.148 23.047 12.32 1 98.81 306 ALA A O 1
ATOM 2252 N N . VAL A 1 307 ? 12.531 25.094 12.984 1 98.75 307 VAL A N 1
ATOM 2253 C CA . VAL A 1 307 ? 13.625 25.719 12.242 1 98.75 307 VAL A CA 1
ATOM 2254 C C . VAL A 1 307 ? 14.445 26.609 13.18 1 98.75 307 VAL A C 1
ATOM 2256 O O . VAL A 1 307 ? 13.883 27.344 14 1 98.75 307 VAL A O 1
ATOM 2259 N N . GLY A 1 308 ? 15.742 26.5 13.078 1 98.62 308 GLY A N 1
ATOM 2260 C CA . GLY A 1 308 ? 16.656 27.359 13.805 1 98.62 308 GLY A CA 1
ATOM 2261 C C . GLY A 1 308 ? 16.719 28.766 13.242 1 98.62 308 GLY A C 1
ATOM 2262 O O . GLY A 1 308 ? 16.359 29 12.086 1 98.62 308 GLY A O 1
ATOM 2263 N N . LYS A 1 309 ? 17.266 29.656 14.062 1 97.56 309 LYS A N 1
ATOM 2264 C CA . LYS A 1 309 ? 17.359 31.062 13.68 1 97.56 309 LYS A CA 1
ATOM 2265 C C . LYS A 1 309 ? 18.188 31.234 12.422 1 97.56 309 LYS A C 1
ATOM 2267 O O . LYS A 1 309 ? 17.938 32.125 11.609 1 97.56 309 LYS A O 1
ATOM 2272 N N . GLU A 1 310 ? 19.062 30.359 12.203 1 97.69 310 GLU A N 1
ATOM 2273 C CA . GLU A 1 310 ? 20.031 30.469 11.117 1 97.69 310 GLU A CA 1
ATOM 2274 C C . GLU A 1 310 ? 19.359 30.281 9.758 1 97.69 310 GLU A C 1
ATOM 2276 O O . GLU A 1 310 ? 19.859 30.734 8.734 1 97.69 310 GLU A O 1
ATOM 2281 N N . SER A 1 311 ? 18.172 29.625 9.727 1 98 311 SER A N 1
ATOM 2282 C CA . SER A 1 311 ? 17.531 29.359 8.453 1 98 311 SER A CA 1
ATOM 2283 C C . SER A 1 311 ? 16.125 29.938 8.414 1 98 311 SER A C 1
ATOM 2285 O O . SER A 1 311 ? 15.375 29.734 7.449 1 98 311 SER A O 1
ATOM 2287 N N . GLU A 1 312 ? 15.75 30.625 9.406 1 98.12 312 GLU A N 1
ATOM 2288 C CA . GLU A 1 312 ? 14.367 31.078 9.531 1 98.12 312 GLU A CA 1
ATOM 2289 C C . GLU A 1 312 ? 14.008 32.062 8.422 1 98.12 312 GLU A C 1
ATOM 2291 O O . GLU A 1 312 ? 12.953 31.938 7.797 1 98.12 312 GLU A O 1
ATOM 2296 N N . ALA A 1 313 ? 14.859 33.031 8.164 1 98.12 313 ALA A N 1
ATOM 2297 C CA . ALA A 1 313 ? 14.602 34.031 7.121 1 98.12 313 ALA A CA 1
ATOM 2298 C C . ALA A 1 313 ? 14.477 33.375 5.75 1 98.12 313 ALA A C 1
ATOM 2300 O O . ALA A 1 313 ? 13.609 33.719 4.953 1 98.12 313 ALA A O 1
ATOM 2301 N N . GLU A 1 314 ? 15.344 32.5 5.496 1 98.38 314 GLU A N 1
ATOM 2302 C CA . GLU A 1 314 ? 15.32 31.781 4.219 1 98.38 314 GLU A CA 1
ATOM 2303 C C . GLU A 1 314 ? 14.055 30.938 4.082 1 98.38 314 GLU A C 1
ATOM 2305 O O . GLU A 1 314 ? 13.484 30.828 2.998 1 98.38 314 GLU A O 1
ATOM 2310 N N . LEU A 1 315 ? 13.656 30.281 5.172 1 98.5 315 LEU A N 1
ATOM 2311 C CA . LEU A 1 315 ? 12.438 29.484 5.164 1 98.5 315 LEU A CA 1
ATOM 2312 C C . LEU A 1 315 ? 11.227 30.359 4.809 1 98.5 315 LEU A C 1
ATOM 2314 O O . LEU A 1 315 ? 10.406 29.969 3.979 1 98.5 315 LEU A O 1
ATOM 2318 N N . LEU A 1 316 ? 11.164 31.531 5.391 1 98.5 316 LEU A N 1
ATOM 2319 C CA . LEU A 1 316 ? 10.047 32.438 5.156 1 98.5 316 LEU A CA 1
ATOM 2320 C C . LEU A 1 316 ? 10.055 32.938 3.721 1 98.5 316 LEU A C 1
ATOM 2322 O O . LEU A 1 316 ? 9 33.156 3.115 1 98.5 316 LEU A O 1
ATOM 2326 N N . ALA A 1 317 ? 11.227 33.125 3.17 1 98.25 317 ALA A N 1
ATOM 2327 C CA . ALA A 1 317 ? 11.344 33.562 1.782 1 98.25 317 ALA A CA 1
ATOM 2328 C C . ALA A 1 317 ? 10.852 32.5 0.821 1 98.25 317 ALA A C 1
ATOM 2330 O O . ALA A 1 317 ? 10.164 32.781 -0.157 1 98.25 317 ALA A O 1
ATOM 2331 N N . ILE A 1 318 ? 11.234 31.281 1.106 1 98 318 ILE A N 1
ATOM 2332 C CA . ILE A 1 318 ? 10.789 30.156 0.299 1 98 318 ILE A CA 1
ATOM 2333 C C . ILE A 1 318 ? 9.266 30.047 0.343 1 98 318 ILE A C 1
ATOM 2335 O O . ILE A 1 318 ? 8.617 29.859 -0.69 1 98 318 ILE A O 1
ATOM 2339 N N . ALA A 1 319 ? 8.711 30.172 1.511 1 98.06 319 ALA A N 1
ATOM 2340 C CA . ALA A 1 319 ? 7.262 30.125 1.678 1 98.06 319 ALA A CA 1
ATOM 2341 C C . ALA A 1 319 ? 6.578 31.234 0.887 1 98.06 319 ALA A C 1
ATOM 2343 O O . ALA A 1 319 ? 5.59 30.984 0.191 1 98.06 319 ALA A O 1
ATOM 2344 N N . ALA A 1 320 ? 7.125 32.406 0.942 1 97.44 320 ALA A N 1
ATOM 2345 C CA . ALA A 1 320 ? 6.551 33.562 0.247 1 97.44 320 ALA A CA 1
ATOM 2346 C C . ALA A 1 320 ? 6.582 33.344 -1.265 1 97.44 320 ALA A C 1
ATOM 2348 O O . ALA A 1 320 ? 5.633 33.719 -1.965 1 97.44 320 ALA A O 1
ATOM 2349 N N . GLN A 1 321 ? 7.668 32.844 -1.766 1 97.06 321 GLN A N 1
ATOM 2350 C CA . GLN A 1 321 ? 7.805 32.562 -3.191 1 97.06 321 GLN A CA 1
ATOM 2351 C C . GLN A 1 321 ? 6.75 31.562 -3.664 1 97.06 321 GLN A C 1
ATOM 2353 O O . GLN A 1 321 ? 6.328 31.609 -4.824 1 97.06 321 GLN A O 1
ATOM 2358 N N . ALA A 1 322 ? 6.355 30.734 -2.713 1 94.88 322 ALA A N 1
ATOM 2359 C CA . ALA A 1 322 ? 5.348 29.734 -3.049 1 94.88 322 ALA A CA 1
ATOM 2360 C C . ALA A 1 322 ? 3.941 30.25 -2.773 1 94.88 322 ALA A C 1
ATOM 2362 O O . ALA A 1 322 ? 2.965 29.5 -2.883 1 94.88 322 ALA A O 1
ATOM 2363 N N . GLY A 1 323 ? 3.812 31.484 -2.326 1 94.81 323 GLY A N 1
ATOM 2364 C CA . GLY A 1 323 ? 2.52 32.094 -2.076 1 94.81 323 GLY A CA 1
ATOM 2365 C C . GLY A 1 323 ? 1.982 31.812 -0.686 1 94.81 323 GLY A C 1
ATOM 2366 O O . GLY A 1 323 ? 0.781 31.938 -0.441 1 94.81 323 GLY A O 1
ATOM 2367 N N . LEU A 1 324 ? 2.824 31.391 0.206 1 95.38 324 LEU A N 1
ATOM 2368 C CA . LEU A 1 324 ? 2.436 31.047 1.571 1 95.38 324 LEU A CA 1
ATOM 2369 C C . LEU A 1 324 ? 2.984 32.062 2.561 1 95.38 324 LEU A C 1
ATOM 2371 O O . LEU A 1 324 ? 4.188 32.344 2.57 1 95.38 324 LEU A O 1
ATOM 2375 N N . THR A 1 325 ? 2.098 32.688 3.309 1 95.62 325 THR A N 1
ATOM 2376 C CA . THR A 1 325 ? 2.504 33.531 4.406 1 95.62 325 THR A CA 1
ATOM 2377 C C . THR A 1 325 ? 2.471 32.781 5.734 1 95.62 325 THR A C 1
ATOM 2379 O O . THR A 1 325 ? 1.407 32.344 6.184 1 95.62 325 THR A O 1
ATOM 2382 N N . LEU A 1 326 ? 3.609 32.656 6.34 1 97.56 326 LEU A N 1
ATOM 2383 C CA . LEU A 1 326 ? 3.713 31.906 7.578 1 97.56 326 LEU A CA 1
ATOM 2384 C C . LEU A 1 326 ? 4.004 32.812 8.758 1 97.56 326 LEU A C 1
ATOM 2386 O O . LEU A 1 326 ? 4.738 33.812 8.617 1 97.56 326 LEU A O 1
ATOM 2390 N N . SER A 1 327 ? 3.412 32.562 9.852 1 97.56 327 SER A N 1
ATOM 2391 C CA . SER A 1 327 ? 3.711 33.156 11.141 1 97.56 327 SER A CA 1
ATOM 2392 C C . SER A 1 327 ? 4.113 32.125 12.172 1 97.56 327 SER A C 1
ATOM 2394 O O . SER A 1 327 ? 3.631 30.984 12.133 1 97.56 327 SER A O 1
ATOM 2396 N N . PRO A 1 328 ? 5.074 32.531 13.055 1 98.31 328 PRO A N 1
ATOM 2397 C CA . PRO A 1 328 ? 5.453 31.547 14.094 1 98.31 328 PRO A CA 1
ATOM 2398 C C . PRO A 1 328 ? 4.285 31.156 14.984 1 98.31 328 PRO A C 1
ATOM 2400 O O . PRO A 1 328 ? 3.482 32 15.383 1 98.31 328 PRO A O 1
ATOM 2403 N N . ILE A 1 329 ? 4.246 29.859 15.297 1 98.56 329 ILE A N 1
ATOM 2404 C CA . ILE A 1 329 ? 3.139 29.406 16.125 1 98.56 329 ILE A CA 1
ATOM 2405 C C . ILE A 1 329 ? 3.662 29 17.5 1 98.56 329 ILE A C 1
ATOM 2407 O O . ILE A 1 329 ? 2.881 28.688 18.406 1 98.56 329 ILE A O 1
ATOM 2411 N N . GLY A 1 330 ? 4.961 28.922 17.656 1 98.31 330 GLY A N 1
ATOM 2412 C CA . GLY A 1 330 ? 5.559 28.516 18.922 1 98.31 330 GLY A CA 1
ATOM 2413 C C . GLY A 1 330 ? 7.066 28.391 18.844 1 98.31 330 GLY A C 1
ATOM 2414 O O . GLY A 1 330 ? 7.688 28.766 17.844 1 98.31 330 GLY A O 1
ATOM 2415 N N . GLN A 1 331 ? 7.582 27.906 19.984 1 98.12 331 GLN A N 1
ATOM 2416 C CA . GLN A 1 331 ? 9.023 27.719 20.094 1 98.12 331 GLN A CA 1
ATOM 2417 C C . GLN A 1 331 ? 9.352 26.484 20.938 1 98.12 331 GLN A C 1
ATOM 2419 O O . GLN A 1 331 ? 8.633 26.156 21.875 1 98.12 331 GLN A O 1
ATOM 2424 N N . LEU A 1 332 ? 10.43 25.859 20.562 1 98.12 332 LEU A N 1
ATOM 2425 C CA . LEU A 1 332 ? 10.898 24.703 21.328 1 98.12 332 LEU A CA 1
ATOM 2426 C C . LEU A 1 332 ? 11.852 25.156 22.438 1 98.12 332 LEU A C 1
ATOM 2428 O O . LEU A 1 332 ? 12.656 26.062 22.234 1 98.12 332 LEU A O 1
ATOM 2432 N N . GLN A 1 333 ? 11.727 24.5 23.547 1 96.88 333 GLN A N 1
ATOM 2433 C CA . GLN A 1 333 ? 12.508 24.859 24.719 1 96.88 333 GLN A CA 1
ATOM 2434 C C . GLN A 1 333 ? 13.078 23.609 25.391 1 96.88 333 GLN A C 1
ATOM 2436 O O . GLN A 1 333 ? 12.711 22.484 25.047 1 96.88 333 GLN A O 1
ATOM 2441 N N . ALA A 1 334 ? 14.008 23.875 26.297 1 95.69 334 ALA A N 1
ATOM 2442 C CA . ALA A 1 334 ? 14.547 22.766 27.078 1 95.69 334 ALA A CA 1
ATOM 2443 C C . ALA A 1 334 ? 13.453 22.125 27.938 1 95.69 334 ALA A C 1
ATOM 2445 O O . ALA A 1 334 ? 12.586 22.812 28.469 1 95.69 334 ALA A O 1
ATOM 2446 N N . ARG A 1 335 ? 13.578 20.906 27.953 1 90.56 335 ARG A N 1
ATOM 2447 C CA . ARG A 1 335 ? 12.578 20.172 28.734 1 90.56 335 ARG A CA 1
ATOM 2448 C C . ARG A 1 335 ? 12.719 20.484 30.219 1 90.56 335 ARG A C 1
ATOM 2450 O O . ARG A 1 335 ? 13.805 20.375 30.781 1 90.56 335 ARG A O 1
ATOM 2457 N N . THR A 1 336 ? 11.555 21.109 30.734 1 78.81 336 THR A N 1
ATOM 2458 C CA . THR A 1 336 ? 11.469 21.344 32.188 1 78.81 336 THR A CA 1
ATOM 2459 C C . THR A 1 336 ? 10.266 20.625 32.781 1 78.81 336 THR A C 1
ATOM 2461 O O . THR A 1 336 ? 9.133 20.812 32.312 1 78.81 336 THR A O 1
ATOM 2464 N N . GLY A 1 337 ? 10.398 19.484 33.406 1 75.69 337 GLY A N 1
ATOM 2465 C CA . GLY A 1 337 ? 9.32 18.812 34.094 1 75.69 337 GLY A CA 1
ATOM 2466 C C . GLY A 1 337 ? 8.688 17.703 33.281 1 75.69 337 GLY A C 1
ATOM 2467 O O . GLY A 1 337 ? 9.352 17.094 32.406 1 75.69 337 GLY A O 1
ATOM 2468 N N . ASN A 1 338 ? 7.383 17.547 33.531 1 76.56 338 ASN A N 1
ATOM 2469 C CA . ASN A 1 338 ? 6.707 16.375 32.969 1 76.56 338 ASN A CA 1
ATOM 2470 C C . ASN A 1 338 ? 5.891 16.734 31.734 1 76.56 338 ASN A C 1
ATOM 2472 O O . ASN A 1 338 ? 5.508 15.852 30.953 1 76.56 338 ASN A O 1
ATOM 2476 N N . GLN A 1 339 ? 5.734 18.125 31.516 1 81.62 339 GLN A N 1
ATOM 2477 C CA . GLN A 1 339 ? 4.887 18.484 30.391 1 81.62 339 GLN A CA 1
ATOM 2478 C C . GLN A 1 339 ? 5.727 18.812 29.156 1 81.62 339 GLN A C 1
ATOM 2480 O O . GLN A 1 339 ? 6.809 19.391 29.266 1 81.62 339 GLN A O 1
ATOM 2485 N N . PHE A 1 340 ? 5.164 18.344 28 1 91.06 340 PHE A N 1
ATOM 2486 C CA . PHE A 1 340 ? 5.902 18.5 26.75 1 91.06 340 PHE A CA 1
ATOM 2487 C C . PHE A 1 340 ? 5.418 19.734 25.984 1 91.06 340 PHE A C 1
ATOM 2489 O O . PHE A 1 340 ? 6.172 20.328 25.219 1 91.06 340 PHE A O 1
ATOM 2496 N N . ILE A 1 341 ? 4.133 20.125 26.266 1 94.19 341 ILE A N 1
ATOM 2497 C CA . ILE A 1 341 ? 3.574 21.219 25.469 1 94.19 341 ILE A CA 1
ATOM 2498 C C . ILE A 1 341 ? 2.861 22.203 26.391 1 94.19 341 ILE A C 1
ATOM 2500 O O . ILE A 1 341 ? 1.911 21.844 27.078 1 94.19 341 ILE A O 1
ATOM 2504 N N . GLU A 1 342 ? 3.309 23.375 26.469 1 93.12 342 GLU A N 1
ATOM 2505 C CA . GLU A 1 342 ? 2.652 24.5 27.094 1 93.12 342 GLU A CA 1
ATOM 2506 C C . GLU A 1 342 ? 1.898 25.359 26.078 1 93.12 342 GLU A C 1
ATOM 2508 O O . GLU A 1 342 ? 2.463 25.766 25.062 1 93.12 342 GLU A O 1
ATOM 2513 N N . VAL A 1 343 ? 0.628 25.562 26.344 1 94.19 343 VAL A N 1
ATOM 2514 C CA . VAL A 1 343 ? -0.178 26.375 25.438 1 94.19 343 VAL A CA 1
ATOM 2515 C C . VAL A 1 343 ? -0.477 27.734 26.078 1 94.19 343 VAL A C 1
ATOM 2517 O O . VAL A 1 343 ? -1.062 27.797 27.156 1 94.19 343 VAL A O 1
ATOM 2520 N N . VAL A 1 344 ? -0.067 28.734 25.391 1 91.75 344 VAL A N 1
ATOM 2521 C CA . VAL A 1 344 ? -0.354 30.078 25.859 1 91.75 344 VAL A CA 1
ATOM 2522 C C . VAL A 1 344 ? -1.406 30.734 24.969 1 91.75 344 VAL A C 1
ATOM 2524 O O . VAL A 1 344 ? -1.527 30.375 23.781 1 91.75 344 VAL A O 1
ATOM 2527 N N . GLN A 1 345 ? -2.15 31.641 25.578 1 89.69 345 GLN A N 1
ATOM 2528 C CA . GLN A 1 345 ? -3.271 32.25 24.875 1 89.69 345 GLN A CA 1
ATOM 2529 C C . GLN A 1 345 ? -2.871 33.594 24.266 1 89.69 345 GLN A C 1
ATOM 2531 O O . GLN A 1 345 ? -2.027 34.312 24.812 1 89.69 345 GLN A O 1
ATOM 2536 N N . MET B 1 1 ? -8.023 -20.406 25.734 1 32.28 1 MET B N 1
ATOM 2537 C CA . MET B 1 1 ? -8.484 -19.328 24.844 1 32.28 1 MET B CA 1
ATOM 2538 C C . MET B 1 1 ? -8.844 -19.875 23.469 1 32.28 1 MET B C 1
ATOM 2540 O O . MET B 1 1 ? -8.047 -20.578 22.844 1 32.28 1 MET B O 1
ATOM 2544 N N . SER B 1 2 ? -9.992 -20.125 23.109 1 49.09 2 SER B N 1
ATOM 2545 C CA . SER B 1 2 ? -10.477 -20.812 21.906 1 49.09 2 SER B CA 1
ATOM 2546 C C . SER B 1 2 ? -9.836 -20.234 20.641 1 49.09 2 SER B C 1
ATOM 2548 O O . SER B 1 2 ? -9.602 -19.031 20.547 1 49.09 2 SER B O 1
ATOM 2550 N N . SER B 1 3 ? -9.133 -21.031 19.797 1 69.31 3 SER B N 1
ATOM 2551 C CA . SER B 1 3 ? -8.289 -20.703 18.641 1 69.31 3 SER B CA 1
ATOM 2552 C C . SER B 1 3 ? -9.062 -19.922 17.594 1 69.31 3 SER B C 1
ATOM 2554 O O . SER B 1 3 ? -10.117 -20.375 17.125 1 69.31 3 SER B O 1
ATOM 2556 N N . ILE B 1 4 ? -9.039 -18.625 17.547 1 79.19 4 ILE B N 1
ATOM 2557 C CA . ILE B 1 4 ? -9.68 -17.766 16.562 1 79.19 4 ILE B CA 1
ATOM 2558 C C . ILE B 1 4 ? -9.453 -18.328 15.156 1 79.19 4 ILE B C 1
ATOM 2560 O O . ILE B 1 4 ? -8.352 -18.766 14.828 1 79.19 4 ILE B O 1
ATOM 2564 N N . ARG B 1 5 ? -10.648 -18.594 14.539 1 85.06 5 ARG B N 1
ATOM 2565 C CA . ARG B 1 5 ? -10.586 -18.969 13.133 1 85.06 5 ARG B CA 1
ATOM 2566 C C . ARG B 1 5 ? -10.781 -17.766 12.227 1 85.06 5 ARG B C 1
ATOM 2568 O O . ARG B 1 5 ? -11.914 -17.391 11.922 1 85.06 5 ARG B O 1
ATOM 2575 N N . LEU B 1 6 ? -9.789 -17.156 11.719 1 87.44 6 LEU B N 1
ATOM 2576 C CA . LEU B 1 6 ? -9.797 -15.883 11.023 1 87.44 6 LEU B CA 1
ATOM 2577 C C . LEU B 1 6 ? -10.703 -15.938 9.797 1 87.44 6 LEU B C 1
ATOM 2579 O O . LEU B 1 6 ? -11.328 -14.938 9.438 1 87.44 6 LEU B O 1
ATOM 2583 N N . THR B 1 7 ? -10.875 -17.078 9.203 1 81.31 7 THR B N 1
ATOM 2584 C CA . THR B 1 7 ? -11.625 -17.188 7.953 1 81.31 7 THR B CA 1
ATOM 2585 C C . THR B 1 7 ? -13.109 -16.953 8.195 1 81.31 7 THR B C 1
ATOM 2587 O O . THR B 1 7 ? -13.867 -16.734 7.246 1 81.31 7 THR B O 1
ATOM 2590 N N . GLN B 1 8 ? -13.516 -16.953 9.391 1 77.38 8 GLN B N 1
ATOM 2591 C CA . GLN B 1 8 ? -14.914 -16.75 9.727 1 77.38 8 GLN B CA 1
ATOM 2592 C C . GLN B 1 8 ? -15.25 -15.258 9.789 1 77.38 8 GLN B C 1
ATOM 2594 O O . GLN B 1 8 ? -16.422 -14.883 9.883 1 77.38 8 GLN B O 1
ATOM 2599 N N . TYR B 1 9 ? -14.281 -14.453 9.602 1 80.56 9 TYR B N 1
ATOM 2600 C CA . TYR B 1 9 ? -14.492 -13.016 9.773 1 80.56 9 TYR B CA 1
ATOM 2601 C C . TYR B 1 9 ? -14.375 -12.289 8.438 1 80.56 9 TYR B C 1
ATOM 2603 O O . TYR B 1 9 ? -14.141 -11.078 8.406 1 80.56 9 TYR B O 1
ATOM 2611 N N . SER B 1 10 ? -14.492 -13.047 7.324 1 80.62 10 SER B N 1
ATOM 2612 C CA . SER B 1 10 ? -14.398 -12.422 6.008 1 80.62 10 SER B CA 1
ATOM 2613 C C . SER B 1 10 ? -15.391 -13.047 5.027 1 80.62 10 SER B C 1
ATOM 2615 O O . SER B 1 10 ? -15.695 -14.242 5.121 1 80.62 10 SER B O 1
ATOM 2617 N N . HIS B 1 11 ? -15.93 -12.188 4.109 1 72.12 11 HIS B N 1
ATOM 2618 C CA . HIS B 1 11 ? -16.828 -12.703 3.084 1 72.12 11 HIS B CA 1
ATOM 2619 C C . HIS B 1 11 ? -16.062 -13.305 1.921 1 72.12 11 HIS B C 1
ATOM 2621 O O . HIS B 1 11 ? -16.578 -14.141 1.184 1 72.12 11 HIS B O 1
ATOM 2627 N N . GLY B 1 12 ? -14.789 -12.812 1.725 1 71.69 12 GLY B N 1
ATOM 2628 C CA . GLY B 1 12 ? -13.898 -13.352 0.707 1 71.69 12 GLY B CA 1
ATOM 2629 C C . GLY B 1 12 ? -12.648 -13.984 1.283 1 71.69 12 GLY B C 1
ATOM 2630 O O . GLY B 1 12 ? -12.461 -14 2.5 1 71.69 12 GLY B O 1
ATOM 2631 N N . ALA B 1 13 ? -11.852 -14.641 0.315 1 74.12 13 ALA B N 1
ATOM 2632 C CA . ALA B 1 13 ? -10.648 -15.305 0.822 1 74.12 13 ALA B CA 1
ATOM 2633 C C . ALA B 1 13 ? -9.477 -15.125 -0.134 1 74.12 13 ALA B C 1
ATOM 2635 O O . ALA B 1 13 ? -9.594 -15.391 -1.333 1 74.12 13 ALA B O 1
ATOM 2636 N N . GLY B 1 14 ? -8.391 -14.648 0.422 1 79.75 14 GLY B N 1
ATOM 2637 C CA . GLY B 1 14 ? -7.16 -14.562 -0.353 1 79.75 14 GLY B CA 1
ATOM 2638 C C . GLY B 1 14 ? -7.316 -13.75 -1.624 1 79.75 14 GLY B C 1
ATOM 2639 O O . GLY B 1 14 ? -7.961 -12.703 -1.621 1 79.75 14 GLY B O 1
ATOM 2640 N N . CYS B 1 15 ? -6.621 -14.156 -2.633 1 80.12 15 CYS B N 1
ATOM 2641 C CA . CYS B 1 15 ? -6.637 -13.438 -3.902 1 80.12 15 CYS B CA 1
ATOM 2642 C C . CYS B 1 15 ? -7.977 -13.609 -4.609 1 80.12 15 CYS B C 1
ATOM 2644 O O . CYS B 1 15 ? -8.25 -12.938 -5.602 1 80.12 15 CYS B O 1
ATOM 2646 N N . GLY B 1 16 ? -8.781 -14.406 -4 1 73 16 GLY B N 1
ATOM 2647 C CA . GLY B 1 16 ? -10.133 -14.547 -4.523 1 73 16 GLY B CA 1
ATOM 2648 C C . GLY B 1 16 ? -11.008 -13.336 -4.262 1 73 16 GLY B C 1
ATOM 2649 O O . GLY B 1 16 ? -12.062 -13.18 -4.875 1 73 16 GLY B O 1
ATOM 2650 N N . CYS B 1 17 ? -10.523 -12.438 -3.436 1 73.25 17 CYS B N 1
ATOM 2651 C CA . CYS B 1 17 ? -11.297 -11.258 -3.094 1 73.25 17 CYS B CA 1
ATOM 2652 C C . CYS B 1 17 ? -11.039 -10.125 -4.086 1 73.25 17 CYS B C 1
ATOM 2654 O O . CYS B 1 17 ? -11.664 -9.07 -4.004 1 73.25 17 CYS B O 1
ATOM 2656 N N . LYS B 1 18 ? -10.195 -10.383 -5.012 1 80.88 18 LYS B N 1
ATOM 2657 C CA . LYS B 1 18 ? -9.898 -9.359 -6.008 1 80.88 18 LYS B CA 1
ATOM 2658 C C . LYS B 1 18 ? -11.133 -9.016 -6.832 1 80.88 18 LYS B C 1
ATOM 2660 O O . LYS B 1 18 ? -11.984 -9.867 -7.062 1 80.88 18 LYS B O 1
ATOM 2665 N N . ILE B 1 19 ? -11.172 -7.832 -7.234 1 81.12 19 ILE B N 1
ATOM 2666 C CA . ILE B 1 19 ? -12.195 -7.418 -8.188 1 81.12 19 ILE B CA 1
ATOM 2667 C C . ILE B 1 19 ? -11.977 -8.109 -9.523 1 81.12 19 ILE B C 1
ATOM 2669 O O . ILE B 1 19 ? -10.836 -8.234 -9.992 1 81.12 19 ILE B O 1
ATOM 2673 N N . SER B 1 20 ? -13.039 -8.594 -10.086 1 76.06 20 SER B N 1
ATOM 2674 C CA . SER B 1 20 ? -12.938 -9.328 -11.352 1 76.06 20 SER B CA 1
ATOM 2675 C C . SER B 1 20 ? -12.289 -8.469 -12.438 1 76.06 20 SER B C 1
ATOM 2677 O O . SER B 1 20 ? -12.375 -7.242 -12.398 1 76.06 20 SER B O 1
ATOM 2679 N N . PRO B 1 21 ? -11.648 -9.156 -13.383 1 77.44 21 PRO B N 1
ATOM 2680 C CA . PRO B 1 21 ? -10.992 -8.414 -14.461 1 77.44 21 PRO B CA 1
ATOM 2681 C C . PRO B 1 21 ? -11.953 -7.492 -15.211 1 77.44 21 PRO B C 1
ATOM 2683 O O . PRO B 1 21 ? -11.586 -6.359 -15.539 1 77.44 21 PRO B O 1
ATOM 2686 N N . LYS B 1 22 ? -13.164 -7.887 -15.445 1 78.69 22 LYS B N 1
ATOM 2687 C CA . LYS B 1 22 ? -14.141 -7.094 -16.172 1 78.69 22 LYS B CA 1
ATOM 2688 C C . LYS B 1 22 ? -14.492 -5.812 -15.422 1 78.69 22 LYS B C 1
ATOM 2690 O O . LYS B 1 22 ? -14.508 -4.727 -16 1 78.69 22 LYS B O 1
ATOM 2695 N N . VAL B 1 23 ? -14.758 -5.906 -14.188 1 84.88 23 VAL B N 1
ATOM 2696 C CA . VAL B 1 23 ? -15.109 -4.762 -13.352 1 84.88 23 VAL B CA 1
ATOM 2697 C C . VAL B 1 23 ? -13.898 -3.844 -13.203 1 84.88 23 VAL B C 1
ATOM 2699 O O . VAL B 1 23 ? -14.023 -2.619 -13.266 1 84.88 23 VAL B O 1
ATOM 2702 N N . LEU B 1 24 ? -12.766 -4.469 -13.047 1 85.06 24 LEU B N 1
ATOM 2703 C CA . LEU B 1 24 ? -11.531 -3.715 -12.914 1 85.06 24 LEU B CA 1
ATOM 2704 C C . LEU B 1 24 ? -11.266 -2.873 -14.156 1 85.06 24 LEU B C 1
ATOM 2706 O O . LEU B 1 24 ? -10.812 -1.73 -14.055 1 85.06 24 LEU B O 1
ATOM 2710 N N . ASP B 1 25 ? -11.539 -3.395 -15.305 1 83.62 25 ASP B N 1
ATOM 2711 C CA . ASP B 1 25 ? -11.367 -2.66 -16.562 1 83.62 25 ASP B CA 1
ATOM 2712 C C . ASP B 1 25 ? -12.203 -1.379 -16.562 1 83.62 25 ASP B C 1
ATOM 2714 O O . ASP B 1 25 ? -11.75 -0.342 -17.047 1 83.62 25 ASP B O 1
ATOM 2718 N N . THR B 1 26 ? -13.328 -1.433 -16.062 1 88.56 26 THR B N 1
ATOM 2719 C CA . THR B 1 26 ? -14.195 -0.259 -15.969 1 88.56 26 THR B CA 1
ATOM 2720 C C . THR B 1 26 ? -13.594 0.78 -15.023 1 88.56 26 THR B C 1
ATOM 2722 O O . THR B 1 26 ? -13.578 1.973 -15.336 1 88.56 26 THR B O 1
ATOM 2725 N N . ILE B 1 27 ? -13.117 0.357 -13.945 1 89.25 27 ILE B N 1
ATOM 2726 C CA . ILE B 1 27 ? -12.57 1.234 -12.914 1 89.25 27 ILE B CA 1
ATOM 2727 C C . ILE B 1 27 ? -11.32 1.939 -13.438 1 89.25 27 ILE B C 1
ATOM 2729 O O . ILE B 1 27 ? -11.086 3.107 -13.125 1 89.25 27 ILE B O 1
ATOM 2733 N N . LEU B 1 28 ? -10.602 1.244 -14.273 1 88.81 28 LEU B N 1
ATOM 2734 C CA . LEU B 1 28 ? -9.297 1.75 -14.688 1 88.81 28 LEU B CA 1
ATOM 2735 C C . LEU B 1 28 ? -9.422 2.631 -15.93 1 88.81 28 LEU B C 1
ATOM 2737 O O . LEU B 1 28 ? -8.461 3.281 -16.328 1 88.81 28 LEU B O 1
ATOM 2741 N N . LYS B 1 29 ? -10.555 2.617 -16.484 1 88.94 29 LYS B N 1
ATOM 2742 C CA . LYS B 1 29 ? -10.773 3.592 -17.547 1 88.94 29 LYS B CA 1
ATOM 2743 C C . LYS B 1 29 ? -10.602 5.016 -17.031 1 88.94 29 LYS B C 1
ATOM 2745 O O . LYS B 1 29 ? -10.914 5.305 -15.883 1 88.94 29 LYS B O 1
ATOM 2750 N N . SER B 1 30 ? -10.039 5.906 -17.859 1 89.19 30 SER B N 1
ATOM 2751 C CA . SER B 1 30 ? -9.789 7.27 -17.391 1 89.19 30 SER B CA 1
ATOM 2752 C C . SER B 1 30 ? -10.484 8.289 -18.297 1 89.19 30 SER B C 1
ATOM 2754 O O . SER B 1 30 ? -10.562 8.109 -19.5 1 89.19 30 SER B O 1
ATOM 2756 N N . GLN B 1 31 ? -10.953 9.32 -17.609 1 87.62 31 GLN B N 1
ATOM 2757 C CA . GLN B 1 31 ? -11.586 10.406 -18.344 1 87.62 31 GLN B CA 1
ATOM 2758 C C . GLN B 1 31 ? -10.727 11.672 -18.312 1 87.62 31 GLN B C 1
ATOM 2760 O O . GLN B 1 31 ? -11.156 12.734 -18.766 1 87.62 31 GLN B O 1
ATOM 2765 N N . ILE B 1 32 ? -9.562 11.539 -17.75 1 87.81 32 ILE B N 1
ATOM 2766 C CA . ILE B 1 32 ? -8.68 12.695 -17.703 1 87.81 32 ILE B CA 1
ATOM 2767 C C . ILE B 1 32 ? -7.523 12.5 -18.672 1 87.81 32 ILE B C 1
ATOM 2769 O O . ILE B 1 32 ? -7.238 11.375 -19.094 1 87.81 32 ILE B O 1
ATOM 2773 N N . PRO B 1 33 ? -6.875 13.594 -19.031 1 84.19 33 PRO B N 1
ATOM 2774 C CA . PRO B 1 33 ? -5.75 13.461 -19.969 1 84.19 33 PRO B CA 1
ATOM 2775 C C . PRO B 1 33 ? -4.629 12.586 -19.422 1 84.19 33 PRO B C 1
ATOM 2777 O O . PRO B 1 33 ? -4.371 12.586 -18.203 1 84.19 33 PRO B O 1
ATOM 2780 N N . GLY B 1 34 ? -4.023 11.891 -20.281 1 84 34 GLY B N 1
ATOM 2781 C CA . GLY B 1 34 ? -2.9 11.047 -19.906 1 84 34 GLY B CA 1
ATOM 2782 C C . GLY B 1 34 ? -1.694 11.844 -19.438 1 84 34 GLY B C 1
ATOM 2783 O O . GLY B 1 34 ? -1.657 13.062 -19.562 1 84 34 GLY B O 1
ATOM 2784 N N . PHE B 1 35 ? -0.883 11.195 -18.734 1 86.44 35 PHE B N 1
ATOM 2785 C CA . PHE B 1 35 ? 0.368 11.742 -18.219 1 86.44 35 PHE B CA 1
ATOM 2786 C C . PHE B 1 35 ? 1.562 10.984 -18.781 1 86.44 35 PHE B C 1
ATOM 2788 O O . PHE B 1 35 ? 1.637 9.758 -18.656 1 86.44 35 PHE B O 1
ATOM 2795 N N . ASP B 1 36 ? 2.398 11.703 -19.469 1 84.38 36 ASP B N 1
ATOM 2796 C CA . ASP B 1 36 ? 3.609 11.109 -20.031 1 84.38 36 ASP B CA 1
ATOM 2797 C C . ASP B 1 36 ? 4.758 11.156 -19.031 1 84.38 36 ASP B C 1
ATOM 2799 O O . ASP B 1 36 ? 5.445 12.18 -18.906 1 84.38 36 ASP B O 1
ATOM 2803 N N . ASP B 1 37 ? 4.953 10.078 -18.359 1 89.62 37 ASP B N 1
ATOM 2804 C CA . ASP B 1 37 ? 6.043 9.969 -17.391 1 89.62 37 ASP B CA 1
ATOM 2805 C C . ASP B 1 37 ? 7.297 9.391 -18.047 1 89.62 37 ASP B C 1
ATOM 2807 O O . ASP B 1 37 ? 7.352 8.195 -18.359 1 89.62 37 ASP B O 1
ATOM 2811 N N . PRO B 1 38 ? 8.305 10.195 -18.219 1 88.75 38 PRO B N 1
ATOM 2812 C CA . PRO B 1 38 ? 9.492 9.711 -18.922 1 88.75 38 PRO B CA 1
ATOM 2813 C C . PRO B 1 38 ? 10.266 8.656 -18.125 1 88.75 38 PRO B C 1
ATOM 2815 O O . PRO B 1 38 ? 11.125 7.965 -18.688 1 88.75 38 PRO B O 1
ATOM 2818 N N . THR B 1 39 ? 9.969 8.562 -16.859 1 91.25 39 THR B N 1
ATOM 2819 C CA . THR B 1 39 ? 10.734 7.637 -16.031 1 91.25 39 THR B CA 1
ATOM 2820 C C . THR B 1 39 ? 10.039 6.285 -15.945 1 91.25 39 THR B C 1
ATOM 2822 O O . THR B 1 39 ? 10.633 5.301 -15.508 1 91.25 39 THR B O 1
ATOM 2825 N N . LEU B 1 40 ? 8.828 6.246 -16.328 1 91.38 40 LEU B N 1
ATOM 2826 C CA . LEU B 1 40 ? 8.07 5.008 -16.219 1 91.38 40 LEU B CA 1
ATOM 2827 C C . LEU B 1 40 ? 8.5 4.016 -17.297 1 91.38 40 LEU B C 1
ATOM 2829 O O . LEU B 1 40 ? 8.336 4.277 -18.5 1 91.38 40 LEU B O 1
ATOM 2833 N N . VAL B 1 41 ? 9.039 2.904 -16.938 1 90.19 41 VAL B N 1
ATOM 2834 C CA . VAL B 1 41 ? 9.523 1.874 -17.844 1 90.19 41 VAL B CA 1
ATOM 2835 C C . VAL B 1 41 ? 8.422 0.843 -18.094 1 90.19 41 VAL B C 1
ATOM 2837 O O . VAL B 1 41 ? 8.172 0.441 -19.219 1 90.19 41 VAL B O 1
ATOM 2840 N N . VAL B 1 42 ? 7.816 0.366 -17.047 1 86.69 42 VAL B N 1
ATOM 2841 C CA . VAL B 1 42 ? 6.688 -0.557 -17.062 1 86.69 42 VAL B CA 1
ATOM 2842 C C . VAL B 1 42 ? 5.539 0.009 -16.234 1 86.69 42 VAL B C 1
ATOM 2844 O O . VAL B 1 42 ? 5.746 0.479 -15.109 1 86.69 42 VAL B O 1
ATOM 2847 N N . GLY B 1 43 ? 4.344 0.087 -16.75 1 75 43 GLY B N 1
ATOM 2848 C CA . GLY B 1 43 ? 3.184 0.608 -16.047 1 75 43 GLY B CA 1
ATOM 2849 C C . GLY B 1 43 ? 1.892 -0.093 -16.422 1 75 43 GLY B C 1
ATOM 2850 O O . GLY B 1 43 ? 1.892 -1.291 -16.719 1 75 43 GLY B O 1
ATOM 2851 N N . ASN B 1 44 ? 0.82 0.594 -16.328 1 63.31 44 ASN B N 1
ATOM 2852 C CA . ASN B 1 44 ? -0.537 0.067 -16.422 1 63.31 44 ASN B CA 1
ATOM 2853 C C . ASN B 1 44 ? -0.862 -0.392 -17.844 1 63.31 44 ASN B C 1
ATOM 2855 O O . ASN B 1 44 ? -1.812 -1.149 -18.047 1 63.31 44 ASN B O 1
ATOM 2859 N N . SER B 1 45 ? -0.131 0.044 -18.547 1 56.56 45 SER B N 1
ATOM 2860 C CA . SER B 1 45 ? -0.525 -0.273 -19.906 1 56.56 45 SER B CA 1
ATOM 2861 C C . SER B 1 45 ? -0.311 -1.751 -20.219 1 56.56 45 SER B C 1
ATOM 2863 O O . SER B 1 45 ? -0.973 -2.311 -21.094 1 56.56 45 SER B O 1
ATOM 2865 N N . SER B 1 46 ? 0.484 -2.254 -19.375 1 53.75 46 SER B N 1
ATOM 2866 C CA . SER B 1 46 ? 0.72 -3.686 -19.516 1 53.75 46 SER B CA 1
ATOM 2867 C C . SER B 1 46 ? 0.228 -4.453 -18.281 1 53.75 46 SER B C 1
ATOM 2869 O O . SER B 1 46 ? 0.068 -3.873 -17.203 1 53.75 46 SER B O 1
ATOM 2871 N N . LYS B 1 47 ? -0.419 -5.547 -18.453 1 63.69 47 LYS B N 1
ATOM 2872 C CA . LYS B 1 47 ? -0.909 -6.414 -17.391 1 63.69 47 LYS B CA 1
ATOM 2873 C C . LYS B 1 47 ? 0.246 -7.008 -16.594 1 63.69 47 LYS B C 1
ATOM 2875 O O . LYS B 1 47 ? 0.216 -8.188 -16.234 1 63.69 47 LYS B O 1
ATOM 2880 N N . ASP B 1 48 ? 1.252 -6.035 -16.406 1 73.69 48 ASP B N 1
ATOM 2881 C CA . ASP B 1 48 ? 2.428 -6.5 -15.68 1 73.69 48 ASP B CA 1
ATOM 2882 C C . ASP B 1 48 ? 2.152 -6.574 -14.18 1 73.69 48 ASP B C 1
ATOM 2884 O O . ASP B 1 48 ? 1.142 -6.055 -13.703 1 73.69 48 ASP B O 1
ATOM 2888 N N . ASP B 1 49 ? 3.033 -7.227 -13.5 1 74.94 49 ASP B N 1
ATOM 2889 C CA . ASP B 1 49 ? 2.879 -7.582 -12.094 1 74.94 49 ASP B CA 1
ATOM 2890 C C . ASP B 1 49 ? 3.182 -6.391 -11.188 1 74.94 49 ASP B C 1
ATOM 2892 O O . ASP B 1 49 ? 2.773 -6.367 -10.023 1 74.94 49 ASP B O 1
ATOM 2896 N N . ALA B 1 50 ? 4.035 -5.488 -11.773 1 81.38 50 ALA B N 1
ATOM 2897 C CA . ALA B 1 50 ? 4.453 -4.336 -10.984 1 81.38 50 ALA B CA 1
ATOM 2898 C C . ALA B 1 50 ? 4.805 -3.152 -11.875 1 81.38 50 ALA B C 1
ATOM 2900 O O . ALA B 1 50 ? 4.957 -3.307 -13.094 1 81.38 50 ALA B O 1
ATOM 2901 N N . ALA B 1 51 ? 4.875 -2 -11.25 1 89.75 51 ALA B N 1
ATOM 2902 C CA . ALA B 1 51 ? 5.367 -0.807 -11.938 1 89.75 51 ALA B CA 1
ATOM 2903 C C . ALA B 1 51 ? 6.879 -0.677 -11.789 1 89.75 51 ALA B C 1
ATOM 2905 O O . ALA B 1 51 ? 7.441 -1.017 -10.742 1 89.75 51 ALA B O 1
ATOM 2906 N N . VAL B 1 52 ? 7.559 -0.185 -12.844 1 93.69 52 VAL B N 1
ATOM 2907 C CA . VAL B 1 52 ? 9 0.051 -12.789 1 93.69 52 VAL B CA 1
ATOM 2908 C C . VAL B 1 52 ? 9.305 1.473 -13.25 1 93.69 52 VAL B C 1
ATOM 2910 O O . VAL B 1 52 ? 8.844 1.9 -14.312 1 93.69 52 VAL B O 1
ATOM 2913 N N . VAL B 1 53 ? 10.062 2.117 -12.445 1 95.5 53 VAL B N 1
ATOM 2914 C CA . VAL B 1 53 ? 10.492 3.467 -12.805 1 95.5 53 VAL B CA 1
ATOM 2915 C C . VAL B 1 53 ? 12.016 3.523 -12.867 1 95.5 53 VAL B C 1
ATOM 2917 O O . VAL B 1 53 ? 12.703 2.906 -12.047 1 95.5 53 VAL B O 1
ATOM 2920 N N . ASP B 1 54 ? 12.5 4.23 -13.906 1 95.94 54 ASP B N 1
ATOM 2921 C CA . ASP B 1 54 ? 13.938 4.453 -14.07 1 95.94 54 ASP B CA 1
ATOM 2922 C C . ASP B 1 54 ? 14.445 5.527 -13.117 1 95.94 54 ASP B C 1
ATOM 2924 O O . ASP B 1 54 ? 14.016 6.684 -13.188 1 95.94 54 ASP B O 1
ATOM 2928 N N . ILE B 1 55 ? 15.383 5.152 -12.258 1 93.75 55 ILE B N 1
ATOM 2929 C CA . ILE B 1 55 ? 15.883 6.141 -11.312 1 93.75 55 ILE B CA 1
ATOM 2930 C C . ILE B 1 55 ? 17.312 6.539 -11.695 1 93.75 55 ILE B C 1
ATOM 2932 O O . ILE B 1 55 ? 18.016 7.16 -10.898 1 93.75 55 ILE B O 1
ATOM 2936 N N . GLY B 1 56 ? 17.734 6.121 -12.852 1 91.25 56 GLY B N 1
ATOM 2937 C CA . GLY B 1 56 ? 19.062 6.445 -13.344 1 91.25 56 GLY B CA 1
ATOM 2938 C C . GLY B 1 56 ? 20.094 5.383 -13.016 1 91.25 56 GLY B C 1
ATOM 2939 O O . GLY B 1 56 ? 19.812 4.445 -12.266 1 91.25 56 GLY B O 1
ATOM 2940 N N . ASN B 1 57 ? 21.266 5.391 -13.703 1 90.56 57 ASN B N 1
ATOM 2941 C CA . ASN B 1 57 ? 22.422 4.512 -13.477 1 90.56 57 ASN B CA 1
ATOM 2942 C C . ASN B 1 57 ? 22.078 3.064 -13.828 1 90.56 57 ASN B C 1
ATOM 2944 O O . ASN B 1 57 ? 22.562 2.137 -13.18 1 90.56 57 ASN B O 1
ATOM 2948 N N . GLY B 1 58 ? 21.125 2.902 -14.68 1 93.38 58 GLY B N 1
ATOM 2949 C CA . GLY B 1 58 ? 20.766 1.571 -15.148 1 93.38 58 GLY B CA 1
ATOM 2950 C C . GLY B 1 58 ? 19.922 0.792 -14.156 1 93.38 58 GLY B C 1
ATOM 2951 O O . GLY B 1 58 ? 19.781 -0.428 -14.273 1 93.38 58 GLY B O 1
ATOM 2952 N N . GLN B 1 59 ? 19.344 1.555 -13.164 1 94.19 59 GLN B N 1
ATOM 2953 C CA . GLN B 1 59 ? 18.562 0.898 -12.117 1 94.19 59 GLN B CA 1
ATOM 2954 C C . GLN B 1 59 ? 17.094 1.326 -12.18 1 94.19 59 GLN B C 1
ATOM 2956 O O . GLN B 1 59 ? 16.797 2.488 -12.453 1 94.19 59 GLN B O 1
ATOM 2961 N N . GLY B 1 60 ? 16.234 0.347 -11.984 1 95.88 60 GLY B N 1
ATOM 2962 C CA . GLY B 1 60 ? 14.812 0.608 -11.867 1 95.88 60 GLY B CA 1
ATOM 2963 C C . GLY B 1 60 ? 14.25 0.275 -10.5 1 95.88 60 GLY B C 1
ATOM 2964 O O . GLY B 1 60 ? 14.719 -0.653 -9.836 1 95.88 60 GLY B O 1
ATOM 2965 N N . ILE B 1 61 ? 13.297 1.057 -10.07 1 96.5 61 ILE B N 1
ATOM 2966 C CA . ILE B 1 61 ? 12.523 0.763 -8.867 1 96.5 61 ILE B CA 1
ATOM 2967 C C . ILE B 1 61 ? 11.25 0.019 -9.234 1 96.5 61 ILE B C 1
ATOM 2969 O O . ILE B 1 61 ? 10.492 0.464 -10.109 1 96.5 61 ILE B O 1
ATOM 2973 N N . VAL B 1 62 ? 11.086 -1.108 -8.625 1 96.31 62 VAL B N 1
ATOM 2974 C CA . VAL B 1 62 ? 9.875 -1.901 -8.797 1 96.31 62 VAL B CA 1
ATOM 2975 C C . VAL B 1 62 ? 8.914 -1.635 -7.637 1 96.31 62 VAL B C 1
ATOM 2977 O O . VAL B 1 62 ? 9.305 -1.712 -6.469 1 96.31 62 VAL B O 1
ATOM 2980 N N . SER B 1 63 ? 7.707 -1.287 -7.898 1 96.69 63 SER B N 1
ATOM 2981 C CA . SER B 1 63 ? 6.703 -0.999 -6.879 1 96.69 63 SER B CA 1
ATOM 2982 C C . SER B 1 63 ? 5.457 -1.858 -7.07 1 96.69 63 SER B C 1
ATOM 2984 O O . SER B 1 63 ? 4.887 -1.9 -8.164 1 96.69 63 SER B O 1
ATOM 2986 N N . THR B 1 64 ? 5.039 -2.549 -6.039 1 96.31 64 THR B N 1
ATOM 29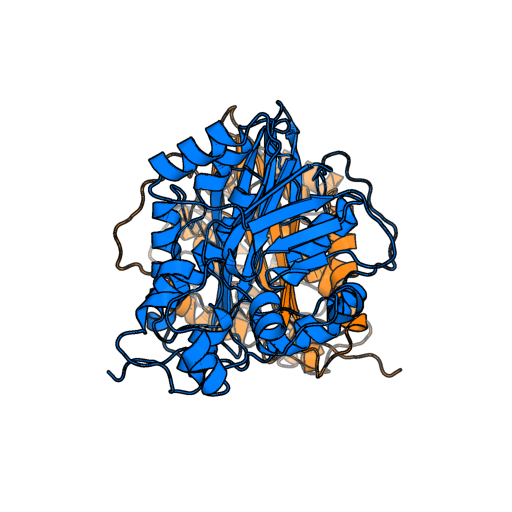87 C CA . THR B 1 64 ? 3.865 -3.412 -6.102 1 96.31 64 THR B CA 1
ATOM 2988 C C . THR B 1 64 ? 3.137 -3.43 -4.758 1 96.31 64 THR B C 1
ATOM 2990 O O . THR B 1 64 ? 3.686 -3 -3.742 1 96.31 64 THR B O 1
ATOM 2993 N N . THR B 1 65 ? 1.871 -3.814 -4.801 1 96.38 65 THR B N 1
ATOM 2994 C CA . THR B 1 65 ? 1.083 -4.012 -3.59 1 96.38 65 THR B CA 1
ATOM 2995 C C . THR B 1 65 ? 0.055 -5.121 -3.787 1 96.38 65 THR B C 1
ATOM 2997 O O . THR B 1 65 ? -0.446 -5.32 -4.895 1 96.38 65 THR B O 1
ATOM 3000 N N . ASP B 1 66 ? -0.118 -5.852 -2.752 1 95.75 66 ASP B N 1
ATOM 3001 C CA . ASP B 1 66 ? -1.168 -6.859 -2.67 1 95.75 66 ASP B CA 1
ATOM 3002 C C . ASP B 1 66 ? -1.663 -7.023 -1.235 1 95.75 66 ASP B C 1
ATOM 3004 O O . ASP B 1 66 ? -0.867 -7.02 -0.294 1 95.75 66 ASP B O 1
ATOM 3008 N N . PHE B 1 67 ? -2.904 -7.102 -1.066 1 94.88 67 PHE B N 1
ATOM 3009 C CA . PHE B 1 67 ? -3.555 -7.293 0.224 1 94.88 67 PHE B CA 1
ATOM 3010 C C . PHE B 1 67 ? -4.902 -7.984 0.054 1 94.88 67 PHE B C 1
ATOM 3012 O O . PHE B 1 67 ? -5.539 -7.859 -0.993 1 94.88 67 PHE B O 1
ATOM 3019 N N . PHE B 1 68 ? -5.281 -8.773 1.05 1 93.12 68 PHE B N 1
ATOM 3020 C CA . PHE B 1 68 ? -6.539 -9.5 0.951 1 93.12 68 PHE B CA 1
ATOM 3021 C C . PHE B 1 68 ? -7.012 -9.953 2.328 1 93.12 68 PHE B C 1
ATOM 3023 O O . PHE B 1 68 ? -6.367 -9.672 3.338 1 93.12 68 PHE B O 1
ATOM 3030 N N . MET B 1 69 ? -8.141 -10.57 2.348 1 91.88 69 MET B N 1
ATOM 3031 C CA . MET B 1 69 ? -8.734 -11.117 3.561 1 91.88 69 MET B CA 1
ATOM 3032 C C . MET B 1 69 ? -8.164 -12.5 3.869 1 91.88 69 MET B C 1
ATOM 3034 O O . MET B 1 69 ? -7.531 -13.117 3.016 1 91.88 69 MET B O 1
ATOM 3038 N N . PRO B 1 70 ? -8.438 -12.984 5.105 1 92.25 70 PRO B N 1
ATOM 3039 C CA . PRO B 1 70 ? -7.812 -14.234 5.543 1 92.25 70 PRO B CA 1
ATOM 3040 C C . PRO B 1 70 ? -8.195 -15.422 4.66 1 92.25 70 PRO B C 1
ATOM 3042 O O . PRO B 1 70 ? -9.359 -15.562 4.277 1 92.25 70 PRO B O 1
ATOM 3045 N N . ILE B 1 71 ? -7.188 -16.234 4.438 1 90.19 71 ILE B N 1
ATOM 3046 C CA . ILE B 1 71 ? -7.383 -17.422 3.607 1 90.19 71 ILE B CA 1
ATOM 3047 C C . ILE B 1 71 ? -7.125 -18.672 4.434 1 90.19 71 ILE B C 1
ATOM 3049 O O . ILE B 1 71 ? -7.375 -19.797 3.971 1 90.19 71 ILE B O 1
ATOM 3053 N N . VAL B 1 72 ? -6.574 -18.531 5.629 1 91.62 72 VAL B N 1
ATOM 3054 C CA . VAL B 1 72 ? -6.371 -19.594 6.598 1 91.62 72 VAL B CA 1
ATOM 3055 C C . VAL B 1 72 ? -6.812 -19.125 7.984 1 91.62 72 VAL B C 1
ATOM 3057 O O . VAL B 1 72 ? -6.965 -17.922 8.219 1 91.62 72 VAL B O 1
ATOM 3060 N N . ASP B 1 73 ? -6.949 -20.016 8.891 1 89.75 73 ASP B N 1
ATOM 3061 C CA . ASP B 1 73 ? -7.477 -19.703 10.211 1 89.75 73 ASP B CA 1
ATOM 3062 C C . ASP B 1 73 ? -6.391 -19.109 11.117 1 89.75 73 ASP B C 1
ATOM 3064 O O . ASP B 1 73 ? -6.656 -18.203 11.898 1 89.75 73 ASP B O 1
ATOM 3068 N N . ASP B 1 74 ? -5.195 -19.625 11.016 1 93.75 74 ASP B N 1
ATOM 3069 C CA . ASP B 1 74 ? -4.113 -19.219 11.906 1 93.75 74 ASP B CA 1
ATOM 3070 C C . ASP B 1 74 ? -3.576 -17.844 11.531 1 93.75 74 ASP B C 1
ATOM 3072 O O . ASP B 1 74 ? -3.076 -17.656 10.422 1 93.75 74 ASP B O 1
ATOM 3076 N N . PRO B 1 75 ? -3.613 -16.875 12.461 1 96.12 75 PRO B N 1
ATOM 3077 C CA . PRO B 1 75 ? -3.223 -15.5 12.148 1 96.12 75 PRO B CA 1
ATOM 3078 C C . PRO B 1 75 ? -1.766 -15.391 11.703 1 96.12 75 PRO B C 1
ATOM 3080 O O . PRO B 1 75 ? -1.462 -14.68 10.734 1 96.12 75 PRO B O 1
ATOM 3083 N N . PHE B 1 76 ? -0.869 -16.094 12.344 1 97.31 76 PHE B N 1
ATOM 3084 C CA . PHE B 1 76 ? 0.548 -16.031 12.008 1 97.31 76 PHE B CA 1
ATOM 3085 C C . PHE B 1 76 ? 0.789 -16.562 10.594 1 97.31 76 PHE B C 1
ATOM 3087 O O . PHE B 1 76 ? 1.506 -15.938 9.805 1 97.31 76 PHE B O 1
ATOM 3094 N N . THR B 1 77 ? 0.136 -17.625 10.258 1 97.38 77 THR B N 1
ATOM 3095 C CA . THR B 1 77 ? 0.259 -18.219 8.93 1 97.38 77 THR B CA 1
ATOM 3096 C C . THR B 1 77 ? -0.372 -17.312 7.875 1 97.38 77 THR B C 1
ATOM 3098 O O . THR B 1 77 ? 0.152 -17.188 6.77 1 97.38 77 THR B O 1
ATOM 3101 N N . PHE B 1 78 ? -1.466 -16.688 8.227 1 96.38 78 PHE B N 1
ATOM 3102 C CA . PHE B 1 78 ? -2.078 -15.727 7.32 1 96.38 78 PHE B CA 1
ATOM 3103 C C . PHE B 1 78 ? -1.104 -14.609 6.984 1 96.38 78 PHE B C 1
ATOM 3105 O O . PHE B 1 78 ? -0.941 -14.242 5.816 1 96.38 78 PHE B O 1
ATOM 3112 N N . GLY B 1 79 ? -0.468 -14.078 7.988 1 98.06 79 GLY B N 1
ATOM 3113 C CA . GLY B 1 79 ? 0.535 -13.047 7.785 1 98.06 79 GLY B CA 1
ATOM 3114 C C . GLY B 1 79 ? 1.664 -13.484 6.871 1 98.06 79 GLY B C 1
ATOM 3115 O O . GLY B 1 79 ? 2.078 -12.734 5.984 1 98.06 79 GLY B O 1
ATOM 3116 N N . ARG B 1 80 ? 2.145 -14.688 7.047 1 98.5 80 ARG B N 1
ATOM 3117 C CA . ARG B 1 80 ? 3.217 -15.227 6.215 1 98.5 80 ARG B CA 1
ATOM 3118 C C . ARG B 1 80 ? 2.779 -15.328 4.758 1 98.5 80 ARG B C 1
ATOM 3120 O O . ARG B 1 80 ? 3.527 -14.953 3.854 1 98.5 80 ARG B O 1
ATOM 3127 N N . ILE B 1 81 ? 1.568 -15.82 4.57 1 98 81 ILE B N 1
ATOM 3128 C CA . ILE B 1 81 ? 1.045 -16.031 3.225 1 98 81 ILE B CA 1
ATOM 3129 C C . ILE B 1 81 ? 0.883 -14.68 2.525 1 98 81 ILE B C 1
ATOM 3131 O O . ILE B 1 81 ? 1.311 -14.516 1.38 1 98 81 ILE B O 1
ATOM 3135 N N . ALA B 1 82 ? 0.288 -13.711 3.17 1 97.81 82 ALA B N 1
ATOM 3136 C CA . ALA B 1 82 ? 0.05 -12.398 2.586 1 97.81 82 ALA B CA 1
ATOM 3137 C C . ALA B 1 82 ? 1.363 -11.727 2.191 1 97.81 82 ALA B C 1
ATOM 3139 O O . ALA B 1 82 ? 1.462 -11.125 1.119 1 97.81 82 ALA B O 1
ATOM 3140 N N . ALA B 1 83 ? 2.355 -11.844 3.033 1 98.5 83 ALA B N 1
ATOM 3141 C CA . ALA B 1 83 ? 3.66 -11.25 2.748 1 98.5 83 ALA B CA 1
ATOM 3142 C C . ALA B 1 83 ? 4.336 -11.945 1.573 1 98.5 83 ALA B C 1
ATOM 3144 O O . ALA B 1 83 ? 4.879 -11.289 0.68 1 98.5 83 ALA B O 1
ATOM 3145 N N . THR B 1 84 ? 4.289 -13.258 1.575 1 98.62 84 THR B N 1
ATOM 3146 C CA . THR B 1 84 ? 4.879 -14.031 0.488 1 98.62 84 THR B CA 1
ATOM 3147 C C . THR B 1 84 ? 4.238 -13.664 -0.847 1 98.62 84 THR B C 1
ATOM 3149 O O . THR B 1 84 ? 4.934 -13.492 -1.849 1 98.62 84 THR B O 1
ATOM 3152 N N . ASN B 1 85 ? 2.938 -13.516 -0.821 1 97.81 85 ASN B N 1
ATOM 3153 C CA . ASN B 1 85 ? 2.184 -13.141 -2.014 1 97.81 85 ASN B CA 1
ATOM 3154 C C . ASN B 1 85 ? 2.594 -11.766 -2.527 1 97.81 85 ASN B C 1
ATOM 3156 O O . ASN B 1 85 ? 2.812 -11.586 -3.727 1 97.81 85 ASN B O 1
ATOM 3160 N N . ALA B 1 86 ? 2.715 -10.836 -1.67 1 97.62 86 ALA B N 1
ATOM 3161 C CA . ALA B 1 86 ? 3.014 -9.461 -2.055 1 97.62 86 ALA B CA 1
ATOM 3162 C C . ALA B 1 86 ? 4.43 -9.344 -2.605 1 97.62 86 ALA B C 1
ATOM 3164 O O . ALA B 1 86 ? 4.68 -8.562 -3.527 1 97.62 86 ALA B O 1
ATOM 3165 N N . ILE B 1 87 ? 5.387 -10.078 -2.068 1 98.38 87 ILE B N 1
ATOM 3166 C CA . ILE B 1 87 ? 6.789 -9.984 -2.465 1 98.38 87 ILE B CA 1
ATOM 3167 C C . ILE B 1 87 ? 6.988 -10.672 -3.814 1 98.38 87 ILE B C 1
ATOM 3169 O O . ILE B 1 87 ? 7.891 -10.312 -4.574 1 98.38 87 ILE B O 1
ATOM 3173 N N . SER B 1 88 ? 6.098 -11.547 -4.133 1 98 88 SER B N 1
ATOM 3174 C CA . SER B 1 88 ? 6.234 -12.398 -5.309 1 98 88 SER B CA 1
ATOM 3175 C C . SER B 1 88 ? 6.367 -11.57 -6.582 1 98 88 SER B C 1
ATOM 3177 O O . SER B 1 88 ? 7.117 -11.938 -7.488 1 98 88 SER B O 1
ATOM 3179 N N . ASP B 1 89 ? 5.656 -10.453 -6.656 1 95.75 89 ASP B N 1
ATOM 3180 C CA . ASP B 1 89 ? 5.672 -9.617 -7.852 1 95.75 89 ASP B CA 1
ATOM 3181 C C . ASP B 1 89 ? 7.074 -9.078 -8.133 1 95.75 89 ASP B C 1
ATOM 3183 O O . ASP B 1 89 ? 7.457 -8.898 -9.289 1 95.75 89 ASP B O 1
ATOM 3187 N N . ILE B 1 90 ? 7.828 -8.797 -7.086 1 97.62 90 ILE B N 1
ATOM 3188 C CA . ILE B 1 90 ? 9.195 -8.305 -7.254 1 97.62 90 ILE B CA 1
ATOM 3189 C C . ILE B 1 90 ? 10.039 -9.367 -7.957 1 97.62 90 ILE B C 1
ATOM 3191 O O . ILE B 1 90 ? 10.734 -9.07 -8.93 1 97.62 90 ILE B O 1
ATOM 3195 N N . TYR B 1 91 ? 9.914 -10.594 -7.492 1 97.75 91 TYR B N 1
ATOM 3196 C CA . TYR B 1 91 ? 10.68 -11.695 -8.062 1 97.75 91 TYR B CA 1
ATOM 3197 C C . TYR B 1 91 ? 10.234 -11.984 -9.492 1 97.75 91 TYR B C 1
ATOM 3199 O O . TYR B 1 91 ? 11.062 -12.305 -10.352 1 97.75 91 TYR B O 1
ATOM 3207 N N . ALA B 1 92 ? 8.93 -11.891 -9.75 1 96.81 92 ALA B N 1
ATOM 3208 C CA . ALA B 1 92 ? 8.391 -12.164 -11.078 1 96.81 92 ALA B CA 1
ATOM 3209 C C . ALA B 1 92 ? 8.953 -11.195 -12.109 1 96.81 92 ALA B C 1
ATOM 3211 O O . ALA B 1 92 ? 9.062 -11.531 -13.297 1 96.81 92 ALA B O 1
ATOM 3212 N N . MET B 1 93 ? 9.367 -10.008 -11.641 1 95.75 93 MET B N 1
ATOM 3213 C CA . MET B 1 93 ? 9.922 -8.992 -12.531 1 95.75 93 MET B CA 1
ATOM 3214 C C . MET B 1 93 ? 11.438 -9.117 -12.625 1 95.75 93 MET B C 1
ATOM 3216 O O . MET B 1 93 ? 12.086 -8.359 -13.352 1 95.75 93 MET B O 1
ATOM 3220 N N . GLY B 1 94 ? 11.977 -10.031 -11.867 1 96.38 94 GLY B N 1
ATOM 3221 C CA . GLY B 1 94 ? 13.422 -10.219 -11.852 1 96.38 94 GLY B CA 1
ATOM 3222 C C . GLY B 1 94 ? 14.125 -9.312 -10.867 1 96.38 94 GLY B C 1
ATOM 3223 O O . GLY B 1 94 ? 15.352 -9.172 -10.906 1 96.38 94 GLY B O 1
ATOM 3224 N N . GLY B 1 95 ? 13.367 -8.711 -9.984 1 97 95 GLY B N 1
ATOM 3225 C CA . GLY B 1 95 ? 13.93 -7.742 -9.062 1 97 95 GLY B CA 1
ATOM 3226 C C . GLY B 1 95 ? 14.305 -8.344 -7.719 1 97 95 GLY B C 1
ATOM 3227 O O . GLY B 1 95 ? 14.109 -9.539 -7.488 1 97 95 GLY B O 1
ATOM 3228 N N . LYS B 1 96 ? 14.938 -7.508 -6.91 1 97.44 96 LYS B N 1
ATOM 3229 C CA . LYS B 1 96 ? 15.266 -7.785 -5.516 1 97.44 96 LYS B CA 1
ATOM 3230 C C . LYS B 1 96 ? 14.469 -6.879 -4.574 1 97.44 96 LYS B C 1
ATOM 3232 O O . LYS B 1 96 ? 14.523 -5.656 -4.691 1 97.44 96 LYS B O 1
ATOM 3237 N N . PRO B 1 97 ? 13.703 -7.516 -3.646 1 97.94 97 PRO B N 1
ATOM 3238 C CA . PRO B 1 97 ? 13.023 -6.648 -2.684 1 97.94 97 PRO B CA 1
ATOM 3239 C C . PRO B 1 97 ? 13.992 -5.836 -1.831 1 97.94 97 PRO B C 1
ATOM 3241 O O . PRO B 1 97 ? 15.07 -6.332 -1.468 1 97.94 97 PRO B O 1
ATOM 3244 N N . ILE B 1 98 ? 13.609 -4.586 -1.44 1 97.25 98 ILE B N 1
ATOM 3245 C CA . ILE B 1 98 ? 14.523 -3.799 -0.621 1 97.25 98 ILE B CA 1
ATOM 3246 C C . ILE B 1 98 ? 13.805 -3.318 0.637 1 97.25 98 ILE B C 1
ATOM 3248 O O . ILE B 1 98 ? 14.438 -3.07 1.666 1 97.25 98 ILE B O 1
ATOM 3252 N N . VAL B 1 99 ? 12.453 -3.137 0.58 1 96.94 99 VAL B N 1
ATOM 3253 C CA . VAL B 1 99 ? 11.711 -2.715 1.76 1 96.94 99 VAL B CA 1
ATOM 3254 C C . VAL B 1 99 ? 10.227 -3.035 1.573 1 96.94 99 VAL B C 1
ATOM 3256 O O . VAL B 1 99 ? 9.734 -3.084 0.444 1 96.94 99 VAL B O 1
ATOM 3259 N N . ALA B 1 100 ? 9.57 -3.324 2.662 1 97.62 100 ALA B N 1
ATOM 3260 C CA . ALA B 1 100 ? 8.133 -3.545 2.67 1 97.62 100 ALA B CA 1
ATOM 3261 C C . ALA B 1 100 ? 7.453 -2.703 3.748 1 97.62 100 ALA B C 1
ATOM 3263 O O . ALA B 1 100 ? 8.039 -2.438 4.797 1 97.62 100 ALA B O 1
ATOM 3264 N N . ILE B 1 101 ? 6.223 -2.275 3.455 1 96.56 101 ILE B N 1
ATOM 3265 C CA . ILE B 1 101 ? 5.379 -1.609 4.441 1 96.56 101 ILE B CA 1
ATOM 3266 C C . ILE B 1 101 ? 4.016 -2.293 4.496 1 96.56 101 ILE B C 1
ATOM 3268 O O . ILE B 1 101 ? 3.523 -2.797 3.482 1 96.56 101 ILE B O 1
ATOM 3272 N N . ALA B 1 102 ? 3.406 -2.203 5.691 1 96.88 102 ALA B N 1
ATOM 3273 C CA . ALA B 1 102 ? 2.213 -3 5.961 1 96.88 102 ALA B CA 1
ATOM 3274 C C . ALA B 1 102 ? 0.948 -2.246 5.559 1 96.88 102 ALA B C 1
ATOM 3276 O O . ALA B 1 102 ? 0.849 -1.033 5.766 1 96.88 102 ALA B O 1
ATOM 3277 N N . ILE B 1 103 ? 0.025 -2.939 4.969 1 96.69 103 ILE B N 1
ATOM 3278 C CA . ILE B 1 103 ? -1.363 -2.547 4.754 1 96.69 103 ILE B CA 1
ATOM 3279 C C . ILE B 1 103 ? -2.277 -3.363 5.668 1 96.69 103 ILE B C 1
ATOM 3281 O O . ILE B 1 103 ? -2.455 -4.566 5.465 1 96.69 103 ILE B O 1
ATOM 3285 N N . LEU B 1 104 ? -2.883 -2.688 6.66 1 96.25 104 LEU B N 1
ATOM 3286 C CA . LEU B 1 104 ? -3.656 -3.424 7.652 1 96.25 104 LEU B CA 1
ATOM 3287 C C . LEU B 1 104 ? -5.02 -2.779 7.867 1 96.25 104 LEU B C 1
ATOM 3289 O O . LEU B 1 104 ? -5.105 -1.59 8.188 1 96.25 104 LEU B O 1
ATOM 3293 N N . GLY B 1 105 ? -6.074 -3.453 7.59 1 93.81 105 GLY B N 1
ATOM 3294 C CA . GLY B 1 105 ? -7.422 -3.195 8.07 1 93.81 105 GLY B CA 1
ATOM 3295 C C . GLY B 1 105 ? -7.895 -4.203 9.102 1 93.81 105 GLY B C 1
ATOM 3296 O O . GLY B 1 105 ? -7.852 -5.41 8.859 1 93.81 105 GLY B O 1
ATOM 3297 N N . TRP B 1 106 ? -8.328 -3.715 10.219 1 93.75 106 TRP B N 1
ATOM 3298 C CA . TRP B 1 106 ? -8.625 -4.633 11.312 1 93.75 106 TRP B CA 1
ATOM 3299 C C . TRP B 1 106 ? -9.898 -4.223 12.039 1 93.75 106 TRP B C 1
ATOM 3301 O O . TRP B 1 106 ? -10.062 -3.059 12.414 1 93.75 106 TRP B O 1
ATOM 3311 N N . PRO B 1 107 ? -10.828 -5.199 12.25 1 93.19 107 PRO B N 1
ATOM 3312 C CA . PRO B 1 107 ? -12.008 -4.875 13.055 1 93.19 107 PRO B CA 1
ATOM 3313 C C . PRO B 1 107 ? -11.719 -4.852 14.555 1 93.19 107 PRO B C 1
ATOM 3315 O O . PRO B 1 107 ? -11.914 -5.859 15.234 1 93.19 107 PRO B O 1
ATOM 3318 N N . ILE B 1 108 ? -11.461 -3.758 15.086 1 88.12 108 ILE B N 1
ATOM 3319 C CA . ILE B 1 108 ? -10.891 -3.611 16.422 1 88.12 108 ILE B CA 1
ATOM 3320 C C . ILE B 1 108 ? -11.938 -3.961 17.469 1 88.12 108 ILE B C 1
ATOM 3322 O O . ILE B 1 108 ? -11.594 -4.348 18.594 1 88.12 108 ILE B O 1
ATOM 3326 N N . ASN B 1 109 ? -13.172 -3.814 17.156 1 88.69 109 ASN B N 1
ATOM 3327 C CA . ASN B 1 109 ? -14.227 -4.113 18.125 1 88.69 109 ASN B CA 1
ATOM 3328 C C . ASN B 1 109 ? -14.594 -5.594 18.109 1 88.69 109 ASN B C 1
ATOM 3330 O O . ASN B 1 109 ? -15.312 -6.066 19 1 88.69 109 ASN B O 1
ATOM 3334 N N . THR B 1 110 ? -14.133 -6.316 17.125 1 90.88 110 THR B N 1
ATOM 3335 C CA . THR B 1 110 ? -14.523 -7.707 16.953 1 90.88 110 THR B CA 1
ATOM 3336 C C . THR B 1 110 ? -13.352 -8.641 17.234 1 90.88 110 THR B C 1
ATOM 3338 O O . THR B 1 110 ? -13.531 -9.734 17.781 1 90.88 110 THR B O 1
ATOM 3341 N N . LEU B 1 111 ? -12.125 -8.266 16.859 1 93.12 111 LEU B N 1
ATOM 3342 C CA . LEU B 1 111 ? -10.922 -9.086 17 1 93.12 111 LEU B CA 1
ATOM 3343 C C . LEU B 1 111 ? -9.875 -8.367 17.844 1 93.12 111 LEU B C 1
ATOM 3345 O O . LEU B 1 111 ? -9.562 -7.203 17.594 1 93.12 111 LEU B O 1
ATOM 3349 N N . ALA B 1 112 ? -9.328 -9.039 18.797 1 92.94 112 ALA B N 1
ATOM 3350 C CA . ALA B 1 112 ? -8.352 -8.477 19.719 1 92.94 112 ALA B CA 1
ATOM 3351 C C . ALA B 1 112 ? -7.09 -8.039 18.984 1 92.94 112 ALA B C 1
ATOM 3353 O O . ALA B 1 112 ? -6.652 -8.703 18.031 1 92.94 112 ALA B O 1
ATOM 3354 N N . PRO B 1 113 ? -6.469 -6.945 19.422 1 93.06 113 PRO B N 1
ATOM 3355 C CA . PRO B 1 113 ? -5.25 -6.438 18.781 1 93.06 113 PRO B CA 1
ATOM 3356 C C . PRO B 1 113 ? -4.109 -7.453 18.797 1 93.06 113 PRO B C 1
ATOM 3358 O O . PRO B 1 113 ? -3.268 -7.457 17.891 1 93.06 113 PRO B O 1
ATOM 3361 N N . GLU B 1 114 ? -4.105 -8.344 19.734 1 93.69 114 GLU B N 1
ATOM 3362 C CA . GLU B 1 114 ? -3.053 -9.352 19.844 1 93.69 114 GLU B CA 1
ATOM 3363 C C . GLU B 1 114 ? -3.09 -10.312 18.656 1 93.69 114 GLU B C 1
ATOM 3365 O O . GLU B 1 114 ? -2.057 -10.844 18.25 1 93.69 114 GLU B O 1
ATOM 3370 N N . VAL B 1 115 ? -4.285 -10.516 18.109 1 95.25 115 VAL B N 1
ATOM 3371 C CA . VAL B 1 115 ? -4.418 -11.359 16.922 1 95.25 115 VAL B CA 1
ATOM 3372 C C . VAL B 1 115 ? -3.791 -10.664 15.719 1 95.25 115 VAL B C 1
ATOM 3374 O O . VAL B 1 115 ? -3.094 -11.297 14.922 1 95.25 115 VAL B O 1
ATOM 3377 N N . ALA B 1 116 ? -4.035 -9.359 15.578 1 95.56 116 ALA B N 1
ATOM 3378 C CA . ALA B 1 116 ? -3.381 -8.578 14.531 1 95.56 116 ALA B CA 1
ATOM 3379 C C . ALA B 1 116 ? -1.863 -8.609 14.688 1 95.56 116 ALA B C 1
ATOM 3381 O O . ALA B 1 116 ? -1.132 -8.641 13.695 1 95.56 116 ALA B O 1
ATOM 3382 N N . GLN B 1 117 ? -1.446 -8.594 15.914 1 95.69 117 GLN B N 1
ATOM 3383 C CA . GLN B 1 117 ? -0.02 -8.68 16.219 1 95.69 117 GLN B CA 1
ATOM 3384 C C . GLN B 1 117 ? 0.586 -9.953 15.633 1 95.69 117 GLN B C 1
ATOM 3386 O O . GLN B 1 117 ? 1.682 -9.922 15.07 1 95.69 117 GLN B O 1
ATOM 3391 N N .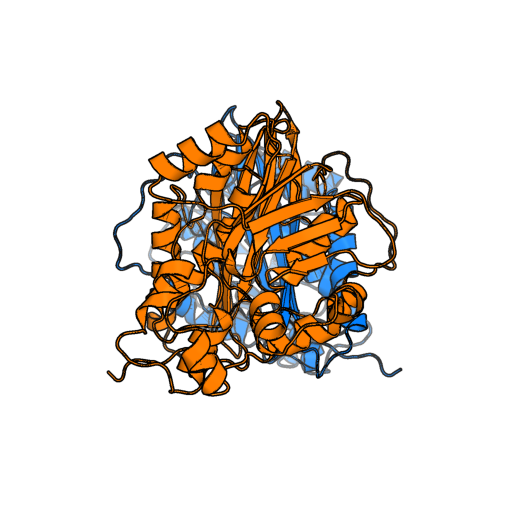 GLN B 1 118 ? -0.095 -11.031 15.75 1 96.62 118 GLN B N 1
ATOM 3392 C CA . GLN B 1 118 ? 0.372 -12.297 15.203 1 96.62 118 GLN B CA 1
ATOM 3393 C C . GLN B 1 118 ? 0.452 -12.242 13.68 1 96.62 118 GLN B C 1
ATOM 3395 O O . GLN B 1 118 ? 1.391 -12.766 13.078 1 96.62 118 GLN B O 1
ATOM 3400 N N . VAL B 1 119 ? -0.558 -11.625 13.078 1 96.75 119 VAL B N 1
ATOM 3401 C CA . VAL B 1 119 ? -0.568 -11.461 11.625 1 96.75 119 VAL B CA 1
ATOM 3402 C C . VAL B 1 119 ? 0.662 -10.664 11.188 1 96.75 119 VAL B C 1
ATOM 3404 O O . VAL B 1 119 ? 1.392 -11.094 10.289 1 96.75 119 VAL B O 1
ATOM 3407 N N . ILE B 1 120 ? 0.919 -9.555 11.836 1 96.94 120 ILE B N 1
ATOM 3408 C CA . ILE B 1 120 ? 2.053 -8.695 11.508 1 96.94 120 ILE B CA 1
ATOM 3409 C C . ILE B 1 120 ? 3.357 -9.461 11.711 1 96.94 120 ILE B C 1
ATOM 3411 O O . ILE B 1 120 ? 4.273 -9.367 10.891 1 96.94 120 ILE B O 1
ATOM 3415 N N . ASP B 1 121 ? 3.441 -10.242 12.742 1 97.5 121 ASP B N 1
ATOM 3416 C CA . ASP B 1 121 ? 4.637 -11.031 13.008 1 97.5 121 ASP B CA 1
ATOM 3417 C C . ASP B 1 121 ? 4.879 -12.062 11.906 1 97.5 121 ASP B C 1
ATOM 3419 O O . ASP B 1 121 ? 6.023 -12.328 11.539 1 97.5 121 ASP B O 1
ATOM 3423 N N . GLY B 1 122 ? 3.828 -12.664 11.461 1 98.06 122 GLY B N 1
ATOM 3424 C CA . GLY B 1 122 ? 3.975 -13.539 10.305 1 98.06 122 GLY B CA 1
ATOM 3425 C C . GLY B 1 122 ? 4.562 -12.836 9.094 1 98.06 122 GLY B C 1
ATOM 3426 O O . GLY B 1 122 ? 5.465 -13.367 8.445 1 98.06 122 GLY B O 1
ATOM 3427 N N . GLY B 1 123 ? 4.004 -11.672 8.812 1 98.06 123 GLY B N 1
ATOM 3428 C CA . GLY B 1 123 ? 4.547 -10.867 7.727 1 98.06 123 GLY B CA 1
ATOM 3429 C C . GLY B 1 123 ? 5.996 -10.477 7.941 1 98.06 123 GLY B C 1
ATOM 3430 O O . GLY B 1 123 ? 6.805 -10.539 7.012 1 98.06 123 GLY B O 1
ATOM 3431 N N . ARG B 1 124 ? 6.34 -10.133 9.141 1 96.75 124 ARG B N 1
ATOM 3432 C CA . ARG B 1 124 ? 7.711 -9.781 9.492 1 96.75 124 ARG B CA 1
ATOM 3433 C C . ARG B 1 124 ? 8.664 -10.945 9.227 1 96.75 124 ARG B C 1
ATOM 3435 O O . ARG B 1 124 ? 9.75 -10.758 8.68 1 96.75 124 ARG B O 1
ATOM 3442 N N . GLN B 1 125 ? 8.258 -12.055 9.641 1 97.62 125 GLN B N 1
ATOM 3443 C CA . GLN B 1 125 ? 9.109 -13.227 9.484 1 97.62 125 GLN B CA 1
ATOM 3444 C C . GLN B 1 125 ? 9.445 -13.461 8.008 1 97.62 125 GLN B C 1
ATOM 3446 O O . GLN B 1 125 ? 10.594 -13.766 7.672 1 97.62 125 GLN B O 1
ATOM 3451 N N . VAL B 1 126 ? 8.469 -13.375 7.16 1 98.31 126 VAL B N 1
ATOM 3452 C CA . VAL B 1 126 ? 8.688 -13.594 5.734 1 98.31 126 VAL B CA 1
ATOM 3453 C C . VAL B 1 126 ? 9.602 -12.492 5.18 1 98.31 126 VAL B C 1
ATOM 3455 O O . VAL B 1 126 ? 10.469 -12.766 4.348 1 98.31 126 VAL B O 1
ATOM 3458 N N . CYS B 1 127 ? 9.375 -11.258 5.605 1 97.69 127 CYS B N 1
ATOM 3459 C CA . CYS B 1 127 ? 10.258 -10.18 5.184 1 97.69 127 CYS B CA 1
ATOM 3460 C C . CYS B 1 127 ? 11.695 -10.461 5.586 1 97.69 127 CYS B C 1
ATOM 3462 O O . CYS B 1 127 ? 12.617 -10.273 4.789 1 97.69 127 CYS B O 1
ATOM 3464 N N . HIS B 1 128 ? 11.891 -10.984 6.789 1 96.81 128 HIS B N 1
ATOM 3465 C CA . HIS B 1 128 ? 13.227 -11.367 7.246 1 96.81 128 HIS B CA 1
ATOM 3466 C C . HIS B 1 128 ? 13.828 -12.438 6.348 1 96.81 128 HIS B C 1
ATOM 3468 O O . HIS B 1 128 ? 15 -12.359 5.973 1 96.81 128 HIS B O 1
ATOM 3474 N N . GLU B 1 129 ? 13.016 -13.367 6.008 1 97 129 GLU B N 1
ATOM 3475 C CA . GLU B 1 129 ? 13.461 -14.453 5.141 1 97 129 GLU B CA 1
ATOM 3476 C C . GLU B 1 129 ? 13.836 -13.93 3.754 1 97 129 GLU B C 1
ATOM 3478 O O . GLU B 1 129 ? 14.695 -14.5 3.082 1 97 129 GLU B O 1
ATOM 3483 N N . ALA B 1 130 ? 13.188 -12.867 3.367 1 97.5 130 ALA B N 1
ATOM 3484 C CA . ALA B 1 130 ? 13.477 -12.242 2.08 1 97.5 130 ALA B CA 1
ATOM 3485 C C . ALA B 1 130 ? 14.656 -11.281 2.188 1 97.5 130 ALA B C 1
ATOM 3487 O O . ALA B 1 130 ? 15.086 -10.703 1.188 1 97.5 130 ALA B O 1
ATOM 3488 N N . GLY B 1 131 ? 15.188 -11.008 3.402 1 96.12 131 GLY B N 1
ATOM 3489 C CA . GLY B 1 131 ? 16.344 -10.156 3.627 1 96.12 131 GLY B CA 1
ATOM 3490 C C . GLY B 1 131 ? 16 -8.688 3.727 1 96.12 131 GLY B C 1
ATOM 3491 O O . GLY B 1 131 ? 16.844 -7.824 3.473 1 96.12 131 GLY B O 1
ATOM 3492 N N . ILE B 1 132 ? 14.758 -8.406 4.035 1 96.31 132 ILE B N 1
ATOM 3493 C CA . ILE B 1 132 ? 14.352 -7.012 4.09 1 96.31 132 ILE B CA 1
ATOM 3494 C C . ILE B 1 132 ? 13.578 -6.75 5.379 1 96.31 132 ILE B C 1
ATOM 3496 O O . ILE B 1 132 ? 13.18 -7.688 6.074 1 96.31 132 ILE B O 1
ATOM 3500 N N . SER B 1 133 ? 13.344 -5.469 5.688 1 94.25 133 SER B N 1
ATOM 3501 C CA . SER B 1 133 ? 12.562 -5.062 6.855 1 94.25 133 SER B CA 1
ATOM 3502 C C . SER B 1 133 ? 11.109 -4.797 6.488 1 94.25 133 SER B C 1
ATOM 3504 O O . SER B 1 133 ? 10.82 -4.285 5.402 1 94.25 133 SER B O 1
ATOM 3506 N N . LEU B 1 134 ? 10.227 -5.246 7.316 1 95.25 134 LEU B N 1
ATOM 3507 C CA . LEU B 1 134 ? 8.914 -4.613 7.379 1 95.25 134 LEU B CA 1
ATOM 3508 C C . LEU B 1 134 ? 8.984 -3.305 8.164 1 95.25 134 LEU B C 1
ATOM 3510 O O . LEU B 1 134 ? 8.906 -3.309 9.391 1 95.25 134 LEU B O 1
ATOM 3514 N N . ALA B 1 135 ? 9.07 -2.182 7.508 1 91.69 135 ALA B N 1
ATOM 3515 C CA . ALA B 1 135 ? 9.656 -0.977 8.086 1 91.69 135 ALA B CA 1
ATOM 3516 C C . ALA B 1 135 ? 8.57 0.021 8.484 1 91.69 135 ALA B C 1
ATOM 3518 O O . ALA B 1 135 ? 8.875 1.107 8.984 1 91.69 135 ALA B O 1
ATOM 3519 N N . GLY B 1 136 ? 7.332 -0.286 8.336 1 90.19 136 GLY B N 1
ATOM 3520 C CA . GLY B 1 136 ? 6.215 0.592 8.648 1 90.19 136 GLY B CA 1
ATOM 3521 C C . GLY B 1 136 ? 4.91 0.14 8.031 1 90.19 136 GLY B C 1
ATOM 3522 O O . GLY B 1 136 ? 4.699 -1.055 7.809 1 90.19 136 GLY B O 1
ATOM 3523 N N . GLY B 1 137 ? 4.051 1.188 7.902 1 92.38 137 GLY B N 1
ATOM 3524 C CA . GLY B 1 137 ? 2.764 0.885 7.301 1 92.38 137 GLY B CA 1
ATOM 3525 C C . GLY B 1 137 ? 1.646 1.781 7.801 1 92.38 137 GLY B C 1
ATOM 3526 O O . GLY B 1 137 ? 1.898 2.889 8.281 1 92.38 137 GLY B O 1
ATOM 3527 N N . HIS B 1 138 ? 0.519 1.399 7.445 1 91.94 138 HIS B N 1
ATOM 3528 C CA . HIS B 1 138 ? -0.704 2.086 7.848 1 91.94 138 HIS B CA 1
ATOM 3529 C C . HIS B 1 138 ? -1.805 1.093 8.203 1 91.94 138 HIS B C 1
ATOM 3531 O O . HIS B 1 138 ? -1.905 0.027 7.586 1 91.94 138 HIS B O 1
ATOM 3537 N N . SER B 1 139 ? -2.551 1.457 9.227 1 92.56 139 SER B N 1
ATOM 3538 C CA . SER B 1 139 ? -3.639 0.601 9.695 1 92.56 139 SER B CA 1
ATOM 3539 C C . SER B 1 139 ? -4.918 1.401 9.914 1 92.56 139 SER B C 1
ATOM 3541 O O . SER B 1 139 ? -4.867 2.545 10.375 1 92.56 139 SER B O 1
ATOM 3543 N N . ILE B 1 140 ? -6.02 0.806 9.594 1 90.38 140 ILE B N 1
ATOM 3544 C CA . ILE B 1 140 ? -7.312 1.45 9.789 1 90.38 140 ILE B CA 1
ATOM 3545 C C . ILE B 1 140 ? -8.273 0.483 10.477 1 90.38 140 ILE B C 1
ATOM 3547 O O . ILE B 1 140 ? -8.07 -0.733 10.438 1 90.38 140 ILE B O 1
ATOM 3551 N N . ASP B 1 141 ? -9.297 1.076 11.125 1 89.81 141 ASP B N 1
ATOM 3552 C CA . ASP B 1 141 ? -10.453 0.304 11.578 1 89.81 141 ASP B CA 1
ATOM 3553 C C . ASP B 1 141 ? -11.344 -0.096 10.406 1 89.81 141 ASP B C 1
ATOM 3555 O O . ASP B 1 141 ? -12.062 0.737 9.859 1 89.81 141 ASP B O 1
ATOM 3559 N N . ALA B 1 142 ? -11.312 -1.37 10.031 1 89.62 142 ALA B N 1
ATOM 3560 C CA . ALA B 1 142 ? -12.086 -1.898 8.906 1 89.62 142 ALA B CA 1
ATOM 3561 C C . ALA B 1 142 ? -13.07 -2.967 9.375 1 89.62 142 ALA B C 1
ATOM 3563 O O . ALA B 1 142 ? -12.828 -3.646 10.375 1 89.62 142 ALA B O 1
ATOM 3564 N N . PRO B 1 143 ? -14.203 -3.158 8.648 1 89.88 143 PRO B N 1
ATOM 3565 C CA . PRO B 1 143 ? -15.211 -4.137 9.062 1 89.88 143 PRO B CA 1
ATOM 3566 C C . PRO B 1 143 ? -14.68 -5.566 9.062 1 89.88 143 PRO B C 1
ATOM 3568 O O . PRO B 1 143 ? -15.141 -6.398 9.852 1 89.88 143 PRO B O 1
ATOM 3571 N N . GLU B 1 144 ? -13.789 -5.887 8.148 1 91.62 144 GLU B N 1
ATOM 3572 C CA . GLU B 1 144 ? -13.172 -7.203 8.031 1 91.62 144 GLU B CA 1
ATOM 3573 C C . GLU B 1 144 ? -11.648 -7.105 8.078 1 91.62 144 GLU B C 1
ATOM 3575 O O . GLU B 1 144 ? -11.086 -6.062 7.734 1 91.62 144 GLU B O 1
ATOM 3580 N N . PRO B 1 145 ? -10.992 -8.227 8.523 1 94.12 145 PRO B N 1
ATOM 3581 C CA . PRO B 1 145 ? -9.531 -8.18 8.547 1 94.12 145 PRO B CA 1
ATOM 3582 C C . PRO B 1 145 ? -8.914 -8.203 7.148 1 94.12 145 PRO B C 1
ATOM 3584 O O . PRO B 1 145 ? -9.32 -9 6.305 1 94.12 145 PRO B O 1
ATOM 3587 N N . ILE B 1 146 ? -8.039 -7.336 6.855 1 95.12 146 ILE B N 1
ATOM 3588 C CA . ILE B 1 146 ? -7.266 -7.223 5.621 1 95.12 146 ILE B CA 1
ATOM 3589 C C . ILE B 1 146 ? -5.785 -7.074 5.957 1 95.12 146 ILE B C 1
ATOM 3591 O O . ILE B 1 146 ? -5.418 -6.328 6.867 1 95.12 146 ILE B O 1
ATOM 3595 N N . PHE B 1 147 ? -5.008 -7.824 5.289 1 96.62 147 PHE B N 1
ATOM 3596 C CA . PHE B 1 147 ? -3.572 -7.652 5.469 1 96.62 147 PHE B CA 1
ATOM 3597 C C . PHE B 1 147 ? -2.832 -7.863 4.152 1 96.62 147 PHE B C 1
ATOM 3599 O O . PHE B 1 147 ? -3.217 -8.711 3.348 1 96.62 147 PHE B O 1
ATOM 3606 N N . GLY B 1 148 ? -1.801 -7.133 3.965 1 97.81 148 GLY B N 1
ATOM 3607 C CA . GLY B 1 148 ? -0.865 -7.23 2.857 1 97.81 148 GLY B CA 1
ATOM 3608 C C . GLY B 1 148 ? 0.284 -6.246 2.955 1 97.81 148 GLY B C 1
ATOM 3609 O O . GLY B 1 148 ? 0.554 -5.703 4.031 1 97.81 148 GLY B O 1
ATOM 3610 N N . LEU B 1 149 ? 0.991 -6.18 1.889 1 98.25 149 LEU B N 1
ATOM 3611 C CA . LEU B 1 149 ? 2.17 -5.32 1.889 1 98.25 149 LEU B CA 1
ATOM 3612 C C . LEU B 1 149 ? 2.215 -4.461 0.629 1 98.25 149 LEU B C 1
ATOM 3614 O O . LEU B 1 149 ? 1.662 -4.84 -0.406 1 98.25 149 LEU B O 1
ATOM 3618 N N . ALA B 1 150 ? 2.744 -3.322 0.724 1 97.69 150 ALA B N 1
ATOM 3619 C CA . ALA B 1 150 ? 3.4 -2.654 -0.397 1 97.69 150 ALA B CA 1
ATOM 3620 C C . ALA B 1 150 ? 4.906 -2.908 -0.383 1 97.69 150 ALA B C 1
ATOM 3622 O O . ALA B 1 150 ? 5.562 -2.717 0.643 1 97.69 150 ALA B O 1
ATOM 3623 N N . VAL B 1 151 ? 5.41 -3.373 -1.476 1 98.12 151 VAL B N 1
ATOM 3624 C CA . VAL B 1 151 ? 6.809 -3.781 -1.524 1 98.12 151 VAL B CA 1
ATOM 3625 C C . VAL B 1 151 ? 7.543 -2.979 -2.596 1 98.12 151 VAL B C 1
ATOM 3627 O O . VAL B 1 151 ? 7.016 -2.76 -3.689 1 98.12 151 VAL B O 1
ATOM 3630 N N . THR B 1 152 ? 8.703 -2.508 -2.234 1 97.69 152 THR B N 1
ATOM 3631 C CA . THR B 1 152 ? 9.617 -1.852 -3.158 1 97.69 152 THR B CA 1
ATOM 3632 C C . THR B 1 152 ? 10.836 -2.732 -3.432 1 97.69 152 THR B C 1
ATOM 3634 O O . THR B 1 152 ? 11.422 -3.297 -2.504 1 97.69 152 THR B O 1
ATOM 3637 N N . GLY B 1 153 ? 11.133 -2.879 -4.668 1 97.5 153 GLY B N 1
ATOM 3638 C CA . GLY B 1 153 ? 12.312 -3.611 -5.09 1 97.5 153 GLY B CA 1
ATOM 3639 C C . GLY B 1 153 ? 13.188 -2.832 -6.059 1 97.5 153 GLY B C 1
ATOM 3640 O O . GLY B 1 153 ? 12.852 -1.704 -6.43 1 97.5 153 GLY B O 1
ATOM 3641 N N . ILE B 1 154 ? 14.336 -3.393 -6.371 1 96.56 154 ILE B N 1
ATOM 3642 C CA . ILE B 1 154 ? 15.266 -2.82 -7.34 1 96.56 154 ILE B CA 1
ATOM 3643 C C . ILE B 1 154 ? 15.602 -3.859 -8.406 1 96.56 154 ILE B C 1
ATOM 3645 O O . ILE B 1 154 ? 15.633 -5.059 -8.125 1 96.56 154 ILE B O 1
ATOM 3649 N N . VAL B 1 155 ? 15.789 -3.385 -9.609 1 95.75 155 VAL B N 1
ATOM 3650 C CA . VAL B 1 155 ? 16.094 -4.281 -10.719 1 95.75 155 VAL B CA 1
ATOM 3651 C C . VAL B 1 155 ? 16.984 -3.57 -11.727 1 95.75 155 VAL B C 1
ATOM 3653 O O . VAL B 1 155 ? 16.797 -2.391 -12.023 1 95.75 155 VAL B O 1
ATOM 3656 N N . PRO B 1 156 ? 18.078 -4.238 -12.195 1 94.81 156 PRO B N 1
ATOM 3657 C CA . PRO B 1 156 ? 18.75 -3.672 -13.375 1 94.81 156 PRO B CA 1
ATOM 3658 C C . PRO B 1 156 ? 17.812 -3.555 -14.578 1 94.81 156 PRO B C 1
ATOM 3660 O O . PRO B 1 156 ? 17.078 -4.492 -14.891 1 94.81 156 PRO B O 1
ATOM 3663 N N . LEU B 1 157 ? 17.844 -2.434 -15.242 1 93.75 157 LEU B N 1
ATOM 3664 C CA . LEU B 1 157 ? 16.891 -2.164 -16.312 1 93.75 157 LEU B CA 1
ATOM 3665 C C . LEU B 1 157 ? 17.062 -3.162 -17.453 1 93.75 157 LEU B C 1
ATOM 3667 O O . LEU B 1 157 ? 16.109 -3.453 -18.188 1 93.75 157 LEU B O 1
ATOM 3671 N N . ASP B 1 158 ? 18.219 -3.738 -17.594 1 92 158 ASP B N 1
ATOM 3672 C CA . ASP B 1 158 ? 18.469 -4.684 -18.688 1 92 158 ASP B CA 1
ATOM 3673 C C . ASP B 1 158 ? 18.094 -6.105 -18.266 1 92 158 ASP B C 1
ATOM 3675 O O . ASP B 1 158 ? 18.219 -7.039 -19.062 1 92 158 ASP B O 1
ATOM 3679 N N . ALA B 1 159 ? 17.609 -6.273 -17.078 1 91.38 159 ALA B N 1
ATOM 3680 C CA . ALA B 1 159 ? 17.266 -7.605 -16.594 1 91.38 159 ALA B CA 1
ATOM 3681 C C . ALA B 1 159 ? 15.781 -7.699 -16.25 1 91.38 159 ALA B C 1
ATOM 3683 O O . ALA B 1 159 ? 15.32 -8.727 -15.75 1 91.38 159 ALA B O 1
ATOM 3684 N N . ILE B 1 160 ? 15.008 -6.695 -16.531 1 93.69 160 ILE B N 1
ATOM 3685 C CA . ILE B 1 160 ? 13.578 -6.691 -16.219 1 93.69 160 ILE B CA 1
ATOM 3686 C C . ILE B 1 160 ? 12.883 -7.793 -17.016 1 93.69 160 ILE B C 1
ATOM 3688 O O . ILE B 1 160 ? 13.164 -7.992 -18.188 1 93.69 160 ILE B O 1
ATOM 3692 N N . LYS B 1 161 ? 12.062 -8.453 -16.328 1 94.44 161 LYS B N 1
ATOM 3693 C CA . LYS B 1 161 ? 11.211 -9.422 -17 1 94.44 161 LYS B CA 1
ATOM 3694 C C . LYS B 1 161 ? 9.766 -8.953 -17.047 1 94.44 161 LYS B C 1
ATOM 3696 O O . LYS B 1 161 ? 9.25 -8.422 -16.062 1 94.44 161 LYS B O 1
ATOM 3701 N N . GLN B 1 162 ? 9.234 -9.016 -18.156 1 93.38 162 GLN B N 1
ATOM 3702 C CA . GLN B 1 162 ? 7.824 -8.727 -18.375 1 93.38 162 GLN B CA 1
ATOM 3703 C C . GLN B 1 162 ? 7.051 -9.984 -18.766 1 93.38 162 GLN B C 1
ATOM 3705 O O . GLN B 1 162 ? 7.652 -11 -19.109 1 93.38 162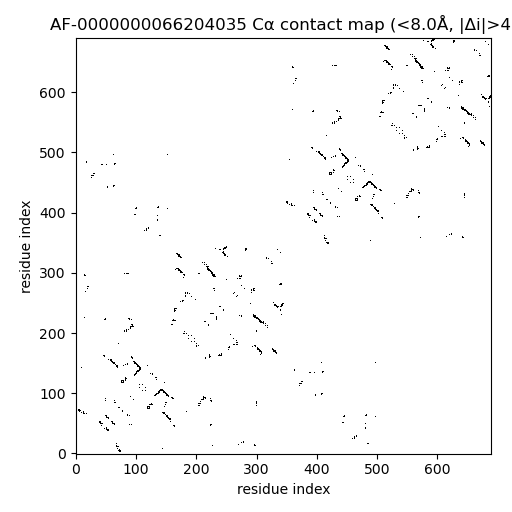 GLN B O 1
ATOM 3710 N N . ASN B 1 163 ? 5.77 -9.938 -18.641 1 94.31 163 ASN B N 1
ATOM 3711 C CA . ASN B 1 163 ? 4.977 -11.125 -18.938 1 94.31 163 ASN B CA 1
ATOM 3712 C C . ASN B 1 163 ? 4.57 -11.172 -20.406 1 94.31 163 ASN B C 1
ATOM 3714 O O . ASN B 1 163 ? 4.141 -12.219 -20.906 1 94.31 163 ASN B O 1
ATOM 3718 N N . ASP B 1 164 ? 4.852 -10.148 -21.172 1 94.62 164 ASP B N 1
ATOM 3719 C CA . ASP B 1 164 ? 4.289 -10.047 -22.516 1 94.62 164 ASP B CA 1
ATOM 3720 C C . ASP B 1 164 ? 5.387 -10.102 -23.578 1 94.62 164 ASP B C 1
ATOM 3722 O O . ASP B 1 164 ? 5.242 -9.523 -24.656 1 94.62 164 ASP B O 1
ATOM 3726 N N . THR B 1 165 ? 6.445 -10.719 -23.25 1 95.88 165 THR B N 1
ATOM 3727 C CA . THR B 1 165 ? 7.551 -10.75 -24.203 1 95.88 165 THR B CA 1
ATOM 3728 C C . THR B 1 165 ? 7.938 -12.188 -24.531 1 95.88 165 THR B C 1
ATOM 3730 O O . THR B 1 165 ? 9.07 -12.461 -24.938 1 95.88 165 THR B O 1
ATOM 3733 N N . ALA B 1 166 ? 7.027 -13.117 -24.328 1 97.69 166 ALA B N 1
ATOM 3734 C CA . ALA B 1 166 ? 7.273 -14.516 -24.688 1 97.69 166 ALA B CA 1
ATOM 3735 C C . ALA B 1 166 ? 7.414 -14.688 -26.188 1 97.69 166 ALA B C 1
ATOM 3737 O O . ALA B 1 166 ? 7 -13.82 -26.969 1 97.69 166 ALA B O 1
ATOM 3738 N N . LYS B 1 167 ? 8.086 -15.805 -26.594 1 98.31 167 LYS B N 1
ATOM 3739 C CA . LYS B 1 167 ? 8.367 -16.031 -28 1 98.31 167 LYS B CA 1
ATOM 3740 C C . LYS B 1 167 ? 7.887 -17.422 -28.438 1 98.31 167 LYS B C 1
ATOM 3742 O O . LYS B 1 167 ? 7.809 -18.344 -27.625 1 98.31 167 LYS B O 1
ATOM 3747 N N . VAL B 1 168 ? 7.629 -17.469 -29.797 1 98.12 168 VAL B N 1
ATOM 3748 C CA . VAL B 1 168 ? 7.316 -18.766 -30.406 1 98.12 168 VAL B CA 1
ATOM 3749 C C . VAL B 1 168 ? 8.453 -19.734 -30.141 1 98.12 168 VAL B C 1
ATOM 3751 O O . VAL B 1 168 ? 9.625 -19.406 -30.344 1 98.12 168 VAL B O 1
ATOM 3754 N N . GLY B 1 169 ? 8.062 -20.922 -29.625 1 98.25 169 GLY B N 1
ATOM 3755 C CA . GLY B 1 169 ? 9.07 -21.938 -29.375 1 98.25 169 GLY B CA 1
ATOM 3756 C C . GLY B 1 169 ? 9.469 -22.031 -27.906 1 98.25 169 GLY B C 1
ATOM 3757 O O . GLY B 1 169 ? 10.062 -23.016 -27.484 1 98.25 169 GLY B O 1
ATOM 3758 N N . ASP B 1 170 ? 9.086 -21.078 -27.078 1 98.75 170 ASP B N 1
ATOM 3759 C CA . ASP B 1 170 ? 9.398 -21.109 -25.656 1 98.75 170 ASP B CA 1
ATOM 3760 C C . ASP B 1 170 ? 8.719 -22.297 -24.984 1 98.75 170 ASP B C 1
ATOM 3762 O O . ASP B 1 170 ? 7.574 -22.641 -25.297 1 98.75 170 ASP B O 1
ATOM 3766 N N . THR B 1 171 ? 9.484 -22.906 -24.094 1 98.81 171 THR B N 1
ATOM 3767 C CA . THR B 1 171 ? 8.922 -23.922 -23.219 1 98.81 171 THR B CA 1
ATOM 3768 C C . THR B 1 171 ? 8.375 -23.297 -21.938 1 98.81 171 THR B C 1
ATOM 3770 O O . THR B 1 171 ? 8.984 -22.359 -21.391 1 98.81 171 THR B O 1
ATOM 3773 N N . LEU B 1 172 ? 7.207 -23.828 -21.469 1 98.81 172 LEU B N 1
ATOM 3774 C CA . LEU B 1 172 ? 6.562 -23.297 -20.281 1 98.81 172 LEU B CA 1
ATOM 3775 C C . LEU B 1 172 ? 6.867 -24.156 -19.062 1 98.81 172 LEU B C 1
ATOM 3777 O O . LEU B 1 172 ? 6.789 -25.391 -19.125 1 98.81 172 LEU B O 1
ATOM 3781 N N . TYR B 1 173 ? 7.254 -23.5 -17.953 1 98.81 173 TYR B N 1
ATOM 3782 C CA . TYR B 1 173 ? 7.445 -24.156 -16.672 1 98.81 173 TYR B CA 1
ATOM 3783 C C . TYR B 1 173 ? 6.652 -23.453 -15.57 1 98.81 173 TYR B C 1
ATOM 3785 O O . TYR B 1 173 ? 6.422 -22.25 -15.641 1 98.81 173 TYR B O 1
ATOM 3793 N N . LEU B 1 174 ? 6.215 -24.188 -14.586 1 98.75 174 LEU B N 1
ATOM 3794 C CA . LEU B 1 174 ? 5.527 -23.688 -13.398 1 98.75 174 LEU B CA 1
ATOM 3795 C C . LEU B 1 174 ? 6.234 -24.156 -12.133 1 98.75 174 LEU B C 1
ATOM 3797 O O . LEU B 1 174 ? 6.496 -25.359 -11.961 1 98.75 174 LEU B O 1
ATOM 3801 N N . THR B 1 175 ? 6.488 -23.25 -11.18 1 98.56 175 THR B N 1
ATOM 3802 C CA . THR B 1 175 ? 7.438 -23.547 -10.117 1 98.56 175 THR B CA 1
ATOM 3803 C C . THR B 1 175 ? 6.707 -24.031 -8.867 1 98.56 175 THR B C 1
ATOM 3805 O O . THR B 1 175 ? 7.332 -24.531 -7.93 1 98.56 175 THR B O 1
ATOM 3808 N N . LYS B 1 176 ? 5.406 -23.828 -8.766 1 98 176 LYS B N 1
ATOM 3809 C CA . LYS B 1 176 ? 4.594 -24.344 -7.664 1 98 176 LYS B CA 1
ATOM 3810 C C . LYS B 1 176 ? 3.357 -25.062 -8.188 1 98 176 LYS B C 1
ATOM 3812 O O . LYS B 1 176 ? 2.889 -24.797 -9.297 1 98 176 LYS B O 1
ATOM 3817 N N . PRO B 1 177 ? 2.812 -25.969 -7.395 1 98.25 177 PRO B N 1
ATOM 3818 C CA . PRO B 1 177 ? 1.64 -26.734 -7.836 1 98.25 177 PRO B CA 1
ATOM 3819 C C . PRO B 1 177 ? 0.353 -25.906 -7.789 1 98.25 177 PRO B C 1
ATOM 3821 O O . PRO B 1 177 ? 0.284 -24.906 -7.078 1 98.25 177 PRO B O 1
ATOM 3824 N N . LEU B 1 178 ? -0.635 -26.344 -8.57 1 98.38 178 LEU B N 1
ATOM 3825 C CA . LEU B 1 178 ? -1.977 -25.766 -8.594 1 98.38 178 LEU B CA 1
ATOM 3826 C C . LEU B 1 178 ? -2.887 -26.469 -7.594 1 98.38 178 LEU B C 1
ATOM 3828 O O . LEU B 1 178 ? -2.584 -27.578 -7.145 1 98.38 178 LEU B O 1
ATOM 3832 N N . GLY B 1 179 ? -3.941 -25.812 -7.27 1 98.12 179 GLY B N 1
ATOM 3833 C CA . GLY B 1 179 ? -4.941 -26.422 -6.406 1 98.12 179 GLY B CA 1
ATOM 3834 C C . GLY B 1 179 ? -5.156 -25.656 -5.109 1 98.12 179 GLY B C 1
ATOM 3835 O O . GLY B 1 179 ? -5.898 -26.109 -4.238 1 98.12 179 GLY B O 1
ATOM 3836 N N . ILE B 1 180 ? -4.562 -24.516 -4.973 1 97.19 180 ILE B N 1
ATOM 3837 C CA . ILE B 1 180 ? -4.629 -23.719 -3.746 1 97.19 180 ILE B CA 1
ATOM 3838 C C . ILE B 1 180 ? -6.082 -23.359 -3.443 1 97.19 180 ILE B C 1
ATOM 3840 O O . ILE B 1 180 ? -6.559 -23.562 -2.326 1 97.19 180 ILE B O 1
ATOM 3844 N N . GLY B 1 181 ? -6.777 -22.797 -4.422 1 95.88 181 GLY B N 1
ATOM 3845 C CA . GLY B 1 181 ? -8.164 -22.422 -4.215 1 95.88 181 GLY B CA 1
ATOM 3846 C C . GLY B 1 181 ? -9.039 -23.594 -3.809 1 95.88 181 GLY B C 1
ATOM 3847 O O . GLY B 1 181 ? -9.922 -23.453 -2.961 1 95.88 181 GLY B O 1
ATOM 3848 N N . ILE B 1 182 ? -8.836 -24.734 -4.375 1 96.5 182 ILE B N 1
ATOM 3849 C CA . ILE B 1 182 ? -9.617 -25.938 -4.109 1 96.5 182 ILE B CA 1
ATOM 3850 C C . ILE B 1 182 ? -9.406 -26.375 -2.66 1 96.5 182 ILE B C 1
ATOM 3852 O O . ILE B 1 182 ? -10.375 -26.594 -1.929 1 96.5 182 ILE B O 1
ATOM 3856 N N . LEU B 1 183 ? -8.156 -26.453 -2.213 1 96.62 183 LEU B N 1
ATOM 3857 C CA . LEU B 1 183 ? -7.887 -26.906 -0.855 1 96.62 183 LEU B CA 1
ATOM 3858 C C . LEU B 1 183 ? -8.336 -25.859 0.167 1 96.62 183 LEU B C 1
ATOM 3860 O O . LEU B 1 183 ? -8.812 -26.219 1.251 1 96.62 183 LEU B O 1
ATOM 3864 N N . THR B 1 184 ? -8.164 -24.578 -0.102 1 93.5 184 THR B N 1
ATOM 3865 C CA . THR B 1 184 ? -8.586 -23.547 0.848 1 93.5 184 THR B CA 1
ATOM 3866 C C . THR B 1 184 ? -10.109 -23.484 0.934 1 93.5 184 THR B C 1
ATOM 3868 O O . THR B 1 184 ? -10.664 -23.203 1.996 1 93.5 184 THR B O 1
ATOM 3871 N N . THR B 1 185 ? -10.805 -23.734 -0.172 1 92.44 185 THR B N 1
ATOM 3872 C CA . THR B 1 185 ? -12.258 -23.859 -0.138 1 92.44 185 THR B CA 1
ATOM 3873 C C . THR B 1 185 ? -12.688 -25.062 0.698 1 92.44 185 THR B C 1
ATOM 3875 O O . THR B 1 185 ? -13.672 -24.984 1.437 1 92.44 185 THR B O 1
ATOM 3878 N N . ALA B 1 186 ? -11.961 -26.156 0.542 1 94.38 186 ALA B N 1
ATOM 3879 C CA . ALA B 1 186 ? -12.227 -27.328 1.379 1 94.38 186 ALA B CA 1
ATOM 3880 C C . ALA B 1 186 ? -12.133 -26.969 2.859 1 94.38 186 ALA B C 1
ATOM 3882 O O . ALA B 1 186 ? -12.945 -27.422 3.666 1 94.38 186 ALA B O 1
ATOM 3883 N N . GLN B 1 187 ? -11.125 -26.203 3.26 1 91.25 187 GLN B N 1
ATOM 3884 C CA . GLN B 1 187 ? -10.977 -25.766 4.645 1 91.25 187 GLN B CA 1
ATOM 3885 C C . GLN B 1 187 ? -12.156 -24.906 5.086 1 91.25 187 GLN B C 1
ATOM 3887 O O . GLN B 1 187 ? -12.711 -25.125 6.168 1 91.25 187 GLN B O 1
ATOM 3892 N N . LYS B 1 188 ? -12.492 -23.984 4.273 1 86.81 188 LYS B N 1
ATOM 3893 C CA . LYS B 1 188 ? -13.594 -23.078 4.586 1 86.81 188 LYS B CA 1
ATOM 3894 C C . LYS B 1 188 ? -14.898 -23.844 4.793 1 86.81 188 LYS B C 1
ATOM 3896 O O . LYS B 1 188 ? -15.719 -23.484 5.641 1 86.81 188 LYS B O 1
ATOM 3901 N N . LYS B 1 189 ? -15.086 -24.906 4.004 1 89.56 189 LYS B N 1
ATOM 3902 C CA . LYS B 1 189 ? -16.297 -25.719 4.066 1 89.56 189 LYS B CA 1
ATOM 3903 C C . LYS B 1 189 ? -16.219 -26.75 5.188 1 89.56 189 LYS B C 1
ATOM 3905 O O . LYS B 1 189 ? -17.156 -27.531 5.398 1 89.56 189 LYS B O 1
ATOM 3910 N N . GLY B 1 190 ? -15.062 -26.844 5.852 1 90.44 190 GLY B N 1
ATOM 3911 C CA . GLY B 1 190 ? -14.875 -27.797 6.934 1 90.44 190 GLY B CA 1
ATOM 3912 C C . GLY B 1 190 ? -14.656 -29.219 6.441 1 90.44 190 GLY B C 1
ATOM 3913 O O . GLY B 1 190 ? -14.914 -30.172 7.172 1 90.44 190 GLY B O 1
ATOM 3914 N N . LYS B 1 191 ? -14.219 -29.359 5.191 1 95.5 191 LYS B N 1
ATOM 3915 C CA . LYS B 1 191 ? -14.07 -30.672 4.586 1 95.5 191 LYS B CA 1
ATOM 3916 C C . LYS B 1 191 ? -12.609 -31.094 4.531 1 95.5 191 LYS B C 1
ATOM 3918 O O . LYS B 1 191 ? -12.305 -32.25 4.281 1 95.5 191 LYS B O 1
ATOM 3923 N N . LEU B 1 192 ? -11.742 -30.219 4.824 1 95.62 192 LEU B N 1
ATOM 3924 C CA . LEU B 1 192 ? -10.312 -30.5 4.703 1 95.62 192 LEU B CA 1
ATOM 3925 C C . LEU B 1 192 ? -9.859 -31.453 5.801 1 95.62 192 LEU B C 1
ATOM 3927 O O . LEU B 1 192 ? -10.008 -31.156 6.988 1 95.62 192 LEU B O 1
ATOM 3931 N N . LYS B 1 193 ? -9.281 -32.531 5.363 1 96.38 193 LYS B N 1
ATOM 3932 C CA . LYS B 1 193 ? -8.766 -33.5 6.332 1 96.38 193 LYS B CA 1
ATOM 3933 C C . LYS B 1 193 ? -7.551 -32.938 7.066 1 96.38 193 LYS B C 1
ATOM 3935 O O . LYS B 1 193 ? -6.723 -32.25 6.473 1 96.38 193 LYS B O 1
ATOM 3940 N N . PRO B 1 194 ? -7.383 -33.344 8.289 1 95.19 194 PRO B N 1
ATOM 3941 C CA . PRO B 1 194 ? -6.27 -32.844 9.102 1 95.19 194 PRO B CA 1
ATOM 3942 C C . PRO B 1 194 ? -4.906 -33.125 8.477 1 95.19 194 PRO B C 1
ATOM 3944 O O . PRO B 1 194 ? -3.99 -32.312 8.562 1 95.19 194 PRO B O 1
ATOM 3947 N N . GLU B 1 195 ? -4.781 -34.281 7.855 1 96.38 195 GLU B N 1
ATOM 3948 C CA . GLU B 1 195 ? -3.496 -34.688 7.293 1 96.38 195 GLU B CA 1
ATOM 3949 C C . GLU B 1 195 ? -3.135 -33.812 6.082 1 96.38 195 GLU B C 1
ATOM 3951 O O . GLU B 1 195 ? -1.982 -33.812 5.641 1 96.38 195 GLU B O 1
ATOM 3956 N N . HIS B 1 196 ? -4.109 -33.062 5.562 1 96.81 196 HIS B N 1
ATOM 3957 C CA . HIS B 1 196 ? -3.871 -32.25 4.379 1 96.81 196 HIS B CA 1
ATOM 3958 C C . HIS B 1 196 ? -3.799 -30.781 4.738 1 96.81 196 HIS B C 1
ATOM 3960 O O . HIS B 1 196 ? -3.662 -29.922 3.855 1 96.81 196 HIS B O 1
ATOM 3966 N N . GLU B 1 197 ? -3.809 -30.438 5.973 1 94.56 197 GLU B N 1
ATOM 3967 C CA . GLU B 1 197 ? -3.973 -29.078 6.469 1 94.56 197 GLU B CA 1
ATOM 3968 C C . GLU B 1 197 ? -2.797 -28.203 6.059 1 94.56 197 GLU B C 1
ATOM 3970 O O . GLU B 1 197 ? -2.963 -27 5.852 1 94.56 197 GLU B O 1
ATOM 3975 N N . GLN B 1 198 ? -1.644 -28.781 5.879 1 96.06 198 GLN B N 1
ATOM 3976 C CA . GLN B 1 198 ? -0.446 -27.969 5.672 1 96.06 198 GLN B CA 1
ATOM 3977 C C . GLN B 1 198 ? -0.067 -27.922 4.195 1 96.06 198 GLN B C 1
ATOM 3979 O O . GLN B 1 198 ? 0.825 -27.172 3.807 1 96.06 198 GLN B O 1
ATOM 3984 N N . LEU B 1 199 ? -0.768 -28.656 3.332 1 96.56 199 LEU B N 1
ATOM 3985 C CA . LEU B 1 199 ? -0.41 -28.734 1.919 1 96.56 199 LEU B CA 1
ATOM 3986 C C . LEU B 1 199 ? -0.446 -27.359 1.272 1 96.56 199 LEU B C 1
ATOM 3988 O O . LEU B 1 199 ? 0.566 -26.875 0.748 1 96.56 199 LEU B O 1
ATOM 3992 N N . ALA B 1 200 ? -1.579 -26.656 1.392 1 96.5 200 ALA B N 1
ATOM 3993 C CA . ALA B 1 200 ? -1.735 -25.344 0.751 1 96.5 200 ALA B CA 1
ATOM 3994 C C . ALA B 1 200 ? -0.885 -24.281 1.446 1 96.5 200 ALA B C 1
ATOM 3996 O O . ALA B 1 200 ? -0.14 -23.547 0.793 1 96.5 200 ALA B O 1
ATOM 3997 N N . PRO B 1 201 ? -0.856 -24.219 2.781 1 97.12 201 PRO B N 1
ATOM 3998 C CA . PRO B 1 201 ? -0.039 -23.219 3.469 1 97.12 201 PRO B CA 1
ATOM 3999 C C . PRO B 1 201 ? 1.449 -23.344 3.154 1 97.12 201 PRO B C 1
ATOM 4001 O O . PRO B 1 201 ? 2.139 -22.344 2.971 1 97.12 201 PRO B O 1
ATOM 4004 N N . ASN B 1 202 ? 1.935 -24.562 3.043 1 97.25 202 ASN B N 1
ATOM 4005 C CA . ASN B 1 202 ? 3.346 -24.75 2.73 1 97.25 202 ASN B CA 1
ATOM 4006 C C . ASN B 1 202 ? 3.701 -24.188 1.36 1 97.25 202 ASN B C 1
ATOM 4008 O O . ASN B 1 202 ? 4.738 -23.547 1.201 1 97.25 202 ASN B O 1
ATOM 4012 N N . ALA B 1 203 ? 2.852 -24.406 0.43 1 97.06 203 ALA B N 1
ATOM 4013 C CA . ALA B 1 203 ? 3.066 -23.859 -0.911 1 97.06 203 ALA B CA 1
ATOM 4014 C C . ALA B 1 203 ? 2.967 -22.344 -0.913 1 97.06 203 ALA B C 1
ATOM 4016 O O . ALA B 1 203 ? 3.811 -21.656 -1.499 1 97.06 203 ALA B O 1
ATOM 4017 N N . MET B 1 204 ? 2.002 -21.828 -0.175 1 97.75 204 MET B N 1
ATOM 4018 C CA . MET B 1 204 ? 1.71 -20.406 -0.19 1 97.75 204 MET B CA 1
ATOM 4019 C C . MET B 1 204 ? 2.781 -19.625 0.564 1 97.75 204 MET B C 1
ATOM 4021 O O . MET B 1 204 ? 2.986 -18.438 0.305 1 97.75 204 MET B O 1
ATOM 4025 N N . CYS B 1 205 ? 3.527 -20.266 1.442 1 98.12 205 CYS B N 1
ATOM 4026 C CA . CYS B 1 205 ? 4.516 -19.562 2.264 1 98.12 205 CYS B CA 1
ATOM 4027 C C . CYS B 1 205 ? 5.91 -19.688 1.656 1 98.12 205 CYS B C 1
ATOM 4029 O O . CYS B 1 205 ? 6.879 -19.172 2.219 1 98.12 205 CYS B O 1
ATOM 4031 N N . THR B 1 206 ? 6.02 -20.328 0.517 1 97.69 206 THR B N 1
ATOM 4032 C CA . THR B 1 206 ? 7.316 -20.453 -0.144 1 97.69 206 THR B CA 1
ATOM 4033 C C . THR B 1 206 ? 7.594 -19.234 -1.021 1 97.69 206 THR B C 1
ATOM 4035 O O . THR B 1 206 ? 6.844 -18.953 -1.962 1 97.69 206 THR B O 1
ATOM 4038 N N . LEU B 1 207 ? 8.664 -18.547 -0.759 1 98.38 207 LEU B N 1
ATOM 4039 C CA . LEU B 1 207 ? 9.047 -17.359 -1.532 1 98.38 207 LEU B CA 1
ATOM 4040 C C . LEU B 1 207 ? 9.508 -17.766 -2.932 1 98.38 207 LEU B C 1
ATOM 4042 O O . LEU B 1 207 ? 10.18 -18.781 -3.104 1 98.38 207 LEU B O 1
ATOM 4046 N N . ASN B 1 208 ? 9.219 -16.969 -3.906 1 98.25 208 ASN B N 1
ATOM 4047 C CA . ASN B 1 208 ? 9.641 -17.172 -5.289 1 98.25 208 ASN B CA 1
ATOM 4048 C C . ASN B 1 208 ? 11.008 -16.547 -5.555 1 98.25 208 ASN B C 1
ATOM 4050 O O . ASN B 1 208 ? 11.219 -15.938 -6.602 1 98.25 208 ASN B O 1
ATOM 4054 N N . LYS B 1 209 ? 11.977 -16.734 -4.648 1 97.62 209 LYS B N 1
ATOM 4055 C CA . LYS B 1 209 ? 13.312 -16.156 -4.746 1 97.62 209 LYS B CA 1
ATOM 4056 C C . LYS B 1 209 ? 13.984 -16.531 -6.059 1 97.62 209 LYS B C 1
ATOM 4058 O O . LYS B 1 209 ? 14.773 -15.758 -6.605 1 97.62 209 LYS B O 1
ATOM 4063 N N . ILE B 1 210 ? 13.641 -17.672 -6.566 1 97.69 210 ILE B N 1
ATOM 4064 C CA . ILE B 1 210 ? 14.297 -18.25 -7.734 1 97.69 210 ILE B CA 1
ATOM 4065 C C . ILE B 1 210 ? 14.062 -17.344 -8.945 1 97.69 210 ILE B C 1
ATOM 4067 O O . ILE B 1 210 ? 14.812 -17.422 -9.93 1 97.69 210 ILE B O 1
ATOM 4071 N N . GLY B 1 211 ? 13.008 -16.531 -8.914 1 97.5 211 GLY B N 1
ATOM 4072 C CA . GLY B 1 211 ? 12.719 -15.609 -10 1 97.5 211 GLY B CA 1
ATOM 4073 C C . GLY B 1 211 ? 13.875 -14.688 -10.328 1 97.5 211 GLY B C 1
ATOM 4074 O O . GLY B 1 211 ? 14.102 -14.359 -11.492 1 97.5 211 GLY B O 1
ATOM 4075 N N . GLN B 1 212 ? 14.648 -14.281 -9.344 1 96.19 212 GLN B N 1
ATOM 4076 C CA . GLN B 1 212 ? 15.812 -13.422 -9.547 1 96.19 212 GLN B CA 1
ATOM 4077 C C . GLN B 1 212 ? 16.859 -14.125 -10.398 1 96.19 212 GLN B C 1
ATOM 4079 O O . GLN B 1 212 ? 17.453 -13.523 -11.305 1 96.19 212 GLN B O 1
ATOM 4084 N N . ARG B 1 213 ? 17.062 -15.375 -10.086 1 96.69 213 ARG B N 1
ATOM 4085 C CA . ARG B 1 213 ? 18.062 -16.156 -10.82 1 96.69 213 ARG B CA 1
ATOM 4086 C C . ARG B 1 213 ? 17.594 -16.438 -12.242 1 96.69 213 ARG B C 1
ATOM 4088 O O . ARG B 1 213 ? 18.375 -16.359 -13.188 1 96.69 213 ARG B O 1
ATOM 4095 N N . PHE B 1 214 ? 16.328 -16.781 -12.383 1 97.88 214 PHE B N 1
ATOM 4096 C CA . PHE B 1 214 ? 15.766 -17.016 -13.711 1 97.88 214 PHE B CA 1
ATOM 4097 C C . PHE B 1 214 ? 15.914 -15.766 -14.578 1 97.88 214 PHE B C 1
ATOM 4099 O O . PHE B 1 214 ? 16.203 -15.875 -15.773 1 97.88 214 PHE B O 1
ATOM 4106 N N . ALA B 1 215 ? 15.75 -14.617 -13.977 1 96.38 215 ALA B N 1
ATOM 4107 C CA . ALA B 1 215 ? 15.727 -13.359 -14.719 1 96.38 215 ALA B CA 1
ATOM 4108 C C . ALA B 1 215 ? 17.109 -13.047 -15.305 1 96.38 215 ALA B C 1
ATOM 4110 O O . ALA B 1 215 ? 17.219 -12.281 -16.266 1 96.38 215 ALA B O 1
ATOM 4111 N N . GLU B 1 216 ? 18.156 -13.648 -14.781 1 95.06 216 GLU B N 1
ATOM 4112 C CA . GLU B 1 216 ? 19.516 -13.43 -15.266 1 95.06 216 GLU B CA 1
ATOM 4113 C C . GLU B 1 216 ? 19.766 -14.164 -16.578 1 95.06 216 GLU B C 1
ATOM 4115 O O . GLU B 1 216 ? 20.719 -13.867 -17.297 1 95.06 216 GLU B O 1
ATOM 4120 N N . LEU B 1 217 ? 18.906 -15.109 -16.875 1 97 217 LEU B N 1
ATOM 4121 C CA . LEU B 1 217 ? 19.078 -15.891 -18.094 1 97 217 LEU B CA 1
ATOM 4122 C C . LEU B 1 217 ? 18.484 -15.156 -19.281 1 97 217 LEU B C 1
ATOM 4124 O O . LEU B 1 217 ? 17.281 -14.852 -19.297 1 97 217 LEU B O 1
ATOM 4128 N N . PRO B 1 218 ? 19.266 -14.93 -20.312 1 95.44 218 PRO B N 1
ATOM 4129 C CA . PRO B 1 218 ? 18.75 -14.195 -21.469 1 95.44 218 PRO B CA 1
ATOM 4130 C C . PRO B 1 218 ? 17.641 -14.945 -22.188 1 95.44 218 PRO B C 1
ATOM 4132 O O . PRO B 1 218 ? 16.781 -14.32 -22.828 1 95.44 218 PRO B O 1
ATOM 4135 N N . GLY B 1 219 ? 17.609 -16.219 -22.031 1 97.5 219 GLY B N 1
ATOM 4136 C CA . GLY B 1 219 ? 16.609 -17.016 -22.75 1 97.5 219 GLY B CA 1
ATOM 4137 C C . GLY B 1 219 ? 15.273 -17.047 -22.031 1 97.5 219 GLY B C 1
ATOM 4138 O O . GLY B 1 219 ? 14.289 -17.578 -22.578 1 97.5 219 GLY B O 1
ATOM 4139 N N . VAL B 1 220 ? 15.219 -16.562 -20.797 1 98.31 220 VAL B N 1
ATOM 4140 C CA . VAL B 1 220 ? 13.914 -16.375 -20.172 1 98.31 220 VAL B CA 1
ATOM 4141 C C . VAL B 1 220 ? 13.234 -15.141 -20.766 1 98.31 220 VAL B C 1
ATOM 4143 O O . VAL B 1 220 ? 13.594 -14.008 -20.438 1 98.31 220 VAL B O 1
ATOM 4146 N N . HIS B 1 221 ? 12.242 -15.383 -21.562 1 98.19 221 HIS B N 1
ATOM 4147 C CA . HIS B 1 221 ? 11.672 -14.297 -22.359 1 98.19 221 HIS B CA 1
ATOM 4148 C C . HIS B 1 221 ? 10.508 -13.633 -21.625 1 98.19 221 HIS B C 1
ATOM 4150 O O . HIS B 1 221 ? 10.258 -12.438 -21.812 1 98.19 221 HIS B O 1
ATOM 4156 N N . ALA B 1 222 ? 9.766 -14.43 -20.859 1 97.75 222 ALA B N 1
ATOM 4157 C CA . ALA B 1 222 ? 8.648 -13.898 -20.078 1 97.75 222 ALA B CA 1
ATOM 4158 C C . ALA B 1 222 ? 8.492 -14.648 -18.766 1 97.75 222 ALA B C 1
ATOM 4160 O O . ALA B 1 222 ? 8.828 -15.828 -18.656 1 97.75 222 ALA B O 1
ATOM 4161 N N . MET B 1 223 ? 8.031 -13.961 -17.828 1 97.75 223 MET B N 1
ATOM 4162 C CA . MET B 1 223 ? 7.836 -14.531 -16.5 1 97.75 223 MET B CA 1
ATOM 4163 C C . MET B 1 223 ? 6.73 -13.797 -15.742 1 97.75 223 MET B C 1
ATOM 4165 O O . MET B 1 223 ? 6.602 -12.578 -15.859 1 97.75 223 MET B O 1
ATOM 4169 N N . THR B 1 224 ? 5.887 -14.492 -15.008 1 97.25 224 THR B N 1
ATOM 4170 C CA . THR B 1 224 ? 4.855 -13.945 -14.141 1 97.25 224 THR B CA 1
ATOM 4171 C C . THR B 1 224 ? 4.539 -14.906 -13 1 97.25 224 THR B C 1
ATOM 4173 O O . THR B 1 224 ? 4.996 -16.047 -13 1 97.25 224 THR B O 1
ATOM 4176 N N . ASP B 1 225 ? 3.945 -14.438 -11.984 1 96.75 225 ASP B N 1
ATOM 4177 C CA . ASP B 1 225 ? 3.449 -15.352 -10.961 1 96.75 225 ASP B CA 1
ATOM 4178 C C . ASP B 1 225 ? 1.965 -15.648 -11.156 1 96.75 225 ASP B C 1
ATOM 4180 O O . ASP B 1 225 ? 1.21 -14.789 -11.617 1 96.75 225 ASP B O 1
ATOM 4184 N N . VAL B 1 226 ? 1.572 -16.859 -10.906 1 96.81 226 VAL B N 1
ATOM 4185 C CA . VAL B 1 226 ? 0.19 -17.297 -11.055 1 96.81 226 VAL B CA 1
ATOM 4186 C C . VAL B 1 226 ? -0.578 -17.047 -9.766 1 96.81 226 VAL B C 1
ATOM 4188 O O . VAL B 1 226 ? -0.324 -17.688 -8.742 1 96.81 226 VAL B O 1
ATOM 4191 N N . THR B 1 227 ? -1.532 -16.172 -9.844 1 94.12 227 THR B N 1
ATOM 4192 C CA . THR B 1 227 ? -2.244 -15.758 -8.641 1 94.12 227 THR B CA 1
ATOM 4193 C C . THR B 1 227 ? -3.752 -15.891 -8.836 1 94.12 227 THR B C 1
ATOM 4195 O O . THR B 1 227 ? -4.262 -17 -9.016 1 94.12 227 THR B O 1
ATOM 4198 N N . GLY B 1 228 ? -4.488 -14.859 -8.703 1 90.44 228 GLY B N 1
ATOM 4199 C CA . GLY B 1 228 ? -5.938 -14.906 -8.594 1 90.44 228 GLY B CA 1
ATOM 4200 C C . GLY B 1 228 ? -6.621 -15.281 -9.898 1 90.44 228 GLY B C 1
ATOM 4201 O O . GLY B 1 228 ? -7.727 -15.828 -9.891 1 90.44 228 GLY B O 1
ATOM 4202 N N . PHE B 1 229 ? -5.953 -15.086 -11 1 90 229 PHE B N 1
ATOM 4203 C CA . PHE B 1 229 ? -6.582 -15.336 -12.297 1 90 229 PHE B CA 1
ATOM 4204 C C . PHE B 1 229 ? -6.383 -16.781 -12.719 1 90 229 PHE B C 1
ATOM 4206 O O . PHE B 1 229 ? -6.898 -17.219 -13.758 1 90 229 PHE B O 1
ATOM 4213 N N . GLY B 1 230 ? -5.652 -17.531 -11.898 1 95.5 230 GLY B N 1
ATOM 4214 C CA . GLY B 1 230 ? -5.371 -18.906 -12.25 1 95.5 230 GLY B CA 1
ATOM 4215 C C . GLY B 1 230 ? -4.355 -19.047 -13.367 1 95.5 230 GLY B C 1
ATOM 4216 O O . GLY B 1 230 ? -3.957 -18.047 -13.977 1 95.5 230 GLY B O 1
ATOM 4217 N N . LEU B 1 231 ? -3.984 -20.281 -13.57 1 98.12 231 LEU B N 1
ATOM 4218 C CA . LEU B 1 231 ? -3.002 -20.516 -14.617 1 98.12 231 LEU B CA 1
ATOM 4219 C C . LEU B 1 231 ? -3.535 -20.062 -15.977 1 98.12 231 LEU B C 1
ATOM 4221 O O . LEU B 1 231 ? -2.824 -19.406 -16.734 1 98.12 231 LEU B O 1
ATOM 4225 N N . ALA B 1 232 ? -4.773 -20.391 -16.25 1 96.88 232 ALA B N 1
ATOM 4226 C CA . ALA B 1 232 ? -5.355 -20.047 -17.547 1 96.88 232 ALA B CA 1
ATOM 4227 C C . ALA B 1 232 ? -5.359 -18.531 -17.766 1 96.88 232 ALA B C 1
ATOM 4229 O O . ALA B 1 232 ? -5.008 -18.062 -18.844 1 96.88 232 ALA B O 1
ATOM 4230 N N . GLY B 1 233 ? -5.762 -17.844 -16.75 1 94.31 233 GLY B N 1
ATOM 4231 C CA . GLY B 1 233 ? -5.832 -16.391 -16.875 1 94.31 233 GLY B CA 1
ATOM 4232 C C . GLY B 1 233 ? -4.48 -15.742 -17.109 1 94.31 233 GLY B C 1
ATOM 4233 O O . GLY B 1 233 ? -4.332 -14.906 -18 1 94.31 233 GLY B O 1
ATOM 4234 N N . HIS B 1 234 ? -3.484 -16.062 -16.328 1 96.06 234 HIS B N 1
ATOM 4235 C CA . HIS B 1 234 ? -2.158 -15.477 -16.453 1 96.06 234 HIS B CA 1
ATOM 4236 C C . HIS B 1 234 ? -1.474 -15.922 -17.734 1 96.06 234 HIS B C 1
ATOM 4238 O O . HIS B 1 234 ? -0.748 -15.148 -18.359 1 96.06 234 HIS B O 1
ATOM 4244 N N . LEU B 1 235 ? -1.696 -17.172 -18.125 1 97.44 235 LEU B N 1
ATOM 4245 C CA . LEU B 1 235 ? -1.162 -17.641 -19.391 1 97.44 235 LEU B CA 1
ATOM 4246 C C . LEU B 1 235 ? -1.807 -16.906 -20.562 1 97.44 235 LEU B C 1
ATOM 4248 O O . LEU B 1 235 ? -1.133 -16.594 -21.547 1 97.44 235 LEU B O 1
ATOM 4252 N N . LEU B 1 236 ? -3.051 -16.719 -20.453 1 94.94 236 LEU B N 1
ATOM 4253 C CA . LEU B 1 236 ? -3.758 -15.969 -21.484 1 94.94 236 LEU B CA 1
ATOM 4254 C C . LEU B 1 236 ? -3.174 -14.57 -21.641 1 94.94 236 LEU B C 1
ATOM 4256 O O . LEU B 1 236 ? -2.957 -14.102 -22.766 1 94.94 236 LEU B O 1
ATOM 4260 N N . GLU B 1 237 ? -2.924 -13.914 -20.516 1 93.12 237 GLU B N 1
ATOM 4261 C CA . GLU B 1 237 ? -2.322 -12.586 -20.547 1 93.12 237 GLU B CA 1
ATOM 4262 C C . GLU B 1 237 ? -0.946 -12.617 -21.203 1 93.12 237 GLU B C 1
ATOM 4264 O O . GLU B 1 237 ? -0.605 -11.727 -21.984 1 93.12 237 GLU B O 1
ATOM 4269 N N . MET B 1 238 ? -0.182 -13.602 -20.922 1 96 238 MET B N 1
ATOM 4270 C CA . MET B 1 238 ? 1.136 -13.773 -21.516 1 96 238 MET B CA 1
ATOM 4271 C C . MET B 1 238 ? 1.023 -13.977 -23.031 1 96 238 MET B C 1
ATOM 4273 O O . MET B 1 238 ? 1.746 -13.336 -23.797 1 96 238 MET B O 1
ATOM 4277 N N . CYS B 1 239 ? 0.085 -14.742 -23.438 1 96.38 239 CYS B N 1
ATOM 4278 C CA . CYS B 1 239 ? -0.101 -15.039 -24.859 1 96.38 239 CYS B CA 1
ATOM 4279 C C . CYS B 1 239 ? -0.592 -13.805 -25.609 1 96.38 239 CYS B C 1
ATOM 4281 O O . CYS B 1 239 ? -0.029 -13.438 -26.641 1 96.38 239 CYS B O 1
ATOM 4283 N N . GLU B 1 240 ? -1.588 -13.18 -25.047 1 93.44 240 GLU B N 1
ATOM 4284 C CA . GLU B 1 240 ? -2.154 -11.992 -25.688 1 93.44 240 GLU B CA 1
ATOM 4285 C C . GLU B 1 240 ? -1.121 -10.875 -25.797 1 93.44 240 GLU B C 1
ATOM 4287 O O . GLU B 1 240 ? -0.97 -10.258 -26.859 1 93.44 240 GLU B O 1
ATOM 4292 N N . GLY B 1 241 ? -0.441 -10.711 -24.766 1 92.94 241 GLY B N 1
ATOM 4293 C CA . GLY B 1 241 ? 0.551 -9.648 -24.734 1 92.94 241 GLY B CA 1
ATOM 4294 C C . GLY B 1 241 ? 1.731 -9.906 -25.641 1 92.94 241 GLY B C 1
ATOM 4295 O O . GLY B 1 241 ? 2.326 -8.969 -26.188 1 92.94 241 GLY B O 1
ATOM 4296 N N . SER B 1 242 ? 2.055 -11.188 -25.891 1 95.62 242 SER B N 1
ATOM 4297 C CA . SER B 1 242 ? 3.229 -11.562 -26.672 1 95.62 242 SER B CA 1
ATOM 4298 C C . SER B 1 242 ? 2.855 -11.875 -28.109 1 95.62 242 SER B C 1
ATOM 4300 O O . SER B 1 242 ? 3.732 -12.047 -28.953 1 95.62 242 SER B O 1
ATOM 4302 N N . GLY B 1 243 ? 1.571 -11.93 -28.375 1 94.69 243 GLY B N 1
ATOM 4303 C CA . GLY B 1 243 ? 1.129 -12.289 -29.719 1 94.69 243 GLY B CA 1
ATOM 4304 C C . GLY B 1 243 ? 1.414 -13.734 -30.078 1 94.69 243 GLY B C 1
ATOM 4305 O O . GLY B 1 243 ? 1.806 -14.039 -31.203 1 94.69 243 GLY B O 1
ATOM 4306 N N . VAL B 1 244 ? 1.327 -14.625 -29.141 1 96.88 244 VAL B N 1
ATOM 4307 C CA . VAL B 1 244 ? 1.565 -16.047 -29.344 1 96.88 244 VAL B CA 1
ATOM 4308 C C . VAL B 1 244 ? 0.394 -16.859 -28.781 1 96.88 244 VAL B C 1
ATOM 4310 O O . VAL B 1 244 ? -0.561 -16.281 -28.25 1 96.88 244 VAL B O 1
ATOM 4313 N N . SER B 1 245 ? 0.385 -18.141 -29 1 96.5 245 SER B N 1
ATOM 4314 C CA . SER B 1 245 ? -0.545 -19.078 -28.375 1 96.5 245 SER B CA 1
ATOM 4315 C C . SER B 1 245 ? 0.196 -20.172 -27.625 1 96.5 245 SER B C 1
ATOM 4317 O O . SER B 1 245 ? 1.411 -20.328 -27.766 1 96.5 245 SER B O 1
ATOM 4319 N N . ALA B 1 246 ? -0.574 -20.891 -26.812 1 96.94 246 ALA B N 1
ATOM 4320 C CA . ALA B 1 246 ? 0.054 -21.906 -25.984 1 96.94 246 ALA B CA 1
ATOM 4321 C C . ALA B 1 246 ? -0.601 -23.266 -26.188 1 96.94 246 ALA B C 1
ATOM 4323 O O . ALA B 1 246 ? -1.821 -23.359 -26.344 1 96.94 246 ALA B O 1
ATOM 4324 N N . ARG B 1 247 ? 0.189 -24.266 -26.266 1 96.19 247 ARG B N 1
ATOM 4325 C CA . ARG B 1 247 ? -0.24 -25.656 -26.109 1 96.19 247 ARG B CA 1
ATOM 4326 C C . ARG B 1 247 ? 0.153 -26.203 -24.75 1 96.19 247 ARG B C 1
ATOM 4328 O O . ARG B 1 247 ? 1.34 -26.359 -24.453 1 96.19 247 ARG B O 1
ATOM 4335 N N . LEU B 1 248 ? -0.838 -26.516 -23.938 1 96.81 248 LEU B N 1
ATOM 4336 C CA . LEU B 1 248 ? -0.631 -26.938 -22.562 1 96.81 248 LEU B CA 1
ATOM 4337 C C . LEU B 1 248 ? -0.872 -28.438 -22.406 1 96.81 248 LEU B C 1
ATOM 4339 O O . LEU B 1 248 ? -1.878 -28.953 -22.891 1 96.81 248 LEU B O 1
ATOM 4343 N N . ASP B 1 249 ? 0.03 -29.141 -21.766 1 96.94 249 ASP B N 1
ATOM 4344 C CA . ASP B 1 249 ? -0.146 -30.531 -21.391 1 96.94 249 ASP B CA 1
ATOM 4345 C C . ASP B 1 249 ? -0.744 -30.672 -20 1 96.94 249 ASP B C 1
ATOM 4347 O O . ASP B 1 249 ? -0.029 -30.562 -19 1 96.94 249 ASP B O 1
ATOM 4351 N N . PHE B 1 250 ? -1.998 -31 -19.938 1 96.88 250 PHE B N 1
ATOM 4352 C CA . PHE B 1 250 ? -2.727 -31.016 -18.672 1 96.88 250 PHE B CA 1
ATOM 4353 C C . PHE B 1 250 ? -2.125 -32.031 -17.703 1 96.88 250 PHE B C 1
ATOM 4355 O O . PHE B 1 250 ? -2.02 -31.75 -16.5 1 96.88 250 PHE B O 1
ATOM 4362 N N . LYS B 1 251 ? -1.721 -33.156 -18.188 1 96.25 251 LYS B N 1
ATOM 4363 C CA . LYS B 1 251 ? -1.199 -34.219 -17.328 1 96.25 251 LYS B CA 1
ATOM 4364 C C . LYS B 1 251 ? 0.142 -33.812 -16.719 1 96.25 251 LYS B C 1
ATOM 4366 O O . LYS B 1 251 ? 0.555 -34.375 -15.703 1 96.25 251 LYS B O 1
ATOM 4371 N N . ALA B 1 252 ? 0.813 -32.875 -17.312 1 97.56 252 ALA B N 1
ATOM 4372 C CA . ALA B 1 252 ? 2.135 -32.469 -16.844 1 97.56 252 ALA B CA 1
ATOM 4373 C C . ALA B 1 252 ? 2.025 -31.391 -15.773 1 97.56 252 ALA B C 1
ATOM 4375 O O . ALA B 1 252 ? 3.02 -31.047 -15.133 1 97.56 252 ALA B O 1
ATOM 4376 N N . LEU B 1 253 ? 0.826 -30.891 -15.5 1 98.25 253 LEU B N 1
ATOM 4377 C CA . LEU B 1 253 ? 0.653 -29.812 -14.539 1 98.25 253 LEU B CA 1
ATOM 4378 C C . LEU B 1 253 ? 0.931 -30.297 -13.125 1 98.25 253 LEU B C 1
ATOM 4380 O O . LEU B 1 253 ? 0.41 -31.328 -12.703 1 98.25 253 LEU B O 1
ATOM 4384 N N . PRO B 1 254 ? 1.808 -29.609 -12.406 1 98.25 254 PRO B N 1
ATOM 4385 C CA . PRO B 1 254 ? 1.949 -29.953 -10.984 1 98.25 254 PRO B CA 1
ATOM 4386 C C . PRO B 1 254 ? 0.706 -29.594 -10.172 1 98.25 254 PRO B C 1
ATOM 4388 O O . PRO B 1 254 ? 0.196 -28.469 -10.266 1 98.25 254 PRO B O 1
ATOM 4391 N N . LEU B 1 255 ? 0.201 -30.547 -9.406 1 98.25 255 LEU B N 1
ATOM 4392 C CA . LEU B 1 255 ? -0.979 -30.344 -8.57 1 98.25 255 LEU B CA 1
ATOM 4393 C C . LEU B 1 255 ? -0.67 -30.672 -7.113 1 98.25 255 LEU B C 1
ATOM 4395 O O . LEU B 1 255 ? 0.157 -31.547 -6.828 1 98.25 255 LEU B O 1
ATOM 4399 N N . LEU B 1 256 ? -1.303 -29.953 -6.23 1 98 256 LEU B N 1
ATOM 4400 C CA . LEU B 1 256 ? -1.286 -30.359 -4.832 1 98 256 LEU B CA 1
ATOM 4401 C C . LEU B 1 256 ? -1.894 -31.75 -4.664 1 98 256 LEU B C 1
ATOM 4403 O O . LEU B 1 256 ? -2.799 -32.125 -5.41 1 98 256 LEU B O 1
ATOM 4407 N N . ASP B 1 257 ? -1.42 -32.344 -3.584 1 96.31 257 ASP B N 1
ATOM 4408 C CA . ASP B 1 257 ? -1.994 -33.656 -3.279 1 96.31 257 ASP B CA 1
ATOM 4409 C C . ASP B 1 257 ? -3.492 -33.531 -3.004 1 96.31 257 ASP B C 1
ATOM 4411 O O . ASP B 1 257 ? -3.947 -32.562 -2.398 1 96.31 257 ASP B O 1
ATOM 4415 N N . GLU B 1 258 ? -4.293 -34.438 -3.527 1 95.62 258 GLU B N 1
ATOM 4416 C CA . GLU B 1 258 ? -5.695 -34.688 -3.195 1 95.62 258 GLU B CA 1
ATOM 4417 C C . GLU B 1 258 ? -6.594 -33.625 -3.84 1 95.62 258 GLU B C 1
ATOM 4419 O O . GLU B 1 258 ? -7.734 -33.438 -3.422 1 95.62 258 GLU B O 1
ATOM 4424 N N . VAL B 1 259 ? -6.102 -32.938 -4.816 1 97.75 259 VAL B N 1
ATOM 4425 C CA . VAL B 1 259 ? -6.918 -31.969 -5.543 1 97.75 259 VAL B CA 1
ATOM 4426 C C . VAL B 1 259 ? -8.18 -32.656 -6.074 1 97.75 259 VAL B C 1
ATOM 4428 O O . VAL B 1 259 ? -9.281 -32.125 -5.922 1 97.75 259 VAL B O 1
ATOM 4431 N N . ASP B 1 260 ? -8.055 -33.844 -6.629 1 97.62 260 ASP B N 1
ATOM 4432 C CA . ASP B 1 260 ? -9.18 -34.562 -7.234 1 97.62 260 ASP B CA 1
ATOM 4433 C C . ASP B 1 260 ? -10.211 -34.938 -6.18 1 97.62 260 ASP B C 1
ATOM 4435 O O . ASP B 1 260 ? -11.414 -34.906 -6.434 1 97.62 260 ASP B O 1
ATOM 4439 N N . TYR B 1 261 ? -9.719 -35.344 -5.055 1 97.94 261 TYR B N 1
ATOM 4440 C CA . TYR B 1 261 ? -10.633 -35.719 -3.973 1 97.94 261 TYR B CA 1
ATOM 4441 C C . TYR B 1 261 ? -11.508 -34.531 -3.586 1 97.94 261 TYR B C 1
ATOM 4443 O O . TYR B 1 261 ? -12.734 -34.625 -3.533 1 97.94 261 TYR B O 1
ATOM 4451 N N . TYR B 1 262 ? -10.922 -33.406 -3.447 1 97.94 262 TYR B N 1
ATOM 4452 C CA . TYR B 1 262 ? -11.672 -32.25 -2.967 1 97.94 262 TYR B CA 1
ATOM 4453 C C . TYR B 1 262 ? -12.547 -31.672 -4.074 1 97.94 262 TYR B C 1
ATOM 4455 O O . TYR B 1 262 ? -13.617 -31.125 -3.803 1 97.94 262 TYR B O 1
ATOM 4463 N N . LEU B 1 263 ? -12.125 -31.828 -5.297 1 97.81 263 LEU B N 1
ATOM 4464 C CA . LEU B 1 263 ? -13.023 -31.5 -6.402 1 97.81 263 LEU B CA 1
ATOM 4465 C C . LEU B 1 263 ? -14.281 -32.375 -6.367 1 97.81 263 LEU B C 1
ATOM 4467 O O . LEU B 1 263 ? -15.383 -31.859 -6.574 1 97.81 263 LEU B O 1
ATOM 4471 N N . SER B 1 264 ? -14.109 -33.594 -6.121 1 97.62 264 SER B N 1
ATOM 4472 C CA . SER B 1 264 ? -15.242 -34.5 -6.062 1 97.62 264 SER B CA 1
ATOM 4473 C C . SER B 1 264 ? -16.156 -34.188 -4.891 1 97.62 264 SER B C 1
ATOM 4475 O O . SER B 1 264 ? -17.344 -34.5 -4.918 1 97.62 264 SER B O 1
ATOM 4477 N N . GLU B 1 265 ? -15.633 -33.531 -3.861 1 97.5 265 GLU B N 1
ATOM 4478 C CA . GLU B 1 265 ? -16.406 -33.094 -2.699 1 97.5 265 GLU B CA 1
ATOM 4479 C C . GLU B 1 265 ? -17.062 -31.75 -2.939 1 97.5 265 GLU B C 1
ATOM 4481 O O . GLU B 1 265 ? -17.625 -31.156 -2.02 1 97.5 265 GLU B O 1
ATOM 4486 N N . GLY B 1 266 ? -16.891 -31.188 -4.164 1 96.5 266 GLY B N 1
ATOM 4487 C CA . GLY B 1 266 ? -17.547 -29.938 -4.535 1 96.5 266 GLY B CA 1
ATOM 4488 C C . GLY B 1 266 ? -16.812 -28.703 -4.062 1 96.5 266 GLY B C 1
ATOM 4489 O O . GLY B 1 266 ? -17.406 -27.641 -3.918 1 96.5 266 GLY B O 1
ATOM 4490 N N . CYS B 1 267 ? -15.523 -28.812 -3.809 1 96.56 267 CYS B N 1
ATOM 4491 C CA . CYS B 1 267 ? -14.75 -27.703 -3.27 1 96.56 267 CYS B CA 1
ATOM 4492 C C . CYS B 1 267 ? -14.172 -26.844 -4.387 1 96.56 267 CYS B C 1
ATOM 4494 O O . CYS B 1 267 ? -12.961 -26.719 -4.516 1 96.56 267 CYS B O 1
ATOM 4496 N N . VAL B 1 268 ? -15.062 -26.219 -5.148 1 95.81 268 VAL B N 1
ATOM 4497 C CA . VAL B 1 268 ? -14.711 -25.281 -6.215 1 95.81 268 VAL B CA 1
ATOM 4498 C C . VAL B 1 268 ? -14.922 -23.844 -5.746 1 95.81 268 VAL B C 1
ATOM 4500 O O . VAL B 1 268 ? -16.047 -23.453 -5.414 1 95.81 268 VAL B O 1
ATOM 4503 N N . PRO B 1 269 ? -13.828 -23.094 -5.688 1 92.88 269 PRO B N 1
ATOM 4504 C CA . PRO B 1 269 ? -14 -21.703 -5.254 1 92.88 269 PRO B CA 1
ATOM 4505 C C . PRO B 1 269 ? -14.898 -20.891 -6.191 1 92.88 269 PRO B C 1
ATOM 4507 O O . PRO B 1 269 ? -14.898 -21.125 -7.402 1 92.88 269 PRO B O 1
ATOM 4510 N N . GLY B 1 270 ? -15.609 -19.906 -5.625 1 89.25 270 GLY B N 1
ATOM 4511 C CA . GLY B 1 270 ? -16.359 -18.984 -6.469 1 89.25 270 GLY B CA 1
ATOM 4512 C C . GLY B 1 270 ? -15.484 -18.266 -7.473 1 89.25 270 GLY B C 1
ATOM 4513 O O . GLY B 1 270 ? -15.93 -17.953 -8.578 1 89.25 270 GLY B O 1
ATOM 4514 N N . GLY B 1 271 ? -14.242 -18 -7.047 1 89 271 GLY B N 1
ATOM 4515 C CA . GLY B 1 271 ? -13.297 -17.312 -7.922 1 89 271 GLY B CA 1
ATOM 4516 C C . GLY B 1 271 ? -13.008 -18.094 -9.195 1 89 271 GLY B C 1
ATOM 4517 O O . GLY B 1 271 ? -12.719 -17.5 -10.234 1 89 271 GLY B O 1
ATOM 4518 N N . THR B 1 272 ? -13.125 -19.391 -9.133 1 93.62 272 THR B N 1
ATOM 4519 C CA . THR B 1 272 ? -12.914 -20.234 -10.305 1 93.62 272 THR B CA 1
ATOM 4520 C C . THR B 1 272 ? -13.977 -19.953 -11.367 1 93.62 272 THR B C 1
ATOM 4522 O O . THR B 1 272 ? -13.656 -19.797 -12.547 1 93.62 272 THR B O 1
ATOM 4525 N N . LEU B 1 273 ? -15.133 -19.828 -10.883 1 91.5 273 LEU B N 1
ATOM 4526 C CA . LEU B 1 273 ? -16.25 -19.578 -11.789 1 91.5 273 LEU B CA 1
ATOM 4527 C C . LEU B 1 273 ? -16.188 -18.172 -12.359 1 91.5 273 LEU B C 1
ATOM 4529 O O . LEU B 1 273 ? -16.438 -17.953 -13.547 1 91.5 273 LEU B O 1
ATOM 4533 N N . ARG B 1 274 ? -15.859 -17.266 -11.562 1 87.75 274 ARG B N 1
ATOM 4534 C CA . ARG B 1 274 ? -15.742 -15.883 -12.016 1 87.75 274 ARG B CA 1
ATOM 4535 C C . ARG B 1 274 ? -14.617 -15.742 -13.039 1 87.75 274 ARG B C 1
ATOM 4537 O O . ARG B 1 274 ? -14.742 -14.969 -14 1 87.75 274 ARG B O 1
ATOM 4544 N N . ASN B 1 275 ? -13.5 -16.469 -12.797 1 92.31 275 ASN B N 1
ATOM 4545 C CA . ASN B 1 275 ? -12.398 -16.484 -13.758 1 92.31 275 ASN B CA 1
ATOM 4546 C C . ASN B 1 275 ? -12.844 -17.031 -15.109 1 92.31 275 ASN B C 1
ATOM 4548 O O . ASN B 1 275 ? -12.609 -16.406 -16.141 1 92.31 275 ASN B O 1
ATOM 4552 N N . PHE B 1 276 ? -13.578 -18.031 -15.086 1 93.88 276 PHE B N 1
ATOM 4553 C CA . PHE B 1 276 ? -14.039 -18.656 -16.328 1 93.88 276 PHE B CA 1
ATOM 4554 C C . PHE B 1 276 ? -15.039 -17.75 -17.031 1 93.88 276 PHE B C 1
ATOM 4556 O O . PHE B 1 276 ? -15.023 -17.656 -18.266 1 93.88 276 PHE B O 1
ATOM 4563 N N . ASP B 1 277 ? -15.867 -17.141 -16.312 1 91.5 277 ASP B N 1
ATOM 4564 C CA . ASP B 1 277 ? -16.844 -16.219 -16.891 1 91.5 277 ASP B CA 1
ATOM 4565 C C . ASP B 1 277 ? -16.141 -15.031 -17.547 1 91.5 277 ASP B C 1
ATOM 4567 O O . ASP B 1 277 ? -16.625 -14.492 -18.547 1 91.5 277 ASP B O 1
ATOM 4571 N N . SER B 1 278 ? -15.062 -14.703 -17.031 1 88.88 278 SER B N 1
ATOM 4572 C CA . SER B 1 278 ? -14.352 -13.516 -17.484 1 88.88 278 SER B CA 1
ATOM 4573 C C . SER B 1 278 ? -13.578 -13.789 -18.781 1 88.88 278 SER B C 1
ATOM 4575 O O . SER B 1 278 ? -13.523 -12.938 -19.672 1 88.88 278 SER B O 1
ATOM 4577 N N . TYR B 1 279 ? -12.938 -15.047 -18.859 1 89.88 279 TYR B N 1
ATOM 4578 C CA . TYR B 1 279 ? -12.047 -15.219 -20 1 89.88 279 TYR B CA 1
ATOM 4579 C C . TYR B 1 279 ? -12.227 -16.594 -20.625 1 89.88 279 TYR B C 1
ATOM 4581 O O . TYR B 1 279 ? -11.453 -17 -21.5 1 89.88 279 TYR B O 1
ATOM 4589 N N . GLY B 1 280 ? -13.227 -17.312 -20.281 1 90.62 280 GLY B N 1
ATOM 4590 C CA . GLY B 1 280 ? -13.469 -18.656 -20.766 1 90.62 280 GLY B CA 1
ATOM 4591 C C . GLY B 1 280 ? -13.688 -18.719 -22.266 1 90.62 280 GLY B C 1
ATOM 4592 O O . GLY B 1 280 ? -13.414 -19.75 -22.891 1 90.62 280 GLY B O 1
ATOM 4593 N N . ASP B 1 281 ? -14.156 -17.625 -22.797 1 88.69 281 ASP B N 1
ATOM 4594 C CA . ASP B 1 281 ? -14.445 -17.562 -24.234 1 88.69 281 ASP B CA 1
ATOM 4595 C C . ASP B 1 281 ? -13.156 -17.625 -25.047 1 88.69 281 ASP B C 1
ATOM 4597 O O . ASP B 1 281 ? -13.188 -17.891 -26.25 1 88.69 281 ASP B O 1
ATOM 4601 N N . LYS B 1 282 ? -12.07 -17.453 -24.422 1 88.06 282 LYS B N 1
ATOM 4602 C CA . LYS B 1 282 ? -10.781 -17.438 -25.109 1 88.06 282 LYS B CA 1
ATOM 4603 C C . LYS B 1 282 ? -10.047 -18.766 -24.922 1 88.06 282 LYS B C 1
ATOM 4605 O O . LYS B 1 282 ? -8.914 -18.922 -25.391 1 88.06 282 LYS B O 1
ATOM 4610 N N . LEU B 1 283 ? -10.695 -19.688 -24.25 1 88.75 283 LEU B N 1
ATOM 4611 C CA . LEU B 1 283 ? -10.141 -21.016 -23.984 1 88.75 283 LEU B CA 1
ATOM 4612 C C . LEU B 1 283 ? -10.852 -22.062 -24.828 1 88.75 283 LEU B C 1
ATOM 4614 O O . LEU B 1 283 ? -12.016 -21.891 -25.203 1 88.75 283 LEU B O 1
ATOM 4618 N N . ASP B 1 284 ? -10.195 -23.125 -25.109 1 86.62 284 ASP B N 1
ATOM 4619 C CA . ASP B 1 284 ? -10.844 -24.25 -25.766 1 86.62 284 ASP B CA 1
ATOM 4620 C C . ASP B 1 284 ? -11.836 -24.938 -24.828 1 86.62 284 ASP B C 1
ATOM 4622 O O . ASP B 1 284 ? -11.773 -24.766 -23.609 1 86.62 284 ASP B O 1
ATOM 4626 N N . ALA B 1 285 ? -12.695 -25.656 -25.484 1 87.94 285 ALA B N 1
ATOM 4627 C CA . ALA B 1 285 ? -13.633 -26.453 -24.688 1 87.94 285 ALA B CA 1
ATOM 4628 C C . ALA B 1 285 ? -12.891 -27.438 -23.781 1 87.94 285 ALA B C 1
ATOM 4630 O O . ALA B 1 285 ? -11.898 -28.047 -24.203 1 87.94 285 ALA B O 1
ATOM 4631 N N . MET B 1 286 ? -13.32 -27.484 -22.562 1 90.25 286 MET B N 1
ATOM 4632 C CA . MET B 1 286 ? -12.68 -28.359 -21.578 1 90.25 286 MET B CA 1
ATOM 4633 C C . MET B 1 286 ? -13.719 -28.984 -20.656 1 90.25 286 MET B C 1
ATOM 4635 O O . MET B 1 286 ? -14.812 -28.453 -20.484 1 90.25 286 MET B O 1
ATOM 4639 N N . ASP B 1 287 ? -13.344 -30.188 -20.188 1 94.12 287 ASP B N 1
ATOM 4640 C CA . ASP B 1 287 ? -14.211 -30.797 -19.188 1 94.12 287 ASP B CA 1
ATOM 4641 C C . ASP B 1 287 ? -14.141 -30.031 -17.859 1 94.12 287 ASP B C 1
ATOM 4643 O O . ASP B 1 287 ? -13.289 -29.141 -17.703 1 94.12 287 ASP B O 1
ATOM 4647 N N . ASP B 1 288 ? -14.953 -30.359 -16.906 1 95.62 288 ASP B N 1
ATOM 4648 C CA . ASP B 1 288 ? -15.094 -29.625 -15.656 1 95.62 288 ASP B CA 1
ATOM 4649 C C . ASP B 1 288 ? -13.805 -29.672 -14.844 1 95.62 288 ASP B C 1
ATOM 4651 O O . ASP B 1 288 ? -13.398 -28.672 -14.258 1 95.62 288 ASP B O 1
ATOM 4655 N N . ARG B 1 289 ? -13.188 -30.828 -14.789 1 96.88 289 ARG B N 1
ATOM 4656 C CA . ARG B 1 289 ? -11.953 -30.969 -14.023 1 96.88 289 ARG B CA 1
ATOM 4657 C C . ARG B 1 289 ? -10.867 -30.031 -14.547 1 96.88 289 ARG B C 1
ATOM 4659 O O . ARG B 1 289 ? -10.242 -29.312 -13.773 1 96.88 289 ARG B O 1
ATOM 4666 N N . THR B 1 290 ? -10.711 -30.125 -15.828 1 96.75 290 THR B N 1
ATOM 4667 C CA . THR B 1 290 ? -9.695 -29.297 -16.469 1 96.75 290 THR B CA 1
ATOM 4668 C C . THR B 1 290 ? -9.977 -27.812 -16.234 1 96.75 290 THR B C 1
ATOM 4670 O O . THR B 1 290 ? -9.086 -27.062 -15.844 1 96.75 290 THR B O 1
ATOM 4673 N N . ARG B 1 291 ? -11.164 -27.422 -16.406 1 96.38 291 ARG B N 1
ATOM 4674 C CA . ARG B 1 291 ? -11.594 -26.047 -16.219 1 96.38 291 ARG B CA 1
ATOM 4675 C C . ARG B 1 291 ? -11.359 -25.594 -14.773 1 96.38 291 ARG B C 1
ATOM 4677 O O . ARG B 1 291 ? -10.797 -24.516 -14.531 1 96.38 291 ARG B O 1
ATOM 4684 N N . ASN B 1 292 ? -11.797 -26.422 -13.82 1 97.69 292 ASN B N 1
ATOM 4685 C CA . ASN B 1 292 ? -11.727 -26.078 -12.406 1 97.69 292 ASN B CA 1
ATOM 4686 C C . ASN B 1 292 ? -10.281 -25.953 -11.93 1 97.69 292 ASN B C 1
ATOM 4688 O O . ASN B 1 292 ? -9.984 -25.141 -11.047 1 97.69 292 ASN B O 1
ATOM 4692 N N . ILE B 1 293 ? -9.406 -26.719 -12.547 1 98.06 293 ILE B N 1
ATOM 4693 C CA . ILE B 1 293 ? -8.008 -26.672 -12.148 1 98.06 293 ILE B CA 1
ATOM 4694 C C . ILE B 1 293 ? -7.316 -25.484 -12.812 1 98.06 293 ILE B C 1
ATOM 4696 O O . ILE B 1 293 ? -6.609 -24.719 -12.148 1 98.06 293 ILE B O 1
ATOM 4700 N N . LEU B 1 294 ? -7.559 -25.203 -14.078 1 97.88 294 LEU B N 1
ATOM 4701 C CA . LEU B 1 294 ? -6.883 -24.156 -14.836 1 97.88 294 LEU B CA 1
ATOM 4702 C C . LEU B 1 294 ? -7.352 -22.781 -14.398 1 97.88 294 LEU B C 1
ATOM 4704 O O . LEU B 1 294 ? -6.582 -21.812 -14.438 1 97.88 294 LEU B O 1
ATOM 4708 N N . CYS B 1 295 ? -8.609 -22.688 -13.953 1 96.44 295 CYS B N 1
ATOM 4709 C CA . CYS B 1 295 ? -9.195 -21.406 -13.602 1 96.44 295 CYS B CA 1
ATOM 4710 C C . CYS B 1 295 ? -9.188 -21.188 -12.094 1 96.44 295 CYS B C 1
ATOM 4712 O O . CYS B 1 295 ? -9.695 -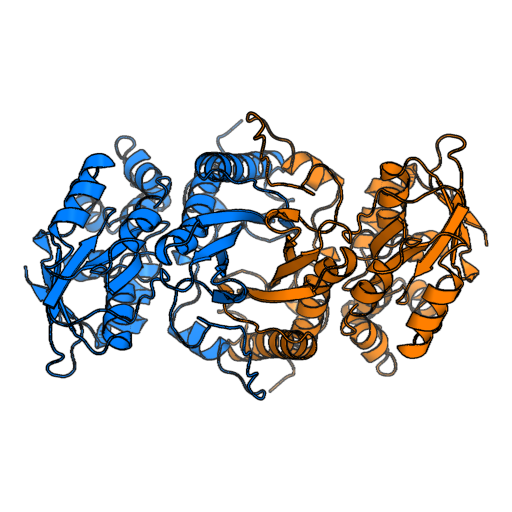20.188 -11.602 1 96.44 295 CYS B O 1
ATOM 4714 N N . ASP B 1 296 ? -8.602 -22.188 -11.344 1 96.81 296 ASP B N 1
ATOM 4715 C CA . ASP B 1 296 ? -8.516 -22.094 -9.891 1 96.81 296 ASP B CA 1
ATOM 4716 C C . ASP B 1 296 ? -7.613 -20.953 -9.461 1 96.81 296 ASP B C 1
ATOM 4718 O O . ASP B 1 296 ? -6.43 -20.906 -9.812 1 96.81 296 ASP B O 1
ATOM 4722 N N . PRO B 1 297 ? -8.195 -19.953 -8.641 1 94.75 297 PRO B N 1
ATOM 4723 C CA . PRO B 1 297 ? -7.305 -18.906 -8.148 1 94.75 297 PRO B CA 1
ATOM 4724 C C . PRO B 1 297 ? -6.172 -19.453 -7.285 1 94.75 297 PRO B C 1
ATOM 4726 O O . PRO B 1 297 ? -6.391 -20.344 -6.461 1 94.75 297 PRO B O 1
ATOM 4729 N N . GLN B 1 298 ? -5.047 -18.984 -7.609 1 96 298 GLN B N 1
ATOM 4730 C CA . GLN B 1 298 ? -3.895 -19.281 -6.77 1 96 298 GLN B CA 1
ATOM 4731 C C . GLN B 1 298 ? -3.531 -18.094 -5.879 1 96 298 GLN B C 1
ATOM 4733 O O . GLN B 1 298 ? -3.449 -16.969 -6.352 1 96 298 GLN B O 1
ATOM 4738 N N . THR B 1 299 ? -3.428 -18.297 -4.613 1 95.38 299 THR B N 1
ATOM 4739 C CA . THR B 1 299 ? -2.809 -17.328 -3.719 1 95.38 299 THR B CA 1
ATOM 4740 C C . THR B 1 299 ? -1.342 -17.672 -3.48 1 95.38 299 THR B C 1
ATOM 4742 O O . THR B 1 299 ? -1.021 -18.781 -3.049 1 95.38 299 THR B O 1
ATOM 4745 N N . SER B 1 300 ? -0.532 -16.641 -3.83 1 97.25 300 SER B N 1
ATOM 4746 C CA . SER B 1 300 ? 0.905 -16.859 -3.678 1 97.25 300 SER B CA 1
ATOM 4747 C C . SER B 1 300 ? 1.38 -18.047 -4.488 1 97.25 300 SER B C 1
ATOM 4749 O O . SER B 1 300 ? 2.041 -18.953 -3.957 1 97.25 300 SER B O 1
ATOM 4751 N N . GLY B 1 301 ? 0.948 -18.094 -5.707 1 97.44 301 GLY B N 1
ATOM 4752 C CA . GLY B 1 301 ? 1.332 -19.188 -6.594 1 97.44 301 GLY B CA 1
ATOM 4753 C C . GLY B 1 301 ? 2.768 -19.078 -7.074 1 97.44 301 GLY B C 1
ATOM 4754 O O . GLY B 1 301 ? 3.535 -18.25 -6.586 1 97.44 301 GLY B O 1
ATOM 4755 N N . GLY B 1 302 ? 3.113 -20.031 -7.93 1 98.25 302 GLY B N 1
ATOM 4756 C CA . GLY B 1 302 ? 4.469 -20.078 -8.445 1 98.25 302 GLY B CA 1
ATOM 4757 C C . GLY B 1 302 ? 4.684 -19.203 -9.664 1 98.25 302 GLY B C 1
ATOM 4758 O O . GLY B 1 302 ? 3.787 -18.453 -10.062 1 98.25 302 GLY B O 1
ATOM 4759 N N . LEU B 1 303 ? 5.887 -19.25 -10.148 1 98.62 303 LEU B N 1
ATOM 4760 C CA . LEU B 1 303 ? 6.25 -18.5 -11.352 1 98.62 303 LEU B CA 1
ATOM 4761 C C . LEU B 1 303 ? 5.941 -19.312 -12.609 1 98.62 303 LEU B C 1
ATOM 4763 O O . LEU B 1 303 ? 6.246 -20.5 -12.672 1 98.62 303 LEU B O 1
ATOM 4767 N N . LEU B 1 304 ? 5.238 -18.719 -13.531 1 98.69 304 LEU B N 1
ATOM 4768 C CA . LEU B 1 304 ? 5.125 -19.203 -14.906 1 98.69 304 LEU B CA 1
ATOM 4769 C C . LEU B 1 304 ? 6.219 -18.609 -15.781 1 98.69 304 LEU B C 1
ATOM 4771 O O . LEU B 1 304 ? 6.297 -17.391 -15.945 1 98.69 304 LEU B O 1
ATOM 4775 N N . VAL B 1 305 ? 7.066 -19.469 -16.359 1 98.69 305 VAL B N 1
ATOM 4776 C CA . VAL B 1 305 ? 8.258 -19.016 -17.078 1 98.69 305 VAL B CA 1
ATOM 4777 C C . VAL B 1 305 ? 8.211 -19.516 -18.516 1 98.69 305 VAL B C 1
ATOM 4779 O O . VAL B 1 305 ? 7.938 -20.688 -18.766 1 98.69 305 VAL B O 1
ATOM 4782 N N . ALA B 1 306 ? 8.367 -18.625 -19.406 1 98.81 306 ALA B N 1
ATOM 4783 C CA . ALA B 1 306 ? 8.594 -18.953 -20.812 1 98.81 306 ALA B CA 1
ATOM 4784 C C . ALA B 1 306 ? 10.078 -18.859 -21.172 1 98.81 306 ALA B C 1
ATOM 4786 O O . ALA B 1 306 ? 10.672 -17.781 -21.125 1 98.81 306 ALA B O 1
ATOM 4787 N N . VAL B 1 307 ? 10.656 -19.984 -21.562 1 98.75 307 VAL B N 1
ATOM 4788 C CA . VAL B 1 307 ? 12.102 -20.016 -21.734 1 98.75 307 VAL B CA 1
ATOM 4789 C C . VAL B 1 307 ? 12.453 -20.625 -23.078 1 98.75 307 VAL B C 1
ATOM 4791 O O . VAL B 1 307 ? 11.859 -21.625 -23.484 1 98.75 307 VAL B O 1
ATOM 4794 N N . GLY B 1 308 ? 13.352 -20 -23.781 1 98.62 308 GLY B N 1
ATOM 4795 C CA . GLY B 1 308 ? 13.883 -20.531 -25.031 1 98.62 308 GLY B CA 1
ATOM 4796 C C . GLY B 1 308 ? 14.836 -21.688 -24.828 1 98.62 308 GLY B C 1
ATOM 4797 O O . GLY B 1 308 ? 15.375 -21.875 -23.734 1 98.62 308 GLY B O 1
ATOM 4798 N N . LYS B 1 309 ? 15.055 -22.391 -25.938 1 97.5 309 LYS B N 1
ATOM 4799 C CA . LYS B 1 309 ? 15.914 -23.578 -25.891 1 97.5 309 LYS B CA 1
ATOM 4800 C C . LYS B 1 309 ? 17.328 -23.219 -25.453 1 97.5 309 LYS B C 1
ATOM 4802 O O . LYS B 1 309 ? 18 -24.016 -24.781 1 97.5 309 LYS B O 1
ATOM 4807 N N . GLU B 1 310 ? 17.703 -22.047 -25.672 1 97.69 310 GLU B N 1
ATOM 4808 C CA . GLU B 1 310 ? 19.078 -21.609 -25.422 1 97.69 310 GLU B CA 1
ATOM 4809 C C . GLU B 1 310 ? 19.359 -21.5 -23.938 1 97.69 310 GLU B C 1
ATOM 4811 O O . GLU B 1 310 ? 20.516 -21.578 -23.516 1 97.69 310 GLU B O 1
ATOM 4816 N N . SER B 1 311 ? 18.312 -21.375 -23.094 1 98 311 SER B N 1
ATOM 4817 C CA . SER B 1 311 ? 18.531 -21.203 -21.672 1 98 311 SER B CA 1
ATOM 4818 C C . SER B 1 311 ? 17.812 -22.297 -20.859 1 98 311 SER B C 1
ATOM 4820 O O . SER B 1 311 ? 17.812 -22.25 -19.625 1 98 311 SER B O 1
ATOM 4822 N N . GLU B 1 312 ? 17.234 -23.203 -21.5 1 98.12 312 GLU B N 1
ATOM 4823 C CA . GLU B 1 312 ? 16.406 -24.188 -20.828 1 98.12 312 GLU B CA 1
ATOM 4824 C C . GLU B 1 312 ? 17.219 -25.047 -19.875 1 98.12 312 GLU B C 1
ATOM 4826 O O . GLU B 1 312 ? 16.828 -25.266 -18.734 1 98.12 312 GLU B O 1
ATOM 4831 N N . ALA B 1 313 ? 18.344 -25.562 -20.328 1 98.06 313 ALA B N 1
ATOM 4832 C CA . ALA B 1 313 ? 19.188 -26.422 -19.5 1 98.06 313 ALA B CA 1
ATOM 4833 C C . ALA B 1 313 ? 19.672 -25.672 -18.266 1 98.06 313 ALA B C 1
ATOM 4835 O O . ALA B 1 313 ? 19.703 -26.234 -17.172 1 98.06 313 ALA B O 1
ATOM 4836 N N . GLU B 1 314 ? 20.078 -24.484 -18.469 1 98.38 314 GLU B N 1
ATOM 4837 C CA . GLU B 1 314 ? 20.562 -23.672 -17.359 1 98.38 314 GLU B CA 1
ATOM 4838 C C . GLU B 1 314 ? 19.438 -23.391 -16.359 1 98.38 314 GLU B C 1
ATOM 4840 O O . GLU B 1 314 ? 19.656 -23.375 -15.148 1 98.38 314 GLU B O 1
ATOM 4845 N N . LEU B 1 315 ? 18.25 -23.125 -16.891 1 98.5 315 LEU B N 1
ATOM 4846 C CA . LEU B 1 315 ? 17.094 -22.891 -16.031 1 98.5 315 LEU B CA 1
ATOM 4847 C C . LEU B 1 315 ? 16.828 -24.094 -15.133 1 98.5 315 LEU B C 1
ATOM 4849 O O . LEU B 1 315 ? 16.609 -23.953 -13.93 1 98.5 315 LEU B O 1
ATOM 4853 N N . LEU B 1 316 ? 16.891 -25.266 -15.711 1 98.5 316 LEU B N 1
ATOM 4854 C CA . LEU B 1 316 ? 16.625 -26.5 -14.977 1 98.5 316 LEU B CA 1
ATOM 4855 C C . LEU B 1 316 ? 17.719 -26.75 -13.93 1 98.5 316 LEU B C 1
ATOM 4857 O O . LEU B 1 316 ? 17.438 -27.266 -12.844 1 98.5 316 LEU B O 1
ATOM 4861 N N . ALA B 1 317 ? 18.922 -26.375 -14.234 1 98.25 317 ALA B N 1
ATOM 4862 C CA . ALA B 1 317 ? 20.016 -26.516 -13.289 1 98.25 317 ALA B CA 1
ATOM 4863 C C . ALA B 1 317 ? 19.844 -25.594 -12.086 1 98.25 317 ALA B C 1
ATOM 4865 O O . ALA B 1 317 ? 20.078 -26 -10.945 1 98.25 317 ALA B O 1
ATOM 4866 N N . ILE B 1 318 ? 19.453 -24.391 -12.367 1 98 318 ILE B N 1
ATOM 4867 C CA . ILE B 1 318 ? 19.188 -23.422 -11.312 1 98 318 ILE B CA 1
ATOM 4868 C C . ILE B 1 318 ? 18.062 -23.953 -10.406 1 98 318 ILE B C 1
ATOM 4870 O O . ILE B 1 318 ? 18.172 -23.875 -9.18 1 98 318 ILE B O 1
ATOM 4874 N N . ALA B 1 319 ? 17.031 -24.453 -11 1 98.06 319 ALA B N 1
ATOM 4875 C CA . ALA B 1 319 ? 15.906 -25 -10.242 1 98.06 319 ALA B CA 1
ATOM 4876 C C . ALA B 1 319 ? 16.359 -26.172 -9.359 1 98.06 319 ALA B C 1
ATOM 4878 O O . ALA B 1 319 ? 16 -26.234 -8.18 1 98.06 319 ALA B O 1
ATOM 4879 N N . ALA B 1 320 ? 17.172 -27.016 -9.898 1 97.44 320 ALA B N 1
ATOM 4880 C CA . ALA B 1 320 ? 17.656 -28.188 -9.172 1 97.44 320 ALA B CA 1
ATOM 4881 C C . ALA B 1 320 ? 18.516 -27.766 -7.977 1 97.44 320 ALA B C 1
ATOM 4883 O O . ALA B 1 320 ? 18.422 -28.359 -6.902 1 97.44 320 ALA B O 1
ATOM 4884 N N . GLN B 1 321 ? 19.359 -26.797 -8.18 1 97.06 321 GLN B N 1
ATOM 4885 C CA . GLN B 1 321 ? 20.219 -26.281 -7.113 1 97.06 321 GLN B CA 1
ATOM 4886 C C . GLN B 1 321 ? 19.375 -25.734 -5.957 1 97.06 321 GLN B C 1
ATOM 4888 O O . GLN B 1 321 ? 19.812 -25.781 -4.805 1 97.06 321 GLN B O 1
ATOM 4893 N N . ALA B 1 322 ? 18.203 -25.281 -6.344 1 94.88 322 ALA B N 1
ATOM 4894 C CA . ALA B 1 322 ? 17.312 -24.734 -5.328 1 94.88 322 ALA B CA 1
ATOM 4895 C C . ALA B 1 322 ? 16.375 -25.797 -4.758 1 94.88 322 ALA B C 1
ATOM 4897 O O . ALA B 1 322 ? 15.477 -25.5 -3.975 1 94.88 322 ALA B O 1
ATOM 4898 N N . GLY B 1 323 ? 16.516 -27.031 -5.203 1 94.81 323 GLY B N 1
ATOM 4899 C CA . GLY B 1 323 ? 15.711 -28.125 -4.699 1 94.81 323 GLY B CA 1
ATOM 4900 C C . GLY B 1 323 ? 14.383 -28.281 -5.418 1 94.81 323 GLY B C 1
ATOM 4901 O O . GLY B 1 323 ? 13.461 -28.906 -4.898 1 94.81 323 GLY B O 1
ATOM 4902 N N . LEU B 1 324 ? 14.25 -27.703 -6.57 1 95.38 324 LEU B N 1
ATOM 4903 C CA . LEU B 1 324 ? 13.023 -27.75 -7.352 1 95.38 324 LEU B CA 1
ATOM 4904 C C . LEU B 1 324 ? 13.203 -28.594 -8.602 1 95.38 324 LEU B C 1
ATOM 4906 O O . LEU B 1 324 ? 14.133 -28.375 -9.383 1 95.38 324 LEU B O 1
ATOM 4910 N N . THR B 1 325 ? 12.383 -29.594 -8.734 1 95.56 325 THR B N 1
ATOM 4911 C CA . THR B 1 325 ? 12.344 -30.375 -9.961 1 95.56 325 THR B CA 1
ATOM 4912 C C . THR B 1 325 ? 11.211 -29.891 -10.867 1 95.56 325 THR B C 1
ATOM 4914 O O . THR B 1 325 ? 10.039 -30 -10.516 1 95.56 325 THR B O 1
ATOM 4917 N N . LEU B 1 326 ? 11.578 -29.422 -12.008 1 97.56 326 LEU B N 1
ATOM 4918 C CA . LEU B 1 326 ? 10.586 -28.875 -12.93 1 97.56 326 LEU B CA 1
ATOM 4919 C C . LEU B 1 326 ? 10.438 -29.766 -14.164 1 97.56 326 LEU B C 1
ATOM 4921 O O . LEU B 1 326 ? 11.414 -30.344 -14.633 1 97.56 326 LEU B O 1
ATOM 4925 N N . SER B 1 327 ? 9.258 -29.906 -14.625 1 97.56 327 SER B N 1
ATOM 4926 C CA . SER B 1 327 ? 8.922 -30.531 -15.898 1 97.56 327 SER B CA 1
ATOM 4927 C C . SER B 1 327 ? 8.156 -29.562 -16.797 1 97.56 327 SER B C 1
ATOM 4929 O O . SER B 1 327 ? 7.395 -28.734 -16.312 1 97.56 327 SER B O 1
ATOM 4931 N N . PRO B 1 328 ? 8.43 -29.688 -18.125 1 98.31 328 PRO B N 1
ATOM 4932 C CA . PRO B 1 328 ? 7.68 -28.797 -19.031 1 98.31 328 PRO B CA 1
ATOM 4933 C C . PRO B 1 328 ? 6.172 -29.031 -18.969 1 98.31 328 PRO B C 1
ATOM 4935 O O . PRO B 1 328 ? 5.719 -30.172 -18.906 1 98.31 328 PRO B O 1
ATOM 4938 N N . ILE B 1 329 ? 5.441 -27.922 -19 1 98.56 329 ILE B N 1
ATOM 4939 C CA . ILE B 1 329 ? 3.994 -28.078 -18.906 1 98.56 329 ILE B CA 1
ATOM 4940 C C . ILE B 1 329 ? 3.355 -27.688 -20.234 1 98.56 329 ILE B C 1
ATOM 4942 O O . ILE B 1 329 ? 2.146 -27.844 -20.422 1 98.56 329 ILE B O 1
ATOM 4946 N N . GLY B 1 330 ? 4.129 -27.125 -21.141 1 98.25 330 GLY B N 1
ATOM 4947 C CA . GLY B 1 330 ? 3.609 -26.703 -22.422 1 98.25 330 GLY B CA 1
ATOM 4948 C C . GLY B 1 330 ? 4.637 -25.969 -23.281 1 98.25 330 GLY B C 1
ATOM 4949 O O . GLY B 1 330 ? 5.82 -25.938 -22.938 1 98.25 330 GLY B O 1
ATOM 4950 N N . GLN B 1 331 ? 4.105 -25.484 -24.406 1 98.12 331 GLN B N 1
ATOM 4951 C CA . GLN B 1 331 ? 4.953 -24.766 -25.359 1 98.12 331 GLN B CA 1
ATOM 4952 C C . GLN B 1 331 ? 4.18 -23.641 -26.031 1 98.12 331 GLN B C 1
ATOM 4954 O O . GLN B 1 331 ? 2.98 -23.766 -26.281 1 98.12 331 GLN B O 1
ATOM 4959 N N . LEU B 1 332 ? 4.898 -22.594 -26.297 1 98.12 332 LEU B N 1
ATOM 4960 C CA . LEU B 1 332 ? 4.301 -21.469 -27.016 1 98.12 332 LEU B CA 1
ATOM 4961 C C . LEU B 1 332 ? 4.461 -21.656 -28.531 1 98.12 332 LEU B C 1
ATOM 4963 O O . LEU B 1 332 ? 5.492 -22.141 -29 1 98.12 332 LEU B O 1
ATOM 4967 N N . GLN B 1 333 ? 3.443 -21.266 -29.219 1 96.81 333 GLN B N 1
ATOM 4968 C CA . GLN B 1 333 ? 3.398 -21.438 -30.672 1 96.81 333 GLN B CA 1
ATOM 4969 C C . GLN B 1 333 ? 2.889 -20.188 -31.359 1 96.81 333 GLN B C 1
ATOM 4971 O O . GLN B 1 333 ? 2.4 -19.266 -30.703 1 96.81 333 GLN B O 1
ATOM 4976 N N . ALA B 1 334 ? 3.094 -20.188 -32.656 1 95.69 334 ALA B N 1
ATOM 4977 C CA . ALA B 1 334 ? 2.545 -19.078 -33.438 1 95.69 334 ALA B CA 1
ATOM 4978 C C . ALA B 1 334 ? 1.021 -19.047 -33.344 1 95.69 334 ALA B C 1
ATOM 4980 O O . ALA B 1 334 ? 0.37 -20.094 -33.344 1 95.69 334 ALA B O 1
ATOM 4981 N N . ARG B 1 335 ? 0.612 -17.922 -33.281 1 90.56 335 ARG B N 1
ATOM 4982 C CA . ARG B 1 335 ? -0.836 -17.766 -33.188 1 90.56 335 ARG B CA 1
ATOM 4983 C C . ARG B 1 335 ? -1.522 -18.203 -34.469 1 90.56 335 ARG B C 1
ATOM 4985 O O . ARG B 1 335 ? -1.162 -17.75 -35.562 1 90.56 335 ARG B O 1
ATOM 4992 N N . THR B 1 336 ? -2.387 -19.297 -34.25 1 78.69 336 THR B N 1
ATOM 4993 C CA . THR B 1 336 ? -3.223 -19.766 -35.375 1 78.69 336 THR B CA 1
ATOM 4994 C C . THR B 1 336 ? -4.703 -19.672 -35 1 78.69 336 THR B C 1
ATOM 4996 O O . THR B 1 336 ? -5.133 -20.234 -34 1 78.69 336 THR B O 1
ATOM 4999 N N . GLY B 1 337 ? -5.43 -18.641 -35.406 1 75.69 337 GLY B N 1
ATOM 5000 C CA . GLY B 1 337 ? -6.863 -18.547 -35.188 1 75.69 337 GLY B CA 1
ATOM 5001 C C . GLY B 1 337 ? -7.238 -17.672 -34 1 75.69 337 GLY B C 1
ATOM 5002 O O . GLY B 1 337 ? -6.508 -16.75 -33.656 1 75.69 337 GLY B O 1
ATOM 5003 N N . ASN B 1 338 ? -8.352 -18.094 -33.375 1 76.5 338 ASN B N 1
ATOM 5004 C CA . ASN B 1 338 ? -8.945 -17.219 -32.375 1 76.5 338 ASN B CA 1
ATOM 5005 C C . ASN B 1 338 ? -8.617 -17.703 -30.969 1 76.5 338 ASN B C 1
ATOM 5007 O O . ASN B 1 338 ? -8.773 -16.953 -30 1 76.5 338 ASN B O 1
ATOM 5011 N N . GLN B 1 339 ? -8.047 -19 -30.922 1 81.44 339 GLN B N 1
ATOM 5012 C CA . GLN B 1 339 ? -7.801 -19.516 -29.578 1 81.44 339 GLN B CA 1
ATOM 5013 C C . GLN B 1 339 ? -6.348 -19.297 -29.156 1 81.44 339 GLN B C 1
ATOM 5015 O O . GLN B 1 339 ? -5.438 -19.391 -29.984 1 81.44 339 GLN B O 1
ATOM 5020 N N . PHE B 1 340 ? -6.211 -18.938 -27.844 1 90.94 340 PHE B N 1
ATOM 5021 C CA . PHE B 1 340 ? -4.879 -18.609 -27.344 1 90.94 340 PHE B CA 1
ATOM 5022 C C . PHE B 1 340 ? -4.266 -19.812 -26.625 1 90.94 340 PHE B C 1
ATOM 5024 O O . PHE B 1 340 ? -3.043 -19.953 -26.562 1 90.94 340 PHE B O 1
ATOM 5031 N N . ILE B 1 341 ? -5.168 -20.719 -26.109 1 94.06 341 ILE B N 1
ATOM 5032 C CA . ILE B 1 341 ? -4.641 -21.812 -25.297 1 94.06 341 ILE B CA 1
ATOM 5033 C C . ILE B 1 341 ? -5.297 -23.125 -25.719 1 94.06 341 ILE B C 1
ATOM 5035 O O . ILE B 1 341 ? -6.516 -23.266 -25.641 1 94.06 341 ILE B O 1
ATOM 5039 N N . GLU B 1 342 ? -4.566 -24.016 -26.219 1 93.06 342 GLU B N 1
ATOM 5040 C CA . GLU B 1 342 ? -4.957 -25.391 -26.484 1 93.06 342 GLU B CA 1
ATOM 5041 C C . GLU B 1 342 ? -4.52 -26.312 -25.344 1 93.06 342 GLU B C 1
ATOM 5043 O O . GLU B 1 342 ? -3.354 -26.312 -24.938 1 93.06 342 GLU B O 1
ATOM 5048 N N . VAL B 1 343 ? -5.473 -27.062 -24.812 1 94.25 343 VAL B N 1
ATOM 5049 C CA . VAL B 1 343 ? -5.152 -27.969 -23.734 1 94.25 343 VAL B CA 1
ATOM 5050 C C . VAL B 1 343 ? -5.207 -29.406 -24.234 1 94.25 343 VAL B C 1
ATOM 5052 O O . VAL B 1 343 ? -6.242 -29.859 -24.734 1 94.25 343 VAL B O 1
ATOM 5055 N N . VAL B 1 344 ? -4.102 -30.062 -24.094 1 91.81 344 VAL B N 1
ATOM 5056 C CA . VAL B 1 344 ? -4.055 -31.469 -24.484 1 91.81 344 VAL B CA 1
ATOM 5057 C C . VAL B 1 344 ? -3.973 -32.344 -23.234 1 91.81 344 VAL B C 1
ATOM 5059 O O . VAL B 1 344 ? -3.48 -31.906 -22.188 1 91.81 344 VAL B O 1
ATOM 5062 N N . GLN B 1 345 ? -4.484 -33.562 -23.391 1 89.69 345 GLN B N 1
ATOM 5063 C CA . GLN B 1 345 ? -4.586 -34.469 -22.25 1 89.69 345 GLN B CA 1
ATOM 5064 C C . GLN B 1 345 ? -3.408 -35.438 -22.188 1 89.69 345 GLN B C 1
ATOM 5066 O O . GLN B 1 345 ? -2.879 -35.812 -23.234 1 89.69 345 GLN B O 1
#

Radius of gyration: 25.52 Å; Cα contacts (8 Å, |Δi|>4): 1723; chains: 2; bounding box: 54×70×70 Å

Foldseek 3Di:
DPQFFQLVQDPDAFLLPDDFPVVVVVVPDDDDDDDDDPQWPDDDVAPAQWTWGHPDPQKIKTKWKDKDGHLTGQLLLSLLLQLLLGCQSQLQFLWQWAEKEKDWEDQPVPDPVVSVVSSPNSNQVLCVVSVYGRPYYDYDHDSGIMIHIIIMTMDRNVLTATLAFFDAAWFKWFQAAFQLQLQSLCVVVVNHDPVCRCQNSVQSNDHQNLSNVLSPFPQFGHKDFAFLLFQQRSLLSSCVSNQWAKEFEQVQGG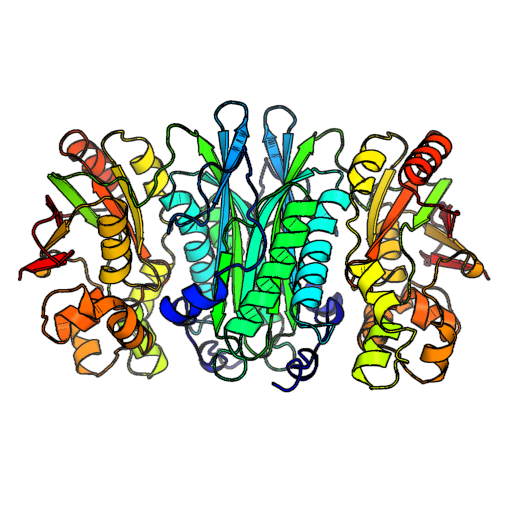HTPCSVVSVVVVRQDPSLVSSCVRCVVQADDDDPVSSSRRRRGHRSTTMIITGHPVCVVVSQVSCVVVVTHIDTGIGIHHDDPRHRYHYDD/DPQFFQLVQDPDAFLLPDDFPVVVVVVPDDDDDDDDDVQWPDDDVAPAQWTWGHPDPQKIKTKWKDKDGHLTGQLLLSLLLQLLLGCQSQLQFLWQWAEKEKDWEDQPVPDPVVSVVSSPNSNQVLCVVSVYGRPYYDYDHDSGIMIHIIIMTMDRNVLTATLAFFDAAWFKWFQAAFQLQLQSLCVVVVNHDPVCRCQNSVQSNDHQNLSNVLSPFPQFGHKDFAFLLFQQRSLLSSCVSNQWAKEFEQVQGGHTPCSVVSVVVVRQDPSLVSSCVRCVVQADDDDPVSSSRRRRGHRNTTMIITGHPVCVVVSQVSCVVVVTHIDTGIGIHHDDPRHRYHYDD

Solvent-accessible surface area (backbone atoms only — not comparable to full-atom values): 33780 Å² total; per-residue (Å²): 130,84,80,68,52,46,44,78,52,42,97,45,40,27,46,50,24,42,53,51,70,69,57,44,53,53,28,67,49,72,93,63,83,83,76,89,53,89,41,57,76,38,36,64,89,43,96,48,73,42,21,28,32,53,75,53,93,61,32,22,40,34,45,36,44,32,65,31,29,38,58,41,38,50,44,38,59,33,17,22,28,31,32,27,33,24,49,33,37,33,16,29,30,25,20,44,65,60,40,31,28,38,40,37,27,36,28,68,91,81,46,61,48,65,51,52,14,34,20,49,45,18,25,37,51,42,28,49,74,66,72,26,45,63,28,46,53,38,51,28,61,28,92,40,48,32,40,20,24,39,32,37,19,40,29,50,61,90,35,61,37,43,37,40,49,38,51,71,64,13,38,28,36,58,74,44,56,43,46,42,28,32,55,42,36,20,47,76,70,69,65,52,52,78,92,54,62,55,59,51,56,54,53,17,51,49,68,51,66,64,30,34,62,49,33,71,36,84,28,48,38,14,25,35,60,28,27,42,45,3,54,49,43,48,49,47,49,26,20,65,55,32,65,31,13,35,43,33,36,58,78,49,52,56,58,45,86,63,46,66,60,39,48,74,71,64,20,70,38,69,40,20,54,52,36,39,72,70,52,41,87,44,42,58,91,67,56,69,68,58,45,52,56,35,17,25,19,19,51,31,41,26,43,41,35,29,27,27,78,88,30,42,68,58,51,51,50,54,34,45,77,71,72,40,87,77,58,68,28,31,37,30,31,72,63,64,83,83,53,40,40,43,78,41,121,129,84,81,69,54,45,44,77,52,41,96,44,39,28,45,51,25,41,55,52,69,70,57,44,54,53,28,68,47,72,93,64,82,84,76,90,52,90,40,57,75,39,36,63,89,42,97,49,73,43,21,27,32,53,75,56,95,60,34,23,41,34,43,35,44,32,64,32,27,36,58,42,38,50,43,38,58,33,16,21,28,31,33,28,34,22,48,33,38,34,16,29,30,24,22,43,65,60,39,31,29,38,40,38,27,36,28,68,91,80,44,62,48,66,53,53,14,35,21,51,47,18,25,38,51,41,28,47,74,67,72,27,45,64,28,46,56,38,49,31,61,27,92,38,49,32,40,19,23,37,32,37,19,40,27,50,61,91,34,60,36,43,37,38,48,36,51,70,63,13,38,27,37,60,75,44,56,42,46,42,29,33,53,41,35,20,47,75,71,71,66,54,51,77,93,54,63,55,58,52,56,55,53,17,52,50,67,52,66,62,31,34,61,49,33,70,35,84,29,47,38,14,25,35,60,28,26,44,45,4,54,50,45,48,49,46,50,24,19,64,57,32,66,30,14,36,44,33,36,57,79,50,52,57,59,44,88,62,45,66,59,39,50,73,72,64,19,68,38,70,39,22,54,55,36,38,73,70,52,40,88,45,42,59,92,68,58,69,68,58,45,54,56,34,16,25,20,18,51,31,40,26,45,41,36,28,27,27,79,88,30,42,68,61,51,52,50,54,34,45,77,70,73,39,87,78,59,71,28,31,36,29,32,71,62,66,83,85,53,40,40,44,79,42,120